Protein AF-A0A484CIQ7-F1 (afdb_monomer)

Solvent-accessible surface area (backbone atoms only — not comparable to full-atom values): 27030 Å² total; per-residue (Å²): 142,88,83,88,86,85,88,79,88,76,84,78,80,81,73,80,75,77,72,82,68,77,78,51,79,74,78,35,66,83,60,78,42,63,32,41,40,90,53,53,74,73,66,54,44,51,31,31,50,44,36,33,43,45,71,16,73,67,47,64,68,43,41,81,38,51,50,26,38,42,36,36,35,41,77,41,96,82,74,45,40,33,41,39,39,40,23,36,18,30,75,90,75,52,46,38,34,40,42,33,44,28,38,60,47,86,48,69,81,37,40,51,25,44,40,42,66,28,37,32,32,46,89,66,46,80,40,81,32,84,54,54,33,43,37,38,37,41,66,64,55,98,58,41,43,41,34,38,47,32,49,93,78,39,40,36,45,42,33,31,20,30,65,86,68,53,67,53,46,66,60,55,58,66,48,44,64,57,54,52,49,44,38,50,66,72,66,42,60,90,82,54,79,58,34,67,48,75,59,72,62,66,68,55,71,76,84,48,86,72,44,84,75,55,74,41,63,26,40,42,87,56,53,73,72,65,55,43,52,31,32,51,44,36,33,42,42,68,17,72,67,46,64,70,42,40,83,38,52,50,28,36,42,37,35,36,44,76,42,95,81,76,45,38,32,42,38,37,38,26,37,18,30,74,89,76,50,45,37,36,40,41,34,44,28,40,59,49,86,49,68,80,40,38,50,22,44,40,42,65,30,36,34,32,46,88,86,46,81,41,83,34,83,58,55,32,42,36,38,38,36,55,61,56,99,57,42,43,39,37,38,45,32,48,92,79,36,39,34,44,41,33,31,21,29,64,89,68,55,65,52,48,68,58,54,60,64,47,44,63,56,53,54,34,42,37,51,62,72,67,44,60,76,79,52,79,57,34,70,48,76,55,70,63,68,68,56,69,70,79,58,73,77,46,72,78,73,74,65,72,53,37,44,87,54,51,75,75,64,54,45,80,47,68,65,86,78,88,86,64,90,50,70,72,44,62,73,43,56,86,39,53,76,47,37,41,36,35,32,44,77,41,95,82,76,45,39,35,38,37,37,39,42,36,34,36,72,96,53,70,47,41,39,46,36,39,34,27,37,61,52,87,49,68,80,37,61,67,57,54,76,48,94,44,70,76,50,86,100

Mean predicted aligned error: 19.85 Å

Radius of gyration: 39.1 Å; Cα contacts (8 Å, |Δi|>4): 984; chains: 1; bounding box: 83×91×118 Å

Nearest PDB structures (foldseek):
  3apu-assembly2_B  TM=6.436E-01  e=6.659E-07  Homo sapiens
  3kq0-assembly1_A  TM=6.325E-01  e=1.380E-06  Homo sapiens
  2yg2-assembly1_A  TM=7.386E-01  e=1.364E-05  Homo sapiens
  2wew-assembly1_A  TM=7.249E-01  e=2.827E-05  Homo sapiens
  2wex-assembly1_A  TM=7.439E-01  e=1.940E-04  Homo sapiens

pLDDT: mean 82.07, std 14.72, range [31.39, 96.81]

Secondary structure (DSSP, 8-state):
--------------------PPPPTTTTTTTSPBPPGGGGGGG-EEEEEEEEEES-HHHHHHGGGEEEEEEEEEE-TTSSEEEEEEEEEETTS-EEEEEEEEEPPSSTT---EEEEEEEEEETTEEEEE----EEEEE---TTEEEEEEE-SS-EEEEEEEETTS---HHHHHHHHHHHHHHHHHTT--TT---EE--S-PPP--------TTTS-BPPGGGGGGG-EEEEEEEEEES-HHHHHHGGGEEEEEEEEEE-TTSSEEEEEEEEEETTS-EEEEEEEEEPPSSTT---EEEEEEEEEETTEEEEE----EEEEE---TTEEEEEEE-SS-EEEEEEEETTS---HHHHHHHHHHHHHHHHHTT--TT---EE--S-PPP---S-GGGTTTS-PPPGGGGGGG-EEEE------SSHHHHHHGGGEEEEEEEEEE-TTSSEEEEEEEEEETTSPPEEEEEEEEPPSSTT--PPEEE----EE-

Sequence (489 aa):
MSVVKRAVLLTLLLAAIGSSAAAGPEDCHGLNVTLQTKDIHKIFGDWVLVWSVTDHDKGNALLPKVTSSHVEFRLRDDKKTVMFTERNAYTHQSCVTYIINMTMPTDPQDSTMTTFPGSMEKDGLLELYNETATVTFFETCPDCLSMVFKDSEGRFLLNYRKDGHHLNVHKLKDDHSDHHKLATCLGFPADAKPFNYDGAADFCHKKSTDCQGLDVKMQTKDIHKIFGDWVLVWSVTDHDKGNALLPKVTSSHVEFRLRDDKKTVMFTERNAYTHQSCVTYIINMTMPTDPQDSTMTTFPGSMEKDGLLELYNETASVTFFETCPDCLSMVFKDSEGQFLLNYRKDGHHLNVHKLKADHSDHHKLAACLGFPTDAKPFNYDGAADFCHKKSTDCQGLDVKLQTKDIPRIFGEWVLVWSVTDHEKGNALLPKVTSSHVEFTLRDDKKTVMFTERNAYTHQACVTYIINMTMPTDPQDSTMTTFPGCESHK

Organism: Perca flavescens (NCBI:txid8167)

Foldseek 3Di:
DDDDDDDDDDPDDPPPPPPPDQDDPVLCPQLFAFDFLVRLVLVAAKKKFFKKFWPFPVCLVVLVFWAIKMWGWDQDPVNFKTWIWMWTAGDPGKIKIWTWIWGRDPDRGAQKIKIAFTWMATPLDIDTRGWIWIKIWHDDDSQKTWIWTATPRTIMTTIIGGPPPSQPLVVSVVCVVSVLSSCSSVPGDNPTDMRGHPNPDDTDDDLDPCCPQQFAFDFLVCLVLQAAKKKFFKKFWPFPVCLVVLVFFQIKMWGWDQDPVNFKTWIWMWTAGDVGKIKIWTWIWGADPDRRFRKIKIAWTWMATPNDIDIRGWIWIKIWHDDDSQKTWIWTATPRIIMITIIGGPPPNQPLVVSVVCVSSVLSSCVNVPHRSPTDMRGHPSDDDTPDDPDPVCVVVPQADFLVCVVVQAAKDWCPDDDDPDPVCVVFVVFFPTKMWHWDQDPVNFKIWIWIWTDGHPDAIWIDIWIWGRDPDRRHRDTDTDDDDTDGD

InterPro domains:
  IPR012674 Calycin [G3DSA:2.40.128.20] (26-209)
  IPR012674 Calycin [G3DSA:2.40.128.20] (210-392)
  IPR012674 Calycin [G3DSA:2.40.128.20] (393-488)

Structure (mmCIF, N/CA/C/O backbone):
data_AF-A0A484CIQ7-F1
#
_entry.id   AF-A0A484CIQ7-F1
#
loop_
_atom_site.group_PDB
_atom_site.id
_atom_site.type_symbol
_atom_site.label_atom_id
_atom_site.label_alt_id
_atom_site.label_comp_id
_atom_site.label_asym_id
_atom_site.label_entity_id
_atom_site.label_seq_id
_atom_site.pdbx_PDB_ins_code
_atom_site.Cartn_x
_atom_site.Cartn_y
_atom_site.Cartn_z
_atom_site.occupancy
_atom_site.B_iso_or_equiv
_atom_site.auth_seq_id
_atom_site.auth_comp_id
_atom_site.auth_asym_id
_atom_site.auth_atom_id
_atom_site.pdbx_PDB_model_num
ATOM 1 N N . MET A 1 1 ? 45.866 -68.118 -41.198 1.00 35.59 1 MET A N 1
ATOM 2 C CA . MET A 1 1 ? 45.674 -67.680 -42.598 1.00 35.59 1 MET A CA 1
ATOM 3 C C . MET A 1 1 ? 44.223 -67.900 -42.991 1.00 35.59 1 MET A C 1
ATOM 5 O O . MET A 1 1 ? 43.817 -69.045 -43.098 1.00 35.59 1 MET A O 1
ATOM 9 N N . SER A 1 2 ? 43.450 -66.831 -43.173 1.00 35.03 2 SER A N 1
ATOM 10 C CA . SER A 1 2 ? 42.273 -66.811 -44.053 1.00 35.03 2 SER A CA 1
ATOM 11 C C . SER A 1 2 ? 41.875 -65.348 -44.257 1.00 35.03 2 SER A C 1
ATOM 13 O O . SER A 1 2 ? 41.566 -64.663 -43.287 1.00 35.03 2 SER A O 1
ATOM 15 N N . VAL A 1 3 ? 41.972 -64.849 -45.491 1.00 35.62 3 VAL A N 1
ATOM 16 C CA . VAL A 1 3 ? 41.586 -63.483 -45.891 1.00 35.62 3 VAL A CA 1
ATOM 17 C C . VAL A 1 3 ? 40.667 -63.644 -47.107 1.00 35.62 3 VAL A C 1
ATOM 19 O O . VAL A 1 3 ? 41.103 -64.136 -48.143 1.00 35.62 3 VAL A O 1
ATOM 22 N N . VAL A 1 4 ? 39.349 -63.580 -46.894 1.00 36.94 4 VAL A N 1
ATOM 23 C CA . VAL A 1 4 ? 38.452 -62.422 -47.116 1.00 36.94 4 VAL A CA 1
ATOM 24 C C . VAL A 1 4 ? 38.289 -62.048 -48.591 1.00 36.94 4 VAL A C 1
ATOM 26 O O . VAL A 1 4 ? 39.200 -61.479 -49.182 1.00 36.94 4 VAL A O 1
ATOM 29 N N . LYS A 1 5 ? 37.074 -62.246 -49.132 1.00 32.84 5 LYS A N 1
ATOM 30 C CA . LYS A 1 5 ? 36.467 -61.397 -50.176 1.00 32.84 5 LYS A CA 1
ATOM 31 C C . LYS A 1 5 ? 34.930 -61.443 -50.119 1.00 32.84 5 LYS A C 1
ATOM 33 O O . LYS A 1 5 ? 34.358 -62.516 -49.973 1.00 32.84 5 LYS A O 1
ATOM 38 N N . ARG A 1 6 ? 34.338 -60.274 -50.415 1.00 36.44 6 ARG A N 1
ATOM 39 C CA . ARG A 1 6 ? 32.930 -59.929 -50.734 1.00 36.44 6 ARG A CA 1
ATOM 40 C C . ARG A 1 6 ? 32.065 -59.538 -49.528 1.00 36.44 6 ARG A C 1
ATOM 42 O O . ARG A 1 6 ? 31.627 -60.381 -48.766 1.00 36.44 6 ARG A O 1
ATOM 49 N N . ALA A 1 7 ? 32.002 -58.241 -49.222 1.00 38.09 7 ALA A N 1
ATOM 50 C CA . ALA A 1 7 ? 31.167 -57.207 -49.864 1.00 38.09 7 ALA A CA 1
ATOM 51 C C . ALA A 1 7 ? 29.760 -57.180 -49.250 1.00 38.09 7 ALA A C 1
ATOM 53 O O . ALA A 1 7 ? 28.851 -57.857 -49.720 1.00 38.09 7 ALA A O 1
ATOM 54 N N . VAL A 1 8 ? 29.615 -56.376 -48.194 1.00 36.75 8 VAL A N 1
ATOM 55 C CA . VAL A 1 8 ? 28.327 -55.966 -47.631 1.00 36.75 8 VAL A CA 1
ATOM 56 C C . VAL A 1 8 ? 28.135 -54.494 -47.976 1.00 36.75 8 VAL A C 1
ATOM 58 O O . VAL A 1 8 ? 28.981 -53.652 -47.683 1.00 36.75 8 VAL A O 1
ATOM 61 N N . LEU A 1 9 ? 27.028 -54.234 -48.660 1.00 33.97 9 LEU A N 1
ATOM 62 C CA . LEU A 1 9 ? 26.508 -52.932 -49.037 1.00 33.97 9 LEU A CA 1
ATOM 63 C C . LEU A 1 9 ? 26.102 -52.183 -47.750 1.00 33.97 9 LEU A C 1
ATOM 65 O O . LEU A 1 9 ? 25.109 -52.543 -47.123 1.00 33.97 9 LEU A O 1
ATOM 69 N N . LEU A 1 10 ? 26.868 -51.170 -47.334 1.00 31.39 10 LEU A N 1
ATOM 70 C CA . LEU A 1 10 ? 26.435 -50.197 -46.326 1.00 31.39 10 LEU A CA 1
ATOM 71 C C . LEU A 1 10 ? 25.855 -48.983 -47.058 1.00 31.39 10 LEU A C 1
ATOM 73 O O . LEU A 1 10 ? 26.586 -48.136 -47.567 1.00 31.39 10 LEU A O 1
ATOM 77 N N . THR A 1 11 ? 24.531 -48.898 -47.118 1.00 39.84 11 THR A N 1
ATOM 78 C CA . THR A 1 11 ? 23.821 -47.650 -47.407 1.00 39.84 11 THR A CA 1
ATOM 79 C C . THR A 1 11 ? 24.006 -46.702 -46.222 1.00 39.84 11 THR A C 1
ATOM 81 O O . THR A 1 11 ? 23.356 -46.855 -45.189 1.00 39.84 11 THR A O 1
ATOM 84 N N . LEU A 1 12 ? 24.924 -45.744 -46.361 1.00 37.16 12 LEU A N 1
ATOM 85 C CA . LEU A 1 12 ? 25.084 -44.604 -45.459 1.00 37.16 12 LEU A CA 1
ATOM 86 C C . LEU A 1 12 ? 23.903 -43.641 -45.652 1.00 37.16 12 LEU A C 1
ATOM 88 O O . LEU A 1 12 ? 23.803 -42.962 -46.672 1.00 37.16 12 LEU A O 1
ATOM 92 N N . LEU A 1 13 ? 23.019 -43.578 -44.656 1.00 37.66 13 LEU A N 1
ATOM 93 C CA . LEU A 1 13 ? 22.135 -42.438 -44.433 1.00 37.66 13 LEU A CA 1
ATOM 94 C C . LEU A 1 13 ? 23.017 -41.238 -44.061 1.00 37.66 13 LEU A C 1
ATOM 96 O O . LEU A 1 13 ? 23.545 -41.170 -42.952 1.00 37.66 13 LEU A O 1
ATOM 100 N N . LEU A 1 14 ? 23.193 -40.303 -44.994 1.00 37.34 14 LEU A N 1
ATOM 101 C CA . LEU A 1 14 ? 23.672 -38.955 -44.694 1.00 37.34 14 LEU A CA 1
ATOM 102 C C . LEU A 1 14 ? 22.593 -38.252 -43.861 1.00 37.34 14 LEU A C 1
ATOM 104 O O . LEU A 1 14 ? 21.706 -37.590 -44.394 1.00 37.34 14 LEU A O 1
ATOM 108 N N . ALA A 1 15 ? 22.652 -38.421 -42.542 1.00 39.03 15 ALA A N 1
ATOM 109 C CA . ALA A 1 15 ? 22.066 -37.455 -41.633 1.00 39.03 15 ALA A CA 1
ATOM 110 C C . ALA A 1 15 ? 22.872 -36.163 -41.804 1.00 39.03 15 ALA A C 1
ATOM 112 O O . ALA A 1 15 ? 24.028 -36.083 -41.386 1.00 39.03 15 ALA A O 1
ATOM 113 N N . ALA A 1 16 ? 22.282 -35.177 -42.479 1.00 36.91 16 ALA A N 1
ATOM 114 C CA . ALA A 1 16 ? 22.764 -33.808 -42.449 1.00 36.91 16 ALA A CA 1
ATOM 115 C C . ALA A 1 16 ? 22.656 -33.319 -41.000 1.00 36.91 16 ALA A C 1
ATOM 117 O O . ALA A 1 16 ? 21.618 -32.830 -40.561 1.00 36.91 16 ALA A O 1
ATOM 118 N N . ILE A 1 17 ? 23.728 -33.510 -40.234 1.00 39.09 17 ILE A N 1
ATOM 119 C CA . ILE A 1 17 ? 23.972 -32.737 -39.027 1.00 39.09 17 ILE A CA 1
ATOM 120 C C . ILE A 1 17 ? 24.187 -31.321 -39.552 1.00 39.09 17 ILE A C 1
ATOM 122 O O . ILE A 1 17 ? 25.223 -31.028 -40.148 1.00 39.09 17 ILE A O 1
ATOM 126 N N . GLY A 1 18 ? 23.155 -30.485 -39.443 1.00 33.66 18 GLY A N 1
ATOM 127 C CA . GLY A 1 18 ? 23.264 -29.060 -39.705 1.00 33.66 18 GLY A CA 1
ATOM 128 C C . GLY A 1 18 ? 24.257 -28.478 -38.713 1.00 33.66 18 GLY A C 1
ATOM 129 O O . GLY A 1 18 ? 23.888 -28.122 -37.600 1.00 33.66 18 GLY A O 1
ATOM 130 N N . SER A 1 19 ? 25.530 -28.438 -39.095 1.00 36.84 19 SER A N 1
ATOM 131 C CA . SER A 1 19 ? 26.502 -27.568 -38.458 1.00 36.84 19 SER A CA 1
ATOM 132 C C . SER A 1 19 ? 25.976 -26.150 -38.633 1.00 36.84 19 SER A C 1
ATOM 134 O O . SER A 1 19 ? 25.932 -25.657 -39.760 1.00 36.84 19 SER A O 1
ATOM 136 N N . SER A 1 20 ? 25.542 -25.514 -37.547 1.00 43.34 20 SER A N 1
ATOM 137 C CA . SER A 1 20 ? 25.287 -24.077 -37.520 1.00 43.34 20 SER A CA 1
ATOM 138 C C . SER A 1 20 ? 26.606 -23.377 -37.836 1.00 43.34 20 SER A C 1
ATOM 140 O O . SER A 1 20 ? 27.429 -23.150 -36.951 1.00 43.34 20 SER A O 1
ATOM 142 N N . ALA A 1 21 ? 26.865 -23.122 -39.118 1.00 44.78 21 ALA A N 1
ATOM 143 C CA . ALA A 1 21 ? 27.929 -22.224 -39.519 1.00 44.78 21 ALA A CA 1
ATOM 144 C C . ALA A 1 21 ? 27.627 -20.867 -38.872 1.00 44.78 21 ALA A C 1
ATOM 146 O O . ALA A 1 21 ? 26.483 -20.410 -38.910 1.00 44.78 21 ALA A O 1
ATOM 147 N N . ALA A 1 22 ? 28.627 -20.259 -38.229 1.00 51.62 22 ALA A N 1
ATOM 148 C CA . ALA A 1 22 ? 28.508 -18.887 -37.750 1.00 51.62 22 ALA A CA 1
ATOM 149 C C . ALA A 1 22 ? 28.030 -18.006 -38.916 1.00 51.62 22 ALA A C 1
ATOM 151 O O . ALA A 1 22 ? 28.537 -18.162 -40.030 1.00 51.62 22 ALA A O 1
ATOM 152 N N . ALA A 1 23 ? 27.035 -17.147 -38.668 1.00 56.25 23 ALA A N 1
ATOM 153 C CA . ALA A 1 23 ? 26.453 -16.289 -39.697 1.00 56.25 23 ALA A CA 1
ATOM 154 C C . ALA A 1 23 ? 27.564 -15.531 -40.441 1.00 56.25 23 ALA A C 1
ATOM 156 O O . ALA A 1 23 ? 28.463 -14.960 -39.815 1.00 56.25 23 ALA A O 1
ATOM 157 N N . GLY A 1 24 ? 27.536 -15.568 -41.774 1.00 54.69 24 GLY A N 1
ATOM 158 C CA . GLY A 1 24 ? 28.497 -14.828 -42.582 1.00 54.69 24 GLY A CA 1
ATOM 159 C C . GLY A 1 24 ? 28.232 -13.317 -42.505 1.00 54.69 24 GLY A C 1
ATOM 160 O O . GLY A 1 24 ? 27.127 -12.903 -42.159 1.00 54.69 24 GLY A O 1
ATOM 161 N N . PRO A 1 25 ? 29.198 -12.459 -42.883 1.00 57.78 25 PRO A N 1
ATOM 162 C CA . PRO A 1 25 ? 28.996 -11.006 -42.932 1.00 57.78 25 PRO A CA 1
ATOM 163 C C . PRO A 1 25 ? 27.795 -10.567 -43.788 1.00 57.78 25 PRO A C 1
ATOM 165 O O . PRO A 1 25 ? 27.177 -9.548 -43.490 1.00 57.78 25 PRO A O 1
ATOM 168 N N . GLU A 1 26 ? 27.443 -11.336 -44.825 1.00 61.50 26 GLU A N 1
ATOM 169 C CA . GLU A 1 26 ? 26.275 -11.058 -45.673 1.00 61.50 26 GLU A CA 1
ATOM 170 C C . GLU A 1 26 ? 24.938 -11.396 -44.999 1.00 61.50 26 GLU A C 1
ATOM 172 O O . GLU A 1 26 ? 23.957 -10.689 -45.221 1.00 61.50 26 GLU A O 1
ATOM 177 N N . ASP A 1 27 ? 24.899 -12.395 -44.110 1.00 68.94 27 ASP A N 1
ATOM 178 C CA . ASP A 1 27 ? 23.677 -12.801 -43.394 1.00 68.94 27 ASP A CA 1
ATOM 179 C C . ASP A 1 27 ? 23.251 -11.777 -42.327 1.00 68.94 27 ASP A C 1
ATOM 181 O O . ASP A 1 27 ? 22.116 -11.794 -41.854 1.00 68.94 27 ASP A O 1
ATOM 185 N N . CYS A 1 28 ? 24.161 -10.874 -41.952 1.00 80.31 28 CYS A N 1
ATOM 186 C CA . CYS A 1 28 ? 23.950 -9.836 -40.943 1.00 80.31 28 CYS A CA 1
ATOM 187 C C . CYS A 1 28 ? 23.660 -8.451 -41.531 1.00 80.31 28 CYS A C 1
ATOM 189 O O . CYS A 1 28 ? 23.386 -7.507 -40.783 1.00 80.31 28 CYS A O 1
ATOM 191 N N . HIS A 1 29 ? 23.716 -8.314 -42.859 1.00 79.56 29 HIS A N 1
ATOM 192 C CA . HIS A 1 29 ? 23.525 -7.040 -43.536 1.00 79.56 29 HIS A CA 1
ATOM 193 C C . HIS A 1 29 ? 22.114 -6.486 -43.281 1.00 79.56 29 HIS A C 1
ATOM 195 O O . HIS A 1 29 ? 21.111 -7.098 -43.642 1.00 79.56 29 HIS A O 1
ATOM 201 N N . GLY A 1 30 ? 22.035 -5.296 -42.679 1.00 77.94 30 GLY A N 1
ATOM 202 C CA . GLY A 1 30 ? 20.767 -4.624 -42.375 1.00 77.94 30 GLY A CA 1
ATOM 203 C C . GLY A 1 30 ? 20.099 -5.054 -41.062 1.00 77.94 30 GLY A C 1
ATOM 204 O O . GLY A 1 30 ? 19.126 -4.423 -40.667 1.00 77.94 30 GLY A O 1
ATOM 205 N N . LEU A 1 31 ? 20.618 -6.072 -40.363 1.00 79.81 31 LEU A N 1
ATOM 206 C CA . LEU A 1 31 ? 20.066 -6.536 -39.080 1.00 79.81 31 LEU A CA 1
ATOM 207 C C . LEU A 1 31 ? 20.693 -5.830 -37.872 1.00 79.81 31 LEU A C 1
ATOM 209 O O . LEU A 1 31 ? 20.018 -5.590 -36.879 1.00 79.81 31 LEU A O 1
ATOM 213 N N . ASN A 1 32 ? 21.975 -5.474 -37.949 1.00 82.94 32 ASN A N 1
ATOM 214 C CA . ASN A 1 32 ? 22.717 -4.811 -36.871 1.00 82.94 32 ASN A CA 1
ATOM 215 C C . ASN A 1 32 ? 22.753 -3.276 -37.008 1.00 82.94 32 ASN A C 1
ATOM 217 O O . ASN A 1 32 ? 23.673 -2.632 -36.503 1.00 82.94 32 ASN A O 1
ATOM 221 N N . VAL A 1 33 ? 21.770 -2.688 -37.697 1.00 88.88 33 VAL A N 1
ATOM 222 C CA . VAL A 1 33 ? 21.704 -1.239 -37.921 1.00 88.88 33 VAL A CA 1
ATOM 223 C C . VAL A 1 33 ? 21.275 -0.542 -36.635 1.00 88.88 33 VAL A C 1
ATOM 225 O O . VAL A 1 33 ? 20.195 -0.793 -36.100 1.00 88.88 33 VAL A O 1
ATOM 228 N N . THR A 1 34 ? 22.131 0.340 -36.133 1.00 90.25 34 THR A N 1
ATOM 229 C CA . THR A 1 34 ? 21.873 1.117 -34.921 1.00 90.25 34 THR A CA 1
ATOM 230 C C . THR A 1 34 ? 20.979 2.319 -35.204 1.00 90.25 34 THR A C 1
ATOM 232 O O . THR A 1 34 ? 21.129 2.989 -36.226 1.00 90.25 34 THR A O 1
ATOM 235 N N . LEU A 1 35 ? 20.092 2.632 -34.265 1.00 90.06 35 LEU A N 1
ATOM 236 C CA . LEU A 1 35 ? 19.155 3.747 -34.356 1.00 90.06 35 LEU A CA 1
ATOM 237 C C . LEU A 1 35 ? 19.889 5.097 -34.337 1.00 90.06 35 LEU A C 1
ATOM 239 O O . LEU A 1 35 ? 20.642 5.378 -33.418 1.00 90.06 35 LEU A O 1
ATOM 243 N N . GLN A 1 36 ? 19.644 5.985 -35.297 1.00 87.62 36 GLN A N 1
ATOM 244 C CA . GLN A 1 36 ? 20.306 7.300 -35.305 1.00 87.62 36 GLN A CA 1
ATOM 245 C C . GLN A 1 36 ? 19.779 8.227 -34.195 1.00 87.62 36 GLN A C 1
ATOM 247 O O . GLN A 1 36 ? 18.606 8.166 -33.826 1.00 87.62 36 GLN A O 1
ATOM 252 N N . THR A 1 37 ? 20.597 9.181 -33.738 1.00 85.81 37 THR A N 1
ATOM 253 C CA . THR A 1 37 ? 20.260 10.157 -32.676 1.00 85.81 37 THR A CA 1
ATOM 254 C C . THR A 1 37 ? 18.940 10.884 -32.915 1.00 85.81 37 THR A C 1
ATOM 256 O O . THR A 1 37 ? 18.141 11.068 -31.996 1.00 85.81 37 THR A O 1
ATOM 259 N N . LYS A 1 38 ? 18.669 11.263 -34.171 1.00 86.00 38 LYS A N 1
ATOM 260 C CA . LYS A 1 38 ? 17.427 11.947 -34.577 1.00 86.00 38 LYS A CA 1
ATOM 261 C C . LYS A 1 38 ? 16.171 11.100 -34.325 1.00 86.00 38 LYS A C 1
ATOM 263 O O . LYS A 1 38 ? 15.083 11.642 -34.148 1.00 86.00 38 LYS A O 1
ATOM 268 N N . ASP A 1 39 ? 16.329 9.782 -34.296 1.00 89.62 39 ASP A N 1
ATOM 269 C CA . ASP A 1 39 ? 15.268 8.790 -34.188 1.00 89.62 39 ASP A CA 1
ATOM 270 C C . ASP A 1 39 ? 15.127 8.211 -32.772 1.00 89.62 39 ASP A C 1
ATOM 272 O O . ASP A 1 39 ? 14.177 7.472 -32.527 1.00 89.62 39 ASP A O 1
ATOM 276 N N . ILE A 1 40 ? 15.984 8.594 -31.814 1.00 89.31 40 ILE A N 1
ATOM 277 C CA . ILE A 1 40 ? 15.919 8.095 -30.426 1.00 89.31 40 ILE A CA 1
ATOM 278 C C . ILE A 1 40 ? 14.569 8.370 -29.764 1.00 89.31 40 ILE A C 1
ATOM 280 O O . ILE A 1 40 ? 14.120 7.580 -28.945 1.00 89.31 40 ILE A O 1
ATOM 284 N N . HIS A 1 41 ? 13.852 9.419 -30.166 1.00 89.19 41 HIS A N 1
ATOM 285 C CA . HIS A 1 41 ? 12.502 9.684 -29.665 1.00 89.19 41 HIS A CA 1
ATOM 286 C C . HIS A 1 41 ? 11.522 8.506 -29.844 1.00 89.19 41 HIS A C 1
ATOM 288 O O . HIS A 1 41 ? 10.523 8.437 -29.131 1.00 89.19 41 HIS A O 1
ATOM 294 N N . LYS A 1 42 ? 11.808 7.572 -30.763 1.00 92.00 42 LYS A N 1
ATOM 295 C CA . LYS A 1 42 ? 11.017 6.357 -30.994 1.00 92.00 42 LYS A CA 1
ATOM 296 C C . LYS A 1 42 ? 11.062 5.364 -29.830 1.00 92.00 42 LYS A C 1
ATOM 298 O O . LYS A 1 42 ? 10.159 4.542 -29.735 1.00 92.00 42 LYS A O 1
ATOM 303 N N . ILE A 1 43 ? 12.063 5.436 -28.946 1.00 93.81 43 ILE A N 1
ATOM 304 C CA . ILE A 1 43 ? 12.169 4.522 -27.796 1.00 93.81 43 ILE A CA 1
ATOM 305 C C . ILE A 1 43 ? 11.254 4.933 -26.636 1.00 93.81 43 ILE A C 1
ATOM 307 O O . ILE A 1 43 ? 11.022 4.140 -25.727 1.00 93.81 43 ILE A O 1
ATOM 311 N N . PHE A 1 44 ? 10.751 6.172 -26.621 1.00 93.69 44 PHE A N 1
ATOM 312 C CA . PHE A 1 44 ? 9.957 6.676 -25.503 1.00 93.69 44 PHE A CA 1
ATOM 313 C C . PHE A 1 44 ? 8.602 5.982 -25.430 1.00 93.69 44 PHE A C 1
ATOM 315 O O . PHE A 1 44 ? 7.873 5.892 -26.419 1.00 93.69 44 PHE A O 1
ATOM 322 N N . GLY A 1 45 ? 8.255 5.525 -24.233 1.00 91.62 45 GLY A N 1
ATOM 323 C CA . GLY A 1 45 ? 7.048 4.746 -24.013 1.00 91.62 45 GLY A CA 1
ATOM 324 C C . GLY A 1 45 ? 7.276 3.584 -23.063 1.00 91.62 45 GLY A C 1
ATOM 325 O O . GLY A 1 45 ? 8.274 3.534 -22.339 1.00 91.62 45 GLY A O 1
ATOM 326 N N . ASP A 1 46 ? 6.295 2.698 -23.071 1.00 94.06 46 ASP A N 1
ATOM 327 C CA . ASP A 1 46 ? 6.155 1.546 -22.196 1.00 94.06 46 ASP A CA 1
ATOM 328 C C . ASP A 1 46 ? 6.349 0.286 -23.031 1.00 94.06 46 ASP A C 1
ATOM 330 O O . ASP A 1 46 ? 5.767 0.145 -24.116 1.00 94.06 46 ASP A O 1
ATOM 334 N N . TRP A 1 47 ? 7.202 -0.608 -22.546 1.00 96.50 47 TRP A N 1
ATOM 335 C CA . TRP A 1 47 ? 7.614 -1.787 -23.288 1.00 96.50 47 TRP A CA 1
ATOM 336 C C . TRP A 1 47 ? 7.678 -3.014 -22.387 1.00 96.50 47 TRP A C 1
ATOM 338 O O . TRP A 1 47 ? 8.078 -2.948 -21.229 1.00 96.50 47 TRP A O 1
ATOM 348 N N . VAL A 1 48 ? 7.333 -4.159 -22.959 1.00 95.56 48 VAL A N 1
ATOM 349 C CA . VAL A 1 48 ? 7.368 -5.470 -22.314 1.00 95.56 48 VAL A CA 1
ATOM 350 C C . VAL A 1 48 ? 8.503 -6.282 -22.907 1.00 95.56 48 VAL A C 1
ATOM 352 O O . VAL A 1 48 ? 8.588 -6.422 -24.130 1.00 95.56 48 VAL A O 1
ATOM 355 N N . LEU A 1 49 ? 9.377 -6.818 -22.054 1.00 96.69 49 LEU A N 1
ATOM 356 C CA . LEU A 1 49 ? 10.458 -7.695 -22.491 1.00 96.69 49 LEU A CA 1
ATOM 357 C C . LEU A 1 49 ? 9.852 -9.011 -22.966 1.00 96.69 49 LEU A C 1
ATOM 359 O O . LEU A 1 49 ? 9.200 -9.707 -22.192 1.00 96.69 49 LEU A O 1
ATOM 363 N N . VAL A 1 50 ? 10.087 -9.367 -24.226 1.00 95.94 50 VAL A N 1
ATOM 364 C CA . VAL A 1 50 ? 9.558 -10.608 -24.808 1.00 95.94 50 VAL A CA 1
ATOM 365 C C . VAL A 1 50 ? 10.631 -11.667 -25.002 1.00 95.94 50 VAL A C 1
ATOM 367 O O . VAL A 1 50 ? 10.328 -12.858 -24.971 1.00 95.94 50 VAL A O 1
ATOM 370 N N . TRP A 1 51 ? 11.884 -11.246 -25.174 1.00 96.12 51 TRP A N 1
ATOM 371 C CA . TRP A 1 51 ? 13.003 -12.150 -25.393 1.00 96.12 51 TRP A CA 1
ATOM 372 C C . TRP A 1 51 ? 14.320 -11.504 -24.953 1.00 96.12 51 TRP A C 1
ATOM 374 O O . TRP A 1 51 ? 14.543 -10.319 -25.206 1.00 96.12 51 TRP A O 1
ATOM 384 N N . SER A 1 52 ? 15.208 -12.267 -24.314 1.00 96.12 52 SER A N 1
ATOM 385 C CA . SER A 1 52 ? 16.534 -11.769 -23.920 1.00 96.12 52 SER A CA 1
ATOM 386 C C . SER A 1 52 ? 17.596 -12.859 -23.923 1.00 96.12 52 SER A C 1
ATOM 388 O O . SER A 1 52 ? 17.309 -14.004 -23.582 1.00 96.12 52 SER A O 1
ATOM 390 N N . VAL A 1 53 ? 18.833 -12.493 -24.258 1.00 95.75 53 VAL A N 1
ATOM 391 C CA . VAL A 1 53 ? 20.019 -13.350 -24.142 1.00 95.75 53 VAL A CA 1
ATOM 392 C C . VAL A 1 53 ? 21.196 -12.550 -23.597 1.00 95.75 53 VAL A C 1
ATOM 394 O O . VAL A 1 53 ? 21.234 -11.323 -23.698 1.00 95.75 53 VAL A O 1
ATOM 397 N N . THR A 1 54 ? 22.176 -13.239 -23.024 1.00 94.88 54 THR A N 1
ATOM 398 C CA . THR A 1 54 ? 23.342 -12.610 -22.409 1.00 94.88 54 THR A CA 1
ATOM 399 C C . THR A 1 54 ? 24.612 -13.423 -22.624 1.00 94.88 54 THR A C 1
ATOM 401 O O . THR A 1 54 ? 24.562 -14.645 -22.750 1.00 94.88 54 THR A O 1
ATOM 404 N N . ASP A 1 55 ? 25.753 -12.735 -22.680 1.00 91.81 55 ASP A N 1
ATOM 405 C CA . ASP A 1 55 ? 27.091 -13.338 -22.614 1.00 91.81 55 ASP A CA 1
ATOM 406 C C . ASP A 1 55 ? 27.687 -13.280 -21.192 1.00 91.81 55 ASP A C 1
ATOM 408 O O . ASP A 1 55 ? 28.853 -13.606 -20.984 1.00 91.81 55 ASP A O 1
ATOM 412 N N . HIS A 1 56 ? 26.868 -12.902 -20.206 1.00 84.12 56 HIS A N 1
ATOM 413 C CA . HIS A 1 56 ? 27.241 -12.727 -18.811 1.00 84.12 56 HIS A CA 1
ATOM 414 C C . HIS A 1 56 ? 26.864 -13.954 -17.963 1.00 84.12 56 HIS A C 1
ATOM 416 O O . HIS A 1 56 ? 25.700 -14.348 -17.903 1.00 84.12 56 HIS A O 1
ATOM 422 N N . ASP A 1 57 ? 27.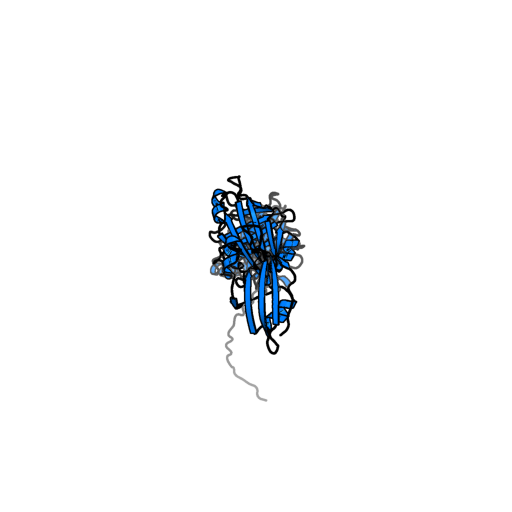815 -14.512 -17.206 1.00 83.12 57 ASP A N 1
ATOM 423 C CA . ASP A 1 57 ? 27.564 -15.656 -16.309 1.00 83.12 57 ASP A CA 1
ATOM 424 C C . ASP A 1 57 ? 26.464 -15.409 -15.259 1.00 83.12 57 ASP A C 1
ATOM 426 O O . ASP A 1 57 ? 25.585 -16.257 -15.073 1.00 83.12 57 ASP A O 1
ATOM 430 N N . LYS A 1 58 ? 26.455 -14.246 -14.583 1.00 83.31 58 LYS A N 1
ATOM 431 C CA . LYS A 1 58 ? 25.370 -13.912 -13.640 1.00 83.31 58 LYS A CA 1
ATOM 432 C C . LYS A 1 58 ? 24.055 -13.702 -14.379 1.00 83.31 58 LYS A C 1
ATOM 434 O O . LYS A 1 58 ? 23.024 -14.155 -13.890 1.00 83.31 58 LYS A O 1
ATOM 439 N N . GLY A 1 59 ? 24.095 -13.093 -15.564 1.00 84.81 59 GLY A N 1
ATOM 440 C CA . GLY A 1 59 ? 22.940 -12.975 -16.450 1.00 84.81 59 GLY A CA 1
ATOM 441 C C . GLY A 1 59 ? 22.336 -14.338 -16.796 1.00 84.81 59 GLY A C 1
ATOM 442 O O . GLY A 1 59 ? 21.132 -14.531 -16.656 1.00 84.81 59 GLY A O 1
ATOM 443 N N . ASN A 1 60 ? 23.168 -15.321 -17.142 1.00 87.44 60 ASN A N 1
ATOM 444 C CA . ASN A 1 60 ? 22.744 -16.691 -17.438 1.00 87.44 60 ASN A CA 1
ATOM 445 C C . ASN A 1 60 ? 22.111 -17.396 -16.224 1.00 87.44 60 ASN A C 1
ATOM 447 O O . ASN A 1 60 ? 21.236 -18.246 -16.388 1.00 87.44 60 ASN A O 1
ATOM 451 N N . ALA A 1 61 ? 22.510 -17.034 -15.002 1.00 87.25 61 ALA A N 1
ATOM 452 C CA . ALA A 1 61 ? 21.871 -17.505 -13.772 1.00 87.25 61 ALA A CA 1
ATOM 453 C C . ALA A 1 61 ? 20.596 -16.719 -13.398 1.00 87.25 61 ALA A C 1
ATOM 455 O O . ALA A 1 61 ? 19.756 -17.233 -12.650 1.00 87.25 61 ALA A O 1
ATOM 456 N N . LEU A 1 62 ? 20.465 -15.477 -13.879 1.00 87.38 62 LEU A N 1
ATOM 457 C CA . LEU A 1 62 ? 19.375 -14.550 -13.572 1.00 87.38 62 LEU A CA 1
ATOM 458 C C . LEU A 1 62 ? 18.184 -14.715 -14.520 1.00 87.38 62 LEU A C 1
ATOM 460 O O . LEU A 1 62 ? 17.063 -14.871 -14.043 1.00 87.38 62 LEU A O 1
ATOM 464 N N . LEU A 1 63 ? 18.418 -14.716 -15.836 1.00 90.31 63 LEU A N 1
ATOM 465 C CA . LEU A 1 63 ? 17.371 -14.764 -16.865 1.00 90.31 63 LEU A CA 1
ATOM 466 C C . LEU A 1 63 ? 16.372 -15.923 -16.678 1.00 90.31 63 LEU A C 1
ATOM 468 O O . LEU A 1 63 ? 15.177 -15.671 -16.806 1.00 90.31 63 LEU A O 1
ATOM 472 N N . PRO A 1 64 ? 16.780 -17.153 -16.288 1.00 89.50 64 PRO A N 1
ATOM 473 C CA . PRO A 1 64 ? 15.831 -18.241 -16.029 1.00 89.50 64 PRO A CA 1
ATOM 474 C C . PRO A 1 64 ? 14.887 -18.005 -14.842 1.00 89.50 64 PRO A C 1
ATOM 476 O O . PRO A 1 64 ? 13.914 -18.738 -14.685 1.00 89.50 64 PRO A O 1
ATOM 479 N N . LYS A 1 65 ? 15.195 -17.037 -13.973 1.00 91.19 65 LYS A N 1
ATOM 480 C CA . LYS A 1 65 ? 14.377 -16.673 -12.810 1.00 91.19 65 LYS A CA 1
ATOM 481 C C . LYS A 1 65 ? 13.427 -15.522 -13.113 1.00 91.19 65 LYS A C 1
ATOM 483 O O . LYS A 1 65 ? 12.539 -15.279 -12.305 1.00 91.19 65 LYS A O 1
ATOM 488 N N . VAL A 1 66 ? 13.620 -14.798 -14.215 1.00 92.19 66 VAL A N 1
ATOM 489 C CA . VAL A 1 66 ? 12.728 -13.711 -14.631 1.00 92.19 66 VAL A CA 1
ATOM 490 C C . VAL A 1 66 ? 11.468 -14.326 -15.232 1.00 92.19 66 VAL A C 1
ATOM 492 O O . VAL A 1 66 ? 11.540 -15.225 -16.065 1.00 92.19 66 VAL A O 1
ATOM 495 N N . THR A 1 67 ? 10.310 -13.849 -14.790 1.00 92.50 67 THR A N 1
ATOM 496 C CA . THR A 1 67 ? 8.990 -14.274 -15.284 1.00 92.50 67 THR A CA 1
ATOM 497 C C . THR A 1 67 ? 8.396 -13.227 -16.218 1.00 92.50 67 THR A C 1
ATOM 499 O O . THR A 1 67 ? 7.894 -13.566 -17.285 1.00 92.50 67 THR A O 1
ATOM 502 N N . SER A 1 68 ? 8.537 -11.950 -15.872 1.00 93.25 68 SER A N 1
ATOM 503 C CA . SER A 1 68 ? 8.137 -10.821 -16.705 1.00 93.25 68 SER A CA 1
ATOM 504 C C . SER A 1 68 ? 9.048 -9.623 -16.437 1.00 93.25 68 SER A C 1
ATOM 506 O O . SER A 1 68 ? 9.673 -9.517 -15.376 1.00 93.25 68 SER A O 1
ATOM 508 N N . SER A 1 69 ? 9.138 -8.721 -17.412 1.00 95.12 69 SER A N 1
ATOM 509 C CA . SER A 1 69 ? 9.825 -7.443 -17.254 1.00 95.12 69 SER A CA 1
ATOM 510 C C . SER A 1 69 ? 9.112 -6.351 -18.041 1.00 95.12 69 SER A C 1
ATOM 512 O O . SER A 1 69 ? 8.746 -6.549 -19.204 1.00 95.12 69 SER A O 1
ATOM 514 N N . HIS A 1 70 ? 8.896 -5.212 -17.388 1.00 94.25 70 HIS A N 1
ATOM 515 C CA . HIS A 1 70 ? 8.282 -4.020 -17.965 1.00 94.25 70 HIS A CA 1
ATOM 516 C C . HIS A 1 70 ? 9.230 -2.833 -17.827 1.00 94.25 70 HIS A C 1
ATOM 518 O O . HIS A 1 70 ? 9.695 -2.538 -16.723 1.00 94.25 70 HIS A O 1
ATOM 524 N N . VAL A 1 71 ? 9.463 -2.112 -18.921 1.00 94.88 71 VAL A N 1
ATOM 525 C CA . VAL A 1 71 ? 10.354 -0.952 -18.955 1.00 94.88 71 VAL A CA 1
ATOM 526 C C . VAL A 1 71 ? 9.632 0.312 -19.401 1.00 94.88 71 VAL A C 1
ATOM 528 O O . VAL A 1 71 ? 8.797 0.294 -20.302 1.00 94.88 71 VAL A O 1
ATOM 531 N N . GLU A 1 72 ? 9.992 1.430 -18.782 1.00 94.75 72 GLU A N 1
ATOM 532 C CA . GLU A 1 72 ? 9.553 2.768 -19.162 1.00 94.75 72 GLU A CA 1
ATOM 533 C C . GLU A 1 72 ? 10.758 3.603 -19.585 1.00 94.75 72 GLU A C 1
ATOM 535 O O . GLU A 1 72 ? 11.727 3.736 -18.833 1.00 94.75 72 GLU A O 1
ATOM 540 N N . PHE A 1 73 ? 10.661 4.228 -20.755 1.00 94.31 73 PHE A N 1
ATOM 541 C CA . PHE A 1 73 ? 11.592 5.260 -21.200 1.00 94.31 73 PHE A CA 1
ATOM 542 C C . PHE A 1 73 ? 10.868 6.603 -21.216 1.00 94.31 73 PHE A C 1
ATOM 544 O O . PHE A 1 73 ? 9.925 6.805 -21.989 1.00 94.31 73 PHE A O 1
ATOM 551 N N . ARG A 1 74 ? 11.307 7.535 -20.366 1.00 93.12 74 ARG A N 1
ATOM 552 C CA . ARG A 1 74 ? 10.730 8.882 -20.252 1.00 93.12 74 ARG A CA 1
ATOM 553 C C . ARG A 1 74 ? 11.806 9.938 -20.434 1.00 93.12 74 ARG A C 1
ATOM 555 O O . ARG A 1 74 ? 12.801 9.939 -19.715 1.00 93.12 74 ARG A O 1
ATOM 562 N N . LEU A 1 75 ? 11.600 10.862 -21.366 1.00 90.94 75 LEU A N 1
ATOM 563 C CA . LEU A 1 75 ? 12.466 12.030 -21.504 1.00 90.94 75 LEU A CA 1
ATOM 564 C C . LEU A 1 75 ? 12.236 12.982 -20.322 1.00 90.94 75 LEU A C 1
ATOM 566 O O . LEU A 1 75 ? 11.091 13.307 -20.010 1.00 90.94 75 LEU A O 1
ATOM 570 N N . ARG A 1 76 ? 13.311 13.428 -19.669 1.00 84.12 76 ARG A N 1
ATOM 571 C CA . ARG A 1 76 ? 13.245 14.435 -18.603 1.00 84.12 76 ARG A CA 1
ATOM 572 C C . ARG A 1 76 ? 13.120 15.848 -19.178 1.00 84.12 76 ARG A C 1
ATOM 574 O O . ARG A 1 76 ? 13.411 16.095 -20.348 1.00 84.12 76 ARG A O 1
ATOM 581 N N . ASP A 1 77 ? 12.756 16.796 -18.318 1.00 85.31 77 ASP A N 1
ATOM 582 C CA . ASP A 1 77 ? 12.556 18.207 -18.683 1.00 85.31 77 ASP A CA 1
ATOM 583 C C . ASP A 1 77 ? 13.805 18.875 -19.279 1.00 85.31 77 ASP A C 1
ATOM 585 O O . ASP A 1 77 ? 13.697 19.801 -20.085 1.00 85.31 77 ASP A O 1
ATOM 589 N N . ASP A 1 78 ? 14.997 18.379 -18.932 1.00 85.56 78 ASP A N 1
ATOM 590 C CA . ASP A 1 78 ? 16.271 18.845 -19.490 1.00 85.56 78 ASP A CA 1
ATOM 591 C C . ASP A 1 78 ? 16.471 18.469 -20.972 1.00 85.56 78 ASP A C 1
ATOM 593 O O . ASP A 1 78 ? 17.407 18.962 -21.607 1.00 85.56 78 ASP A O 1
ATOM 597 N N . LYS A 1 79 ? 15.598 17.608 -21.521 1.00 85.06 79 LYS A N 1
ATOM 598 C CA . LYS A 1 79 ? 15.618 17.052 -22.886 1.00 85.06 79 LYS A CA 1
ATOM 599 C C . LYS A 1 79 ? 16.924 16.353 -23.275 1.00 85.06 79 LYS A C 1
ATOM 601 O O . LYS A 1 79 ? 17.153 16.088 -24.454 1.00 85.06 79 LYS A O 1
ATOM 606 N N . LYS A 1 80 ? 17.785 16.068 -22.303 1.00 88.88 80 LYS A N 1
ATOM 607 C CA . LYS A 1 80 ? 19.112 15.460 -22.480 1.00 88.88 80 LYS A CA 1
ATOM 608 C C . LYS A 1 80 ? 19.240 14.151 -21.720 1.00 88.88 80 LYS A C 1
ATOM 610 O O . LYS A 1 80 ? 20.116 13.352 -22.041 1.00 88.88 80 LYS A O 1
ATOM 615 N N . THR A 1 81 ? 18.367 13.931 -20.748 1.00 90.81 81 THR A N 1
ATOM 616 C CA . THR A 1 81 ? 18.358 12.748 -19.906 1.00 90.81 81 THR A CA 1
ATOM 617 C C . THR A 1 81 ? 17.081 11.960 -20.145 1.00 90.81 81 THR A C 1
ATOM 619 O O . THR A 1 81 ? 15.977 12.504 -20.119 1.00 90.81 81 THR A O 1
ATOM 622 N N . VAL A 1 82 ? 17.225 10.657 -20.339 1.00 93.06 82 VAL A N 1
ATOM 623 C CA . VAL A 1 82 ? 16.119 9.704 -20.375 1.00 93.06 82 VAL A CA 1
ATOM 624 C C . VAL A 1 82 ? 16.143 8.926 -19.073 1.00 93.06 82 VAL A C 1
ATOM 626 O O . VAL A 1 82 ? 17.162 8.358 -18.688 1.00 93.06 82 VAL A O 1
ATOM 629 N N . MET A 1 83 ? 15.017 8.920 -18.378 1.00 92.94 83 MET A N 1
ATOM 630 C CA . MET A 1 83 ? 14.795 8.049 -17.239 1.00 92.94 83 MET A CA 1
ATOM 631 C C . MET A 1 83 ? 14.375 6.674 -17.759 1.00 92.94 83 MET A C 1
ATOM 633 O O . MET A 1 83 ? 13.376 6.561 -18.471 1.00 92.94 83 MET A O 1
ATOM 637 N N . PHE A 1 84 ? 15.160 5.661 -17.407 1.00 93.56 84 PHE A N 1
ATOM 638 C CA . PHE A 1 84 ? 14.890 4.246 -17.624 1.00 93.56 84 PHE A CA 1
ATOM 639 C C . PHE A 1 84 ? 14.381 3.649 -16.319 1.00 93.56 84 PHE A C 1
ATOM 641 O O . PHE A 1 84 ? 15.056 3.724 -15.292 1.00 93.56 84 PHE A O 1
ATOM 648 N N . THR A 1 85 ? 13.173 3.100 -16.334 1.00 92.50 85 THR A N 1
ATOM 649 C CA . THR A 1 85 ? 12.618 2.370 -15.190 1.00 92.50 85 THR A CA 1
ATOM 650 C C . THR A 1 85 ? 12.286 0.958 -15.619 1.00 92.50 85 THR A C 1
ATOM 652 O O . THR A 1 85 ? 11.386 0.780 -16.427 1.00 92.50 85 THR A O 1
ATOM 655 N N . GLU A 1 86 ? 12.981 -0.033 -15.077 1.00 93.75 86 GLU A N 1
ATOM 656 C CA . GLU A 1 86 ? 12.760 -1.448 -15.372 1.00 93.75 86 GLU A CA 1
ATOM 657 C C . GLU A 1 86 ? 12.210 -2.162 -14.149 1.00 93.75 86 GLU A C 1
ATOM 659 O O . GLU A 1 86 ? 12.778 -2.066 -13.065 1.00 93.75 86 GLU A O 1
ATOM 664 N N . ARG A 1 87 ? 11.111 -2.896 -14.313 1.00 92.19 87 ARG A N 1
ATOM 665 C CA . ARG A 1 87 ? 10.491 -3.682 -13.247 1.00 92.19 87 ARG A CA 1
ATOM 666 C C . ARG A 1 87 ? 10.497 -5.144 -13.634 1.00 92.19 87 ARG A C 1
ATOM 668 O O . ARG A 1 87 ? 9.794 -5.537 -14.560 1.00 92.19 87 ARG A O 1
ATOM 675 N N . ASN A 1 88 ? 11.272 -5.928 -12.900 1.00 92.75 88 ASN A N 1
ATOM 676 C CA . ASN A 1 88 ? 11.451 -7.353 -13.124 1.00 92.75 88 ASN A CA 1
ATOM 677 C C . ASN A 1 88 ? 10.677 -8.147 -12.067 1.00 92.75 88 ASN A C 1
ATOM 679 O O . ASN A 1 88 ? 10.890 -7.956 -10.864 1.00 92.75 88 ASN A O 1
ATOM 683 N N . ALA A 1 89 ? 9.818 -9.061 -12.516 1.00 90.81 89 ALA A N 1
ATOM 684 C CA . ALA A 1 89 ? 9.176 -10.054 -11.665 1.00 90.81 89 ALA A CA 1
ATOM 685 C C . ALA A 1 89 ? 9.965 -11.361 -11.721 1.00 90.81 89 ALA A C 1
ATOM 687 O O . ALA A 1 89 ? 10.210 -11.899 -12.805 1.00 90.81 89 ALA A O 1
ATOM 688 N N . TYR A 1 90 ? 10.326 -11.912 -10.563 1.00 89.06 90 TYR A N 1
ATOM 689 C CA . TYR A 1 90 ? 11.063 -13.172 -10.481 1.00 89.06 90 TYR A CA 1
ATOM 690 C C . TYR A 1 90 ? 10.194 -14.330 -9.977 1.00 89.06 90 TYR A C 1
ATOM 692 O O . TYR A 1 90 ? 9.178 -14.137 -9.305 1.00 89.06 90 TYR A O 1
ATOM 700 N N . THR A 1 91 ? 10.623 -15.561 -10.258 1.00 81.12 91 THR A N 1
ATOM 701 C CA . THR A 1 91 ? 10.047 -16.785 -9.687 1.00 81.12 91 THR A CA 1
ATOM 702 C C . THR A 1 91 ? 9.943 -16.654 -8.164 1.00 81.12 91 THR A C 1
ATOM 704 O O . THR A 1 91 ? 10.943 -16.339 -7.521 1.00 81.12 91 THR A O 1
ATOM 707 N N . HIS A 1 92 ? 8.755 -16.920 -7.603 1.00 69.56 92 HIS A N 1
ATOM 708 C CA . HIS A 1 92 ? 8.368 -16.667 -6.198 1.00 69.56 92 HIS A CA 1
ATOM 709 C C . HIS A 1 92 ? 7.978 -15.213 -5.840 1.00 69.56 92 HIS A C 1
ATOM 711 O O . HIS A 1 92 ? 8.019 -14.847 -4.670 1.00 69.56 92 HIS A O 1
ATOM 717 N N . GLN A 1 93 ? 7.525 -14.420 -6.823 1.00 62.34 93 GLN A N 1
ATOM 718 C CA . GLN A 1 93 ? 6.876 -13.100 -6.661 1.00 62.34 93 GLN A CA 1
ATOM 719 C C . GLN A 1 93 ? 7.735 -11.981 -6.037 1.00 62.34 93 GLN A C 1
ATOM 721 O O . GLN A 1 93 ? 7.201 -10.936 -5.673 1.00 62.34 93 GLN A O 1
ATOM 726 N N . SER A 1 94 ? 9.060 -12.124 -5.957 1.00 75.50 94 SER A N 1
ATOM 727 C CA . SER A 1 94 ? 9.916 -10.982 -5.606 1.00 75.50 94 SER A CA 1
ATOM 728 C C . SER A 1 94 ? 9.988 -10.004 -6.783 1.00 75.50 94 SER A C 1
ATOM 730 O O . SER A 1 94 ? 10.391 -10.400 -7.882 1.00 75.50 94 SER A O 1
ATOM 732 N N . CYS A 1 95 ? 9.622 -8.744 -6.548 1.00 85.44 95 CYS A N 1
ATOM 733 C CA . CYS A 1 95 ? 9.726 -7.656 -7.519 1.00 85.44 95 CYS A CA 1
ATOM 734 C C . CYS A 1 95 ? 10.991 -6.835 -7.271 1.00 85.44 95 CYS A C 1
ATOM 736 O O . CYS A 1 95 ? 11.276 -6.455 -6.133 1.00 85.44 95 CYS A O 1
ATOM 738 N N . VAL A 1 96 ? 11.719 -6.523 -8.344 1.00 88.25 96 VAL A N 1
ATOM 739 C CA . VAL A 1 96 ? 12.852 -5.591 -8.301 1.00 88.25 96 VAL A CA 1
ATOM 740 C C . VAL A 1 96 ? 12.645 -4.503 -9.342 1.00 88.25 96 VAL A C 1
ATOM 742 O O . VAL A 1 96 ? 12.385 -4.806 -10.506 1.00 88.25 96 VAL A O 1
ATOM 745 N N . THR A 1 97 ? 12.765 -3.246 -8.923 1.00 90.00 97 THR A N 1
ATOM 746 C CA . THR A 1 97 ? 12.677 -2.079 -9.804 1.00 90.00 97 THR A CA 1
ATOM 747 C C . THR A 1 97 ? 14.032 -1.396 -9.902 1.00 90.00 97 THR A C 1
ATOM 749 O O . THR A 1 97 ? 14.596 -1.014 -8.887 1.00 90.00 97 THR A O 1
ATOM 752 N N . TYR A 1 98 ? 14.537 -1.189 -11.109 1.00 91.06 98 TYR A N 1
ATOM 753 C CA . TYR A 1 98 ? 15.723 -0.385 -11.378 1.00 91.06 98 TYR A CA 1
ATOM 754 C C . TYR A 1 98 ? 15.295 0.970 -11.932 1.00 91.06 98 TYR A C 1
ATOM 756 O O . TYR A 1 98 ? 14.484 1.032 -12.853 1.00 91.06 98 TYR A O 1
ATOM 764 N N . ILE A 1 99 ? 15.832 2.056 -11.380 1.00 89.75 99 ILE A N 1
ATOM 765 C CA . ILE A 1 99 ? 15.586 3.428 -11.831 1.00 89.75 99 ILE A CA 1
ATOM 766 C C . ILE A 1 99 ? 16.935 4.048 -12.159 1.00 89.75 99 ILE A C 1
ATOM 768 O O . ILE A 1 99 ? 17.732 4.360 -11.276 1.00 89.75 99 ILE A O 1
ATOM 772 N N . ILE A 1 100 ? 17.201 4.217 -13.447 1.00 92.38 100 ILE A N 1
ATOM 773 C CA . ILE A 1 100 ? 18.514 4.596 -13.959 1.00 92.38 100 ILE A CA 1
ATOM 774 C C . ILE A 1 100 ? 18.343 5.780 -14.909 1.00 92.38 100 ILE A C 1
ATOM 776 O O . ILE A 1 100 ? 17.383 5.860 -15.675 1.00 92.38 100 ILE A O 1
ATOM 780 N N . ASN A 1 101 ? 19.274 6.727 -14.862 1.00 91.50 101 ASN A N 1
ATOM 781 C CA . ASN A 1 101 ? 19.315 7.828 -15.817 1.00 91.50 101 ASN A CA 1
ATOM 782 C C . ASN A 1 101 ? 20.291 7.511 -16.944 1.00 91.50 101 ASN A C 1
ATOM 784 O O . ASN A 1 101 ? 21.390 7.018 -16.696 1.00 91.50 101 ASN A O 1
ATOM 788 N N . MET A 1 102 ? 19.900 7.859 -18.166 1.00 93.94 102 MET A N 1
ATOM 789 C CA . MET A 1 102 ? 20.706 7.700 -19.370 1.00 93.94 102 MET A CA 1
ATOM 790 C C . MET A 1 102 ? 20.869 9.043 -20.070 1.00 93.94 102 MET A C 1
ATOM 792 O O . MET A 1 102 ? 19.897 9.782 -20.224 1.00 93.94 102 MET A O 1
ATOM 796 N N . THR A 1 103 ? 22.073 9.361 -20.532 1.00 92.12 103 THR A N 1
ATOM 797 C CA . THR A 1 103 ? 22.309 10.577 -21.321 1.00 92.12 103 THR A CA 1
ATOM 798 C C . THR A 1 103 ? 22.139 10.312 -22.804 1.00 92.12 103 THR A C 1
ATOM 800 O O . THR A 1 103 ? 22.667 9.336 -23.335 1.00 92.12 103 THR A O 1
ATOM 803 N N . MET A 1 104 ? 21.406 11.209 -23.463 1.00 88.31 104 MET A N 1
ATOM 804 C CA . MET A 1 104 ? 21.257 11.247 -24.915 1.00 88.31 104 MET A CA 1
ATOM 805 C C . MET A 1 104 ? 22.624 11.403 -25.598 1.00 88.31 104 MET A C 1
ATOM 807 O O . MET A 1 104 ? 23.435 12.213 -25.136 1.00 88.31 104 MET A O 1
ATOM 811 N N . PRO A 1 105 ? 22.877 10.697 -26.712 1.00 85.44 105 PRO A N 1
ATOM 812 C CA . PRO A 1 105 ? 24.108 10.866 -27.463 1.00 85.44 105 PRO A CA 1
ATOM 813 C C . PRO A 1 105 ? 24.193 12.287 -28.019 1.00 85.44 105 PRO A C 1
ATOM 815 O O . PRO A 1 105 ? 23.202 12.888 -28.443 1.00 85.44 105 PRO A O 1
ATOM 818 N N . THR A 1 106 ? 25.399 12.844 -27.980 1.00 79.75 106 THR A N 1
ATOM 819 C CA . THR A 1 106 ? 25.690 14.193 -28.479 1.00 79.75 106 THR A CA 1
ATOM 820 C C . THR A 1 106 ? 26.117 14.187 -29.944 1.00 79.75 106 THR A C 1
ATOM 822 O O . THR A 1 106 ? 25.921 15.188 -30.633 1.00 79.75 106 THR A O 1
ATOM 825 N N . ASP A 1 107 ? 26.667 13.071 -30.427 1.00 80.25 107 ASP A N 1
ATOM 826 C CA . ASP A 1 107 ? 26.990 12.858 -31.836 1.00 80.25 107 ASP A CA 1
ATOM 827 C C . ASP A 1 107 ? 25.712 12.464 -32.608 1.00 80.25 107 ASP A C 1
ATOM 829 O O . ASP A 1 107 ? 25.023 11.529 -32.200 1.00 80.25 107 ASP A O 1
ATOM 833 N N . PRO A 1 108 ? 25.362 13.145 -33.715 1.00 72.06 108 PRO A N 1
ATOM 834 C CA . PRO A 1 108 ? 24.218 12.794 -34.558 1.00 72.06 108 PRO A CA 1
ATOM 835 C C . PRO A 1 108 ? 24.256 11.388 -35.182 1.00 72.06 108 PRO A C 1
ATOM 837 O O . PRO A 1 108 ? 23.215 10.918 -35.648 1.00 72.06 108 PRO A O 1
ATOM 840 N N . GLN A 1 109 ? 25.432 10.758 -35.257 1.00 72.81 109 GLN A N 1
ATOM 841 C CA . GLN A 1 109 ? 25.612 9.406 -35.793 1.00 72.81 109 GLN A CA 1
ATOM 842 C C . GLN A 1 109 ? 25.738 8.326 -34.713 1.00 72.81 109 GLN A C 1
ATOM 844 O O . GLN A 1 109 ? 25.724 7.145 -35.057 1.00 72.81 109 GLN A O 1
ATOM 849 N N . ASP A 1 110 ? 25.835 8.698 -33.434 1.00 77.12 110 ASP A N 1
ATOM 850 C CA . ASP A 1 110 ? 25.941 7.737 -32.338 1.00 77.12 110 ASP A CA 1
ATOM 851 C C . ASP A 1 110 ? 24.571 7.442 -31.718 1.00 77.12 110 ASP A C 1
ATOM 853 O O . ASP A 1 110 ? 23.818 8.331 -31.341 1.00 77.12 110 ASP A O 1
ATOM 857 N N . SER A 1 111 ? 24.257 6.162 -31.586 1.00 76.38 111 SER A N 1
ATOM 858 C CA . SER A 1 111 ? 23.037 5.675 -30.934 1.00 76.38 111 SER A CA 1
ATOM 859 C C . SER A 1 111 ? 23.223 5.388 -29.444 1.00 76.38 111 SER A C 1
ATOM 861 O O . SER A 1 111 ? 22.267 5.045 -28.746 1.00 76.38 111 SER A O 1
ATOM 863 N N . THR A 1 112 ? 24.468 5.453 -28.973 1.00 87.56 112 THR A N 1
ATOM 864 C CA . THR A 1 112 ? 24.875 4.891 -27.694 1.00 87.56 112 THR A CA 1
ATOM 865 C C . THR A 1 112 ? 24.602 5.873 -26.569 1.00 87.56 112 THR A C 1
ATOM 867 O O . THR A 1 112 ? 25.135 6.979 -26.519 1.00 87.56 112 THR A O 1
ATOM 870 N N . MET A 1 113 ? 23.778 5.447 -25.621 1.00 92.56 113 MET A N 1
ATOM 871 C CA . MET A 1 113 ? 23.524 6.174 -24.387 1.00 92.56 113 MET A CA 1
ATOM 872 C C . MET A 1 113 ? 24.435 5.652 -23.283 1.00 92.56 113 MET A C 1
ATOM 874 O O . MET A 1 113 ? 24.769 4.471 -23.249 1.00 92.56 113 MET A O 1
ATOM 878 N N . THR A 1 114 ? 24.822 6.522 -22.356 1.00 93.00 114 THR A N 1
ATOM 879 C CA . THR A 1 114 ? 25.568 6.119 -21.153 1.00 93.00 114 THR A CA 1
ATOM 880 C C . THR A 1 114 ? 24.660 6.228 -19.942 1.00 93.00 114 THR A C 1
ATOM 882 O O . THR A 1 114 ? 23.948 7.226 -19.802 1.00 93.00 114 THR A O 1
ATOM 885 N N . THR A 1 115 ? 24.675 5.212 -19.084 1.00 92.38 115 THR A N 1
ATOM 886 C CA . THR A 1 115 ? 23.939 5.209 -17.823 1.00 92.38 115 THR A CA 1
ATOM 887 C C . THR A 1 115 ? 24.794 5.745 -16.676 1.00 92.38 115 THR A C 1
ATOM 889 O O . THR A 1 115 ? 26.024 5.662 -16.694 1.00 92.38 115 THR A O 1
ATOM 892 N N . PHE A 1 116 ? 24.133 6.289 -15.660 1.00 84.62 116 PHE A N 1
ATOM 893 C CA . PHE A 1 116 ? 24.756 6.682 -14.397 1.00 84.62 116 PHE A CA 1
ATOM 894 C C . PHE A 1 116 ? 24.245 5.822 -13.248 1.00 84.62 116 PHE A C 1
ATOM 896 O O . PHE A 1 116 ? 23.153 5.261 -13.380 1.00 84.62 116 PHE A O 1
ATOM 903 N N . PRO A 1 117 ? 24.964 5.797 -12.107 1.00 85.19 117 PRO A N 1
ATOM 904 C CA . PRO A 1 117 ? 24.454 5.199 -10.885 1.00 85.19 117 PRO A CA 1
ATOM 905 C C . PRO A 1 117 ? 23.011 5.629 -10.625 1.00 85.19 117 PRO A C 1
ATOM 907 O O . PRO A 1 117 ? 22.676 6.818 -10.644 1.00 85.19 117 PRO A O 1
ATOM 910 N N . GLY A 1 118 ? 22.160 4.630 -10.450 1.00 86.69 118 GLY A N 1
ATOM 911 C CA . GLY A 1 118 ? 20.732 4.783 -10.251 1.00 86.69 118 GLY A CA 1
ATOM 912 C C . GLY A 1 118 ? 20.320 4.287 -8.878 1.00 86.69 118 GLY A C 1
ATOM 913 O O . GLY A 1 118 ? 21.119 4.208 -7.942 1.00 86.69 118 GLY A O 1
ATOM 914 N N . SER A 1 119 ? 19.061 3.903 -8.767 1.00 85.44 119 SER A N 1
ATOM 915 C CA . SER A 1 119 ? 18.540 3.209 -7.601 1.00 85.44 119 SER A CA 1
ATOM 916 C C . SER A 1 119 ? 17.935 1.866 -7.987 1.00 85.44 119 SER A C 1
ATOM 918 O O . SER A 1 119 ? 17.455 1.667 -9.102 1.00 85.44 119 SER A O 1
ATOM 920 N N . MET A 1 120 ? 17.986 0.932 -7.048 1.00 86.75 120 MET A N 1
ATOM 921 C CA . MET A 1 120 ? 17.354 -0.376 -7.129 1.00 86.75 120 MET A CA 1
ATOM 922 C C . MET A 1 120 ? 16.402 -0.497 -5.948 1.00 86.75 120 MET A C 1
ATOM 924 O O . MET A 1 120 ? 16.812 -0.359 -4.804 1.00 86.75 120 MET A O 1
ATOM 928 N N . GLU A 1 121 ? 15.133 -0.750 -6.216 1.00 78.88 121 GLU A N 1
ATOM 929 C CA . GLU A 1 121 ? 14.135 -1.043 -5.203 1.00 78.88 121 GLU A CA 1
ATOM 930 C C . GLU A 1 121 ? 13.874 -2.547 -5.166 1.00 78.88 121 GLU A C 1
ATOM 932 O O . GLU A 1 121 ? 13.463 -3.132 -6.169 1.00 78.88 121 GLU A O 1
ATOM 937 N N . LYS A 1 122 ? 14.073 -3.171 -4.008 1.00 77.94 122 LYS A N 1
ATOM 938 C CA . LYS A 1 122 ? 13.765 -4.583 -3.777 1.00 77.94 122 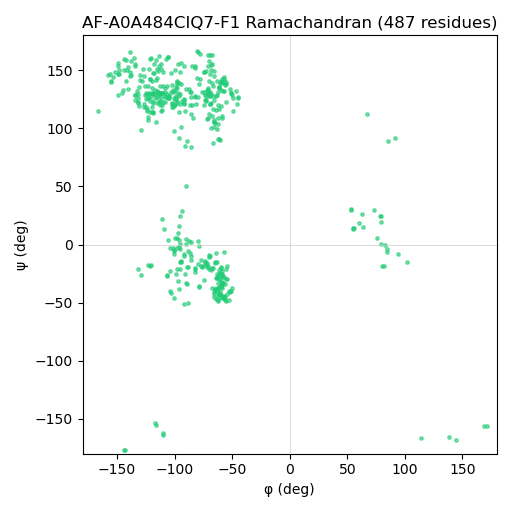LYS A CA 1
ATOM 939 C C . LYS A 1 122 ? 13.040 -4.729 -2.450 1.00 77.94 122 LYS A C 1
ATOM 941 O O . LYS A 1 122 ? 13.498 -4.207 -1.440 1.00 77.94 122 LYS A O 1
ATOM 946 N N . ASP A 1 123 ? 11.895 -5.411 -2.459 1.00 66.94 123 ASP A N 1
ATOM 947 C CA . ASP A 1 123 ? 11.072 -5.635 -1.259 1.00 66.94 123 ASP A CA 1
ATOM 948 C C . ASP A 1 123 ? 10.728 -4.329 -0.499 1.00 66.94 123 ASP A C 1
ATOM 950 O O . ASP A 1 123 ? 10.558 -4.313 0.716 1.00 66.94 123 ASP A O 1
ATOM 954 N N . GLY A 1 124 ? 10.630 -3.209 -1.229 1.00 58.34 124 GLY A N 1
ATOM 955 C CA . GLY A 1 124 ? 10.358 -1.876 -0.684 1.00 58.34 124 GLY A CA 1
ATOM 956 C C . GLY A 1 124 ? 11.561 -1.114 -0.125 1.00 58.34 124 GLY A C 1
ATOM 957 O O . GLY A 1 124 ? 11.388 0.034 0.282 1.00 58.34 124 GLY A O 1
ATOM 958 N N . LEU A 1 125 ? 12.761 -1.697 -0.153 1.00 55.41 125 LEU A N 1
ATOM 959 C CA . LEU A 1 125 ? 14.008 -1.026 0.199 1.00 55.41 125 LEU A CA 1
ATOM 960 C C . LEU A 1 125 ? 14.646 -0.411 -1.051 1.00 55.41 125 LEU A C 1
ATOM 962 O O . LEU A 1 125 ? 14.900 -1.122 -2.022 1.00 55.41 125 LEU A O 1
ATOM 966 N N . LEU A 1 126 ? 14.912 0.898 -1.018 1.00 71.31 126 LEU A N 1
ATOM 967 C CA . LE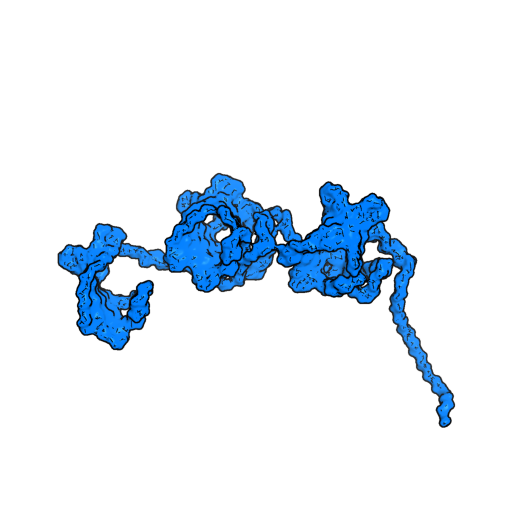U A 1 126 ? 15.631 1.606 -2.076 1.00 71.31 126 LEU A CA 1
ATOM 968 C C . LEU A 1 126 ? 17.134 1.608 -1.777 1.00 71.31 126 LEU A C 1
ATOM 970 O O . LEU A 1 126 ? 17.590 2.224 -0.815 1.00 71.31 126 LEU A O 1
ATOM 974 N N . GLU A 1 127 ? 17.905 0.949 -2.627 1.00 80.25 127 GLU A N 1
ATOM 975 C CA . GLU A 1 127 ? 19.356 0.845 -2.546 1.00 80.25 127 GLU A CA 1
ATOM 976 C C . GLU A 1 127 ? 20.021 1.612 -3.693 1.00 80.25 127 GLU A C 1
ATOM 978 O O . GLU A 1 127 ? 19.441 1.820 -4.763 1.00 80.25 127 GLU A O 1
ATOM 983 N N . LEU A 1 128 ? 21.268 2.037 -3.476 1.00 84.44 128 LEU A N 1
ATOM 984 C CA . LEU A 1 128 ? 22.088 2.609 -4.539 1.00 84.44 128 LEU A CA 1
ATOM 985 C C . LEU A 1 128 ? 22.446 1.507 -5.541 1.00 84.44 128 LEU A C 1
ATOM 987 O O . LEU A 1 128 ? 23.107 0.532 -5.189 1.00 84.44 128 LEU A O 1
ATOM 991 N N . TYR A 1 129 ? 22.069 1.700 -6.801 1.00 85.00 129 TYR A N 1
ATOM 992 C CA . TYR A 1 129 ? 22.496 0.840 -7.896 1.00 85.00 129 TYR A CA 1
ATOM 993 C C . TYR A 1 129 ? 23.706 1.475 -8.579 1.00 85.00 129 TYR A C 1
ATOM 995 O O . TYR A 1 129 ? 23.572 2.330 -9.454 1.00 85.00 129 TYR A O 1
ATOM 1003 N N . ASN A 1 130 ? 24.900 1.105 -8.116 1.00 84.69 130 ASN A N 1
ATOM 1004 C CA . ASN A 1 130 ? 26.156 1.746 -8.504 1.00 84.69 130 ASN A CA 1
ATOM 1005 C C . ASN A 1 130 ? 26.812 1.096 -9.730 1.00 84.69 130 ASN A C 1
ATOM 1007 O O . ASN A 1 130 ? 27.994 0.764 -9.697 1.00 84.69 130 ASN A O 1
ATOM 1011 N N . GLU A 1 131 ? 26.041 0.915 -10.797 1.00 82.25 131 GLU A N 1
ATOM 1012 C CA . GLU A 1 131 ? 26.540 0.377 -12.061 1.00 82.25 131 GLU A CA 1
ATOM 1013 C C . GLU A 1 131 ? 26.436 1.428 -13.163 1.00 82.25 131 GLU A C 1
ATOM 1015 O O . GLU A 1 131 ? 25.482 2.210 -13.229 1.00 82.25 131 GLU A O 1
ATOM 1020 N N . THR A 1 132 ? 27.432 1.438 -14.043 1.00 90.75 132 THR A N 1
ATOM 1021 C CA . THR A 1 132 ? 27.423 2.220 -15.277 1.00 90.75 132 THR A CA 1
ATOM 1022 C C . THR A 1 132 ? 27.448 1.278 -16.465 1.00 90.75 132 THR A C 1
ATOM 1024 O O . THR A 1 132 ? 28.117 0.245 -16.467 1.00 90.75 132 THR A O 1
ATOM 1027 N N . ALA A 1 133 ? 26.700 1.644 -17.494 1.00 92.88 133 ALA A N 1
ATOM 1028 C CA . ALA A 1 133 ? 26.520 0.841 -18.681 1.00 92.88 133 ALA A CA 1
ATOM 1029 C C . ALA A 1 133 ? 26.432 1.727 -19.920 1.00 92.88 133 ALA A C 1
ATOM 1031 O O . ALA A 1 133 ? 26.122 2.918 -19.852 1.00 92.88 133 ALA A O 1
ATOM 1032 N N . THR A 1 134 ? 26.679 1.125 -21.074 1.00 94.75 134 THR A N 1
ATOM 1033 C CA . THR A 1 134 ? 26.352 1.701 -22.375 1.00 94.75 134 THR A CA 1
ATOM 1034 C C . THR A 1 134 ? 25.157 0.973 -22.959 1.00 94.75 134 THR A C 1
ATOM 1036 O O . THR A 1 134 ? 25.115 -0.259 -22.938 1.00 94.75 134 THR A O 1
ATOM 1039 N N . VAL A 1 135 ? 24.215 1.726 -23.513 1.00 95.31 135 VAL A N 1
ATOM 1040 C CA . VAL A 1 135 ? 22.987 1.197 -24.101 1.00 95.31 135 VAL A CA 1
ATOM 1041 C C . VAL A 1 135 ? 22.943 1.570 -25.574 1.00 95.31 135 VAL A C 1
ATOM 1043 O O . VAL A 1 135 ? 22.982 2.749 -25.913 1.00 95.31 135 VAL A O 1
ATOM 1046 N N . THR A 1 136 ? 22.862 0.571 -26.446 1.00 94.38 136 THR A N 1
ATOM 1047 C CA . THR A 1 136 ? 22.808 0.743 -27.904 1.00 94.38 136 THR A CA 1
ATOM 1048 C C . THR A 1 136 ? 21.462 0.248 -28.416 1.00 94.38 136 THR A C 1
ATOM 1050 O O . THR A 1 136 ? 21.090 -0.893 -28.149 1.00 94.38 136 THR A O 1
ATOM 1053 N N . PHE A 1 137 ? 20.743 1.082 -29.168 1.00 93.62 137 PHE A N 1
ATOM 1054 C CA . PHE A 1 137 ? 19.433 0.749 -29.740 1.00 93.62 137 PHE A CA 1
ATOM 1055 C C . PHE A 1 137 ? 19.542 0.421 -31.228 1.00 93.62 137 PHE A C 1
ATOM 1057 O O . PHE A 1 137 ? 20.353 1.013 -31.940 1.00 93.62 137 PHE A O 1
ATOM 1064 N N . PHE A 1 138 ? 18.694 -0.485 -31.709 1.00 92.50 138 PHE A N 1
ATOM 1065 C CA . PHE A 1 138 ? 18.675 -0.926 -33.106 1.00 92.50 138 PHE A CA 1
ATOM 1066 C C . PHE A 1 138 ? 17.412 -0.462 -33.831 1.00 92.50 138 PHE A C 1
ATOM 1068 O O . PHE A 1 138 ? 16.350 -0.290 -33.225 1.00 92.50 138 PHE A O 1
ATOM 1075 N N . GLU A 1 139 ? 17.523 -0.262 -35.143 1.00 90.31 139 GLU A N 1
ATOM 1076 C CA . GLU A 1 139 ? 16.369 0.011 -35.994 1.00 90.31 139 GLU A CA 1
ATOM 1077 C C . GLU A 1 139 ? 15.451 -1.215 -36.043 1.00 90.31 139 GLU A C 1
ATOM 1079 O O . GLU A 1 139 ? 15.869 -2.326 -36.361 1.00 90.31 139 GLU A O 1
ATOM 1084 N N . THR A 1 140 ? 14.182 -1.013 -35.696 1.00 89.62 140 THR A N 1
ATOM 1085 C CA . THR A 1 140 ? 13.181 -2.080 -35.586 1.00 89.62 140 THR A CA 1
ATOM 1086 C C . THR A 1 140 ? 11.806 -1.583 -36.054 1.00 89.62 140 THR A C 1
ATOM 1088 O O . THR A 1 140 ? 11.666 -0.464 -36.556 1.00 89.62 140 THR A O 1
ATOM 1091 N N . CYS A 1 141 ? 10.774 -2.428 -35.953 1.00 88.69 141 CYS A N 1
ATOM 1092 C CA . CYS A 1 141 ? 9.402 -2.058 -36.302 1.00 88.69 141 CYS A CA 1
ATOM 1093 C C . CYS A 1 141 ? 8.790 -1.032 -35.312 1.00 88.69 141 CYS A C 1
ATOM 1095 O O . CYS A 1 141 ? 9.270 -0.924 -34.189 1.00 88.69 141 CYS A O 1
ATOM 1097 N N . PRO A 1 142 ? 7.694 -0.324 -35.659 1.00 88.19 142 PRO A N 1
ATOM 1098 C CA . PRO A 1 142 ? 7.079 0.692 -34.784 1.00 88.19 142 PRO A CA 1
ATOM 1099 C C . PRO A 1 142 ? 6.640 0.214 -33.388 1.00 88.19 142 PRO A C 1
ATOM 1101 O O . PRO A 1 142 ? 6.612 1.013 -32.455 1.00 88.19 142 PRO A O 1
ATOM 1104 N N . ASP A 1 143 ? 6.309 -1.074 -33.250 1.00 92.06 143 ASP A N 1
ATOM 1105 C CA . ASP A 1 143 ? 5.887 -1.700 -31.987 1.00 92.06 143 ASP A CA 1
ATOM 1106 C C . ASP A 1 143 ? 6.957 -2.655 -31.422 1.00 92.06 143 ASP A C 1
ATOM 1108 O O . ASP A 1 143 ? 6.681 -3.468 -30.535 1.00 92.06 143 ASP A O 1
ATOM 1112 N N . CYS A 1 144 ? 8.177 -2.580 -31.956 1.00 93.12 144 CYS A N 1
ATOM 1113 C CA . CYS A 1 144 ? 9.333 -3.383 -31.587 1.00 93.12 144 CYS A CA 1
ATOM 1114 C C . CYS A 1 144 ? 10.408 -2.478 -30.975 1.00 93.12 144 CYS A C 1
ATOM 1116 O O . CYS A 1 144 ? 10.536 -1.320 -31.360 1.00 93.12 144 CYS A O 1
ATOM 1118 N N . LEU A 1 145 ? 11.207 -3.018 -30.060 1.00 94.88 145 LEU A N 1
ATOM 1119 C CA . LEU A 1 145 ? 12.408 -2.344 -29.575 1.00 94.88 145 LEU A CA 1
ATOM 1120 C C . LEU A 1 145 ? 13.478 -3.392 -29.290 1.00 94.88 145 LEU A C 1
ATOM 1122 O O . LEU A 1 145 ? 13.213 -4.366 -28.591 1.00 94.88 145 LEU A O 1
ATOM 1126 N N . SER A 1 146 ? 14.685 -3.182 -29.802 1.00 95.00 146 SER A N 1
ATOM 1127 C CA . SER A 1 146 ? 15.841 -4.032 -29.515 1.00 95.00 146 SER A CA 1
ATOM 1128 C C . SER A 1 146 ? 16.968 -3.163 -28.984 1.00 95.00 146 SER A C 1
ATOM 1130 O O . SER A 1 146 ? 17.301 -2.139 -29.589 1.00 95.00 146 SER A O 1
ATOM 1132 N N . MET A 1 147 ? 17.561 -3.568 -27.863 1.00 95.38 147 MET A N 1
ATOM 1133 C CA . MET A 1 147 ? 18.697 -2.867 -27.277 1.00 95.38 147 MET A CA 1
ATOM 1134 C C . MET A 1 147 ? 19.763 -3.826 -26.762 1.00 95.38 147 MET A C 1
ATOM 1136 O O . MET A 1 147 ? 19.458 -4.919 -26.288 1.00 95.38 147 MET A O 1
ATOM 1140 N N . VAL A 1 148 ? 21.017 -3.388 -26.824 1.00 96.19 148 VAL A N 1
ATOM 1141 C CA . VAL A 1 148 ? 22.125 -4.008 -26.101 1.00 96.19 148 VAL A CA 1
ATOM 1142 C C . VAL A 1 148 ? 22.443 -3.150 -24.889 1.00 96.19 148 VAL A C 1
ATOM 1144 O O . VAL A 1 148 ? 22.832 -1.996 -25.042 1.00 96.19 148 VAL A O 1
ATOM 1147 N N . PHE A 1 149 ? 22.296 -3.726 -23.701 1.00 94.50 149 PHE A N 1
ATOM 1148 C CA . PHE A 1 149 ? 22.755 -3.146 -22.443 1.00 94.50 149 PHE A CA 1
ATOM 1149 C C . PHE A 1 149 ? 24.100 -3.778 -22.088 1.00 94.50 149 PHE A C 1
ATOM 1151 O O . PHE A 1 149 ? 24.193 -5.001 -21.996 1.00 94.50 149 PHE A O 1
ATOM 1158 N N . LYS A 1 150 ? 25.148 -2.969 -21.934 1.00 94.19 150 LYS A N 1
ATOM 1159 C CA . LYS A 1 150 ? 26.509 -3.438 -21.656 1.00 94.19 150 LYS A CA 1
ATOM 1160 C C . LYS A 1 150 ? 27.074 -2.747 -20.428 1.00 94.19 150 LYS A C 1
ATOM 1162 O O . LYS A 1 150 ? 27.286 -1.539 -20.475 1.00 94.19 150 LYS A O 1
ATOM 1167 N N . ASP A 1 151 ? 27.388 -3.510 -19.396 1.00 89.25 151 ASP A N 1
ATOM 1168 C CA . ASP A 1 151 ? 28.055 -3.032 -18.186 1.00 89.25 151 ASP A CA 1
ATOM 1169 C C . ASP A 1 151 ? 29.497 -3.568 -18.102 1.00 89.25 151 ASP A C 1
ATOM 1171 O O . ASP A 1 151 ? 30.093 -3.986 -19.104 1.00 89.25 151 ASP A O 1
ATOM 1175 N N . SER A 1 152 ? 30.093 -3.487 -16.910 1.00 86.69 152 SER A N 1
ATOM 1176 C CA . SER A 1 152 ? 31.445 -3.984 -16.651 1.00 86.69 152 SER A CA 1
ATOM 1177 C C . SER A 1 152 ? 31.552 -5.516 -16.636 1.00 86.69 152 SER A C 1
ATOM 1179 O O . SER A 1 152 ? 32.655 -6.044 -16.795 1.00 86.69 152 SER A O 1
ATOM 1181 N N . GLU A 1 153 ? 30.434 -6.227 -16.480 1.00 83.75 153 GLU A N 1
ATOM 1182 C CA . GLU A 1 153 ? 30.381 -7.678 -16.300 1.00 83.75 153 GLU A CA 1
ATOM 1183 C C . GLU A 1 153 ? 29.936 -8.429 -17.566 1.00 83.75 153 GLU A C 1
ATOM 1185 O O . GLU A 1 153 ? 30.285 -9.601 -17.733 1.00 83.75 153 GLU A O 1
ATOM 1190 N N . GLY A 1 154 ? 29.222 -7.774 -18.486 1.00 89.12 154 GLY A N 1
ATOM 1191 C CA . GLY A 1 154 ? 28.873 -8.351 -19.783 1.00 89.12 154 GLY A CA 1
ATOM 1192 C C . GLY A 1 154 ? 27.838 -7.556 -20.574 1.00 89.12 154 GLY A C 1
ATOM 1193 O O . GLY A 1 154 ? 27.694 -6.342 -20.434 1.00 89.12 154 GLY A O 1
ATOM 1194 N N . ARG A 1 155 ? 27.140 -8.249 -21.479 1.00 94.81 155 ARG A 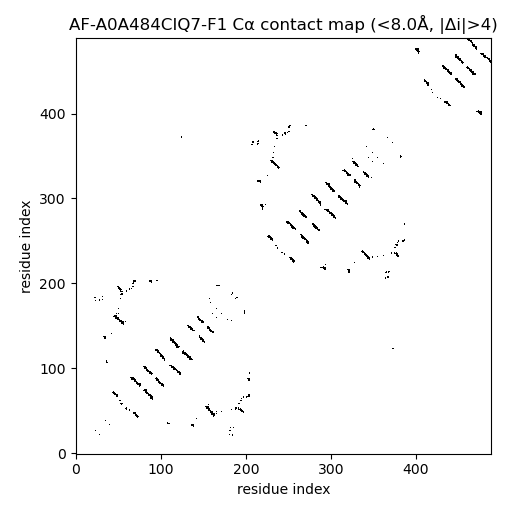N 1
ATOM 1195 C CA . ARG A 1 155 ? 26.107 -7.696 -22.359 1.00 94.81 155 ARG A CA 1
ATOM 1196 C C . ARG A 1 155 ? 24.805 -8.475 -22.239 1.00 94.81 155 ARG A C 1
ATOM 1198 O O . ARG A 1 155 ? 24.788 -9.703 -22.154 1.00 94.81 155 ARG A O 1
ATOM 1205 N N . PHE A 1 156 ? 23.700 -7.755 -22.353 1.00 95.00 156 PHE A N 1
ATOM 1206 C CA . PHE A 1 156 ? 22.363 -8.297 -22.556 1.00 95.00 156 PHE A CA 1
ATOM 1207 C C . PHE A 1 156 ? 21.820 -7.768 -23.876 1.00 95.00 156 PHE A C 1
ATOM 1209 O O . PHE A 1 156 ? 21.836 -6.561 -24.102 1.00 95.00 156 PHE A O 1
ATOM 1216 N N . LEU A 1 157 ? 21.327 -8.654 -24.737 1.00 96.38 157 LEU A N 1
ATOM 1217 C CA . LEU A 1 157 ? 20.484 -8.277 -25.865 1.00 96.38 157 LEU A CA 1
ATOM 1218 C C . LEU A 1 157 ? 19.030 -8.455 -25.442 1.00 96.38 157 LEU A C 1
ATOM 1220 O O . LEU A 1 157 ? 18.579 -9.574 -25.212 1.00 96.38 157 LEU A O 1
ATOM 1224 N N . LEU A 1 158 ? 18.312 -7.343 -25.364 1.00 96.44 158 LEU A N 1
ATOM 1225 C CA . LEU A 1 158 ? 16.959 -7.248 -24.840 1.00 96.44 158 LEU A CA 1
ATOM 1226 C C . LEU A 1 158 ? 16.018 -6.865 -25.985 1.00 96.44 158 LEU A C 1
ATOM 1228 O O . LEU A 1 158 ? 16.225 -5.851 -26.654 1.00 96.44 158 LEU A O 1
ATOM 1232 N N . ASN A 1 159 ? 15.004 -7.693 -26.230 1.00 96.81 159 ASN A N 1
ATOM 1233 C CA . ASN A 1 159 ? 13.997 -7.473 -27.262 1.00 96.81 159 ASN A CA 1
ATOM 1234 C C . ASN A 1 159 ? 12.629 -7.301 -26.610 1.00 96.81 159 ASN A C 1
ATOM 1236 O O . ASN A 1 159 ? 12.163 -8.158 -25.854 1.00 96.81 159 ASN A O 1
ATOM 1240 N N . TYR A 1 160 ? 11.979 -6.197 -26.945 1.00 96.44 160 TYR A N 1
ATOM 1241 C CA . TYR A 1 160 ? 10.724 -5.768 -26.367 1.00 96.44 160 TYR A CA 1
ATOM 1242 C C . TYR A 1 160 ? 9.623 -5.633 -27.423 1.00 96.44 160 TYR A C 1
ATOM 1244 O O . TYR A 1 160 ? 9.857 -5.482 -28.632 1.00 96.44 160 TYR A O 1
ATOM 1252 N N . ARG A 1 161 ? 8.388 -5.652 -26.931 1.00 94.69 161 ARG A N 1
ATOM 1253 C CA . ARG A 1 161 ? 7.196 -5.204 -27.650 1.00 94.69 161 ARG A CA 1
ATOM 1254 C C . ARG A 1 161 ? 6.574 -4.043 -26.904 1.00 94.69 161 ARG A C 1
ATOM 1256 O O . ARG A 1 161 ? 6.645 -3.987 -25.679 1.00 94.69 161 ARG A O 1
ATOM 1263 N N . LYS A 1 162 ? 5.966 -3.126 -27.647 1.00 92.88 162 LYS A N 1
ATOM 1264 C CA . LYS A 1 162 ? 5.220 -2.022 -27.049 1.00 92.88 162 LYS A CA 1
ATOM 1265 C C . LYS A 1 162 ? 4.126 -2.568 -26.132 1.00 92.88 162 LYS A C 1
ATOM 1267 O O . LYS A 1 162 ? 3.547 -3.622 -26.424 1.00 92.88 162 LYS A O 1
ATOM 1272 N N . ASP A 1 163 ? 3.861 -1.885 -25.025 1.00 88.50 163 ASP A N 1
ATOM 1273 C CA . ASP A 1 163 ? 2.812 -2.317 -24.107 1.00 88.50 163 ASP A CA 1
ATOM 1274 C C . ASP A 1 163 ? 1.458 -2.470 -24.837 1.00 88.50 163 ASP A C 1
ATOM 1276 O O . ASP A 1 163 ? 1.132 -1.717 -25.755 1.00 88.50 163 ASP A O 1
ATOM 1280 N N . GLY A 1 164 ? 0.724 -3.536 -24.513 1.00 85.88 164 GLY A N 1
ATOM 1281 C CA . GLY A 1 164 ? -0.470 -4.000 -25.234 1.00 85.88 164 GLY A CA 1
ATOM 1282 C C . GLY A 1 164 ? -0.225 -4.820 -26.517 1.00 85.88 164 GLY A C 1
ATOM 1283 O O . GLY A 1 164 ? -1.110 -5.563 -26.939 1.00 85.88 164 GLY A O 1
ATOM 1284 N N . HIS A 1 165 ? 0.969 -4.773 -27.124 1.00 86.81 165 HIS A N 1
ATOM 1285 C CA . HIS A 1 165 ? 1.298 -5.520 -28.357 1.00 86.81 165 HIS A CA 1
ATOM 1286 C C . HIS A 1 165 ? 2.003 -6.867 -28.100 1.00 86.81 165 HIS A C 1
ATOM 1288 O O . HIS A 1 165 ? 2.326 -7.596 -29.040 1.00 86.81 165 HIS A O 1
ATOM 1294 N N . HIS A 1 166 ? 2.224 -7.224 -26.835 1.00 87.12 166 HIS A N 1
ATOM 1295 C CA . HIS A 1 166 ? 2.895 -8.456 -26.403 1.00 87.12 166 HIS A CA 1
ATOM 1296 C C . HIS A 1 166 ? 1.943 -9.660 -26.232 1.00 87.12 166 HIS A C 1
ATOM 1298 O O . HIS A 1 166 ? 2.396 -10.775 -25.997 1.00 87.12 166 HIS A O 1
ATOM 1304 N N . LEU A 1 167 ? 0.627 -9.463 -26.365 1.00 83.12 167 LEU A N 1
ATOM 1305 C CA . LEU A 1 167 ? -0.394 -10.465 -26.018 1.00 83.12 167 LEU A CA 1
ATOM 1306 C C . LEU A 1 167 ? -0.468 -11.660 -26.989 1.00 83.12 167 LEU A C 1
ATOM 1308 O O . LEU A 1 167 ? -1.006 -12.713 -26.652 1.00 83.12 167 LEU A O 1
ATOM 1312 N N . ASN A 1 168 ? 0.057 -11.524 -28.212 1.00 84.62 168 ASN A N 1
ATOM 1313 C CA . ASN A 1 168 ? 0.045 -12.605 -29.199 1.00 84.62 168 ASN A CA 1
ATOM 1314 C C . ASN A 1 168 ? 1.312 -13.468 -29.098 1.00 84.62 168 ASN A C 1
ATOM 1316 O O . ASN A 1 168 ? 2.267 -13.285 -29.851 1.00 84.62 168 ASN A O 1
ATOM 1320 N N . VAL A 1 169 ? 1.286 -14.449 -28.196 1.00 82.62 169 VAL A N 1
ATOM 1321 C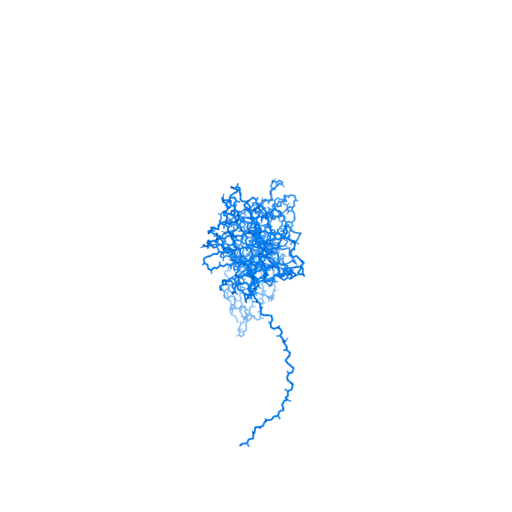 CA . VAL A 1 169 ? 2.413 -15.359 -27.912 1.00 82.62 169 VAL A CA 1
ATOM 1322 C C . VAL A 1 169 ? 2.881 -16.147 -29.137 1.00 82.62 169 VAL A C 1
ATOM 1324 O O . VAL A 1 169 ? 4.069 -16.435 -29.264 1.00 82.62 169 VAL A O 1
ATOM 1327 N N . HIS A 1 170 ? 1.974 -16.499 -30.053 1.00 82.75 170 HIS A N 1
ATOM 1328 C CA . HIS A 1 170 ? 2.356 -17.184 -31.291 1.00 82.75 170 HIS A CA 1
ATOM 1329 C C . HIS A 1 170 ? 3.239 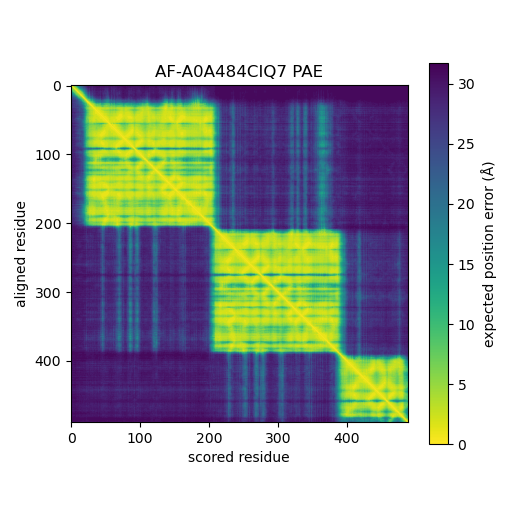-16.292 -32.157 1.00 82.75 170 HIS A C 1
ATOM 1331 O O . HIS A 1 170 ? 4.319 -16.716 -32.551 1.00 82.75 170 HIS A O 1
ATOM 1337 N N . LYS A 1 171 ? 2.837 -15.031 -32.336 1.00 83.62 171 LYS A N 1
ATOM 1338 C CA . LYS A 1 171 ? 3.641 -14.048 -33.062 1.00 83.62 171 LYS A CA 1
ATOM 1339 C C . LYS A 1 171 ? 5.000 -13.819 -32.396 1.00 83.62 171 LYS A C 1
ATOM 1341 O O . LYS A 1 171 ? 6.004 -13.770 -33.091 1.00 83.62 171 LYS A O 1
ATOM 1346 N N . LEU A 1 172 ? 5.052 -13.747 -31.060 1.00 85.81 172 LEU A N 1
ATOM 1347 C CA . LEU A 1 172 ? 6.331 -13.621 -30.345 1.00 85.81 172 LEU A CA 1
ATOM 1348 C C . LEU A 1 172 ? 7.282 -14.774 -30.680 1.00 85.81 172 LEU A C 1
ATOM 1350 O O . LEU A 1 172 ? 8.449 -14.535 -30.975 1.00 85.81 172 LEU A O 1
ATOM 1354 N N . LYS A 1 173 ? 6.768 -16.011 -30.686 1.00 83.56 173 LYS A N 1
ATOM 1355 C CA . LYS A 1 173 ? 7.549 -17.206 -31.029 1.00 83.56 173 LYS A CA 1
ATOM 1356 C C . LYS A 1 173 ? 8.016 -17.207 -32.479 1.00 83.56 173 LYS A C 1
ATOM 1358 O O . LYS A 1 173 ? 9.149 -17.612 -32.729 1.00 83.56 173 LYS A O 1
ATOM 1363 N N . ASP A 1 174 ? 7.177 -16.754 -33.404 1.00 84.25 174 ASP A N 1
ATOM 1364 C CA . ASP A 1 174 ? 7.546 -16.630 -34.817 1.00 84.25 174 ASP A CA 1
ATOM 1365 C C . ASP A 1 174 ? 8.711 -15.638 -34.992 1.00 84.25 174 ASP A C 1
ATOM 1367 O O . ASP A 1 174 ? 9.644 -15.893 -35.753 1.00 84.25 174 ASP A O 1
ATOM 1371 N N . ASP A 1 175 ? 8.723 -14.564 -34.196 1.00 84.44 175 ASP A N 1
ATOM 1372 C CA . ASP A 1 175 ? 9.774 -13.543 -34.214 1.00 84.44 175 ASP A CA 1
ATOM 1373 C C . ASP A 1 175 ? 11.102 -14.022 -33.568 1.00 84.44 175 ASP A C 1
ATOM 1375 O O . ASP A 1 175 ? 12.155 -13.409 -33.771 1.00 84.44 175 ASP A O 1
ATOM 1379 N N . HIS A 1 176 ? 11.115 -15.140 -32.821 1.00 85.00 176 HIS A N 1
ATOM 1380 C CA . HIS A 1 176 ? 12.326 -15.636 -32.144 1.00 85.00 176 HIS A CA 1
ATOM 1381 C C . HIS A 1 176 ? 13.469 -15.946 -33.112 1.00 85.00 176 HIS A C 1
ATOM 1383 O O . HIS A 1 176 ? 14.634 -15.747 -32.759 1.00 85.00 176 HIS A O 1
ATOM 1389 N N . SER A 1 177 ? 13.172 -16.418 -34.330 1.00 84.81 177 SER A N 1
ATOM 1390 C CA . SER A 1 177 ? 14.232 -16.705 -35.302 1.00 84.81 177 SER A CA 1
ATOM 1391 C C . SER A 1 177 ? 15.016 -15.452 -35.678 1.00 84.81 177 SER A C 1
ATOM 1393 O O . SER A 1 177 ? 16.223 -15.531 -35.897 1.00 84.81 177 SER A O 1
ATOM 1395 N N . ASP A 1 178 ? 14.358 -14.293 -35.705 1.00 87.19 178 ASP A N 1
ATOM 1396 C CA . ASP A 1 178 ? 15.007 -13.033 -36.048 1.00 87.19 178 ASP A CA 1
ATOM 1397 C C . ASP A 1 178 ? 15.801 -12.478 -34.860 1.00 87.19 178 ASP A C 1
ATOM 1399 O O . ASP A 1 178 ? 16.929 -12.019 -35.048 1.00 87.19 178 ASP A O 1
ATOM 1403 N N . HIS A 1 179 ? 15.307 -12.643 -33.626 1.00 90.56 179 HIS A N 1
ATOM 1404 C CA . HIS A 1 179 ? 16.089 -12.336 -32.421 1.00 90.56 179 HIS A CA 1
ATOM 1405 C C . HIS A 1 179 ? 17.374 -13.181 -32.339 1.00 90.56 179 HIS A C 1
ATOM 1407 O O . HIS A 1 179 ? 18.448 -12.650 -32.053 1.00 90.56 179 HIS A O 1
ATOM 1413 N N . HIS A 1 180 ? 17.299 -14.480 -32.653 1.00 90.06 180 HIS A N 1
ATOM 1414 C CA . HIS A 1 180 ? 18.469 -15.364 -32.686 1.00 90.06 180 HIS A CA 1
ATOM 1415 C C . HIS A 1 180 ? 19.476 -14.983 -33.780 1.00 90.06 180 HIS A C 1
ATOM 1417 O O . HIS A 1 180 ? 20.687 -15.037 -33.542 1.00 90.06 180 HIS A O 1
ATOM 1423 N N . LYS A 1 181 ? 19.008 -14.568 -34.965 1.00 89.19 181 LYS A N 1
ATOM 1424 C CA . LYS A 1 181 ? 19.892 -14.047 -36.021 1.00 89.19 181 LYS A CA 1
ATOM 1425 C C . LYS A 1 181 ? 20.610 -12.784 -35.556 1.00 89.19 181 LYS A C 1
ATOM 1427 O O . LYS A 1 181 ? 21.832 -12.728 -35.655 1.00 89.19 181 LYS A O 1
ATOM 1432 N N . LEU A 1 182 ? 19.886 -11.818 -34.982 1.00 90.31 182 LEU A N 1
ATOM 1433 C CA . LEU A 1 182 ? 20.488 -10.597 -34.440 1.00 90.31 182 LEU A CA 1
ATOM 1434 C C . LEU A 1 182 ? 21.527 -10.919 -33.355 1.00 90.31 182 LEU A C 1
ATOM 1436 O O . LEU A 1 182 ? 22.642 -10.406 -33.403 1.00 90.31 182 LEU A O 1
ATOM 1440 N N . ALA A 1 183 ? 21.205 -11.820 -32.424 1.00 92.75 183 ALA A N 1
ATOM 1441 C CA . ALA A 1 183 ? 22.136 -12.277 -31.393 1.00 92.75 183 ALA A CA 1
ATOM 1442 C C . ALA A 1 183 ? 23.421 -12.873 -31.994 1.00 92.75 183 ALA A C 1
ATOM 1444 O O . ALA A 1 183 ? 24.521 -12.520 -31.570 1.00 92.75 183 ALA A O 1
ATOM 1445 N N . THR A 1 184 ? 23.286 -13.712 -33.025 1.00 91.25 184 THR A N 1
ATOM 1446 C CA . THR A 1 184 ? 24.422 -14.309 -33.748 1.00 91.25 184 THR A CA 1
ATOM 1447 C C . THR A 1 184 ? 25.276 -13.231 -34.416 1.00 91.25 184 THR A C 1
ATOM 1449 O O . THR A 1 184 ? 26.496 -13.229 -34.269 1.00 91.25 184 THR A O 1
ATOM 1452 N N . CYS A 1 185 ? 24.641 -12.265 -35.082 1.00 90.88 185 CYS A N 1
ATOM 1453 C CA . CYS A 1 185 ? 25.317 -11.142 -35.732 1.00 90.88 185 CYS A CA 1
ATOM 1454 C C . CYS A 1 185 ? 26.053 -10.217 -34.755 1.00 90.88 185 CYS A C 1
ATOM 1456 O O . CYS A 1 185 ? 27.052 -9.600 -35.117 1.00 90.88 185 CYS A O 1
ATOM 1458 N N . LEU A 1 186 ? 25.578 -10.131 -33.512 1.00 91.88 186 LEU A N 1
ATOM 1459 C CA . LEU A 1 186 ? 26.207 -9.370 -32.430 1.00 91.88 186 LEU A CA 1
ATOM 1460 C C . LEU A 1 186 ? 27.224 -10.196 -31.618 1.00 91.88 186 LEU A C 1
ATOM 1462 O O . LEU A 1 186 ? 27.833 -9.677 -30.672 1.00 91.88 186 LEU A O 1
ATOM 1466 N N . GLY A 1 187 ? 27.422 -11.466 -31.990 1.00 91.69 187 GLY A N 1
ATOM 1467 C CA . GLY A 1 187 ? 28.390 -12.374 -31.383 1.00 91.69 187 GLY A CA 1
ATOM 1468 C C . GLY A 1 187 ? 27.996 -12.881 -29.995 1.00 91.69 187 GLY A C 1
ATOM 1469 O O . GLY A 1 187 ? 28.881 -13.111 -29.175 1.00 91.69 187 GLY A O 1
ATOM 1470 N N . PHE A 1 188 ? 26.701 -13.010 -29.693 1.00 92.44 188 PHE A N 1
ATOM 1471 C CA . PHE A 1 188 ? 26.252 -13.694 -28.475 1.00 92.44 188 PHE A CA 1
ATOM 1472 C C . PHE A 1 188 ? 26.458 -15.217 -28.591 1.00 92.44 188 PHE A C 1
ATOM 1474 O O . PHE A 1 188 ? 26.382 -15.757 -29.700 1.00 92.44 188 PHE A O 1
ATOM 1481 N N . PRO A 1 189 ? 26.704 -15.931 -27.474 1.00 87.56 189 PRO A N 1
ATOM 1482 C CA . PRO A 1 189 ? 26.911 -17.376 -27.492 1.00 87.56 189 PRO A CA 1
ATOM 1483 C C . PRO A 1 189 ? 25.701 -18.128 -28.057 1.00 87.56 189 PRO A C 1
ATOM 1485 O O . PRO A 1 189 ? 24.561 -17.879 -27.666 1.00 87.56 189 PRO A O 1
ATOM 1488 N N . ALA A 1 190 ? 25.950 -19.076 -28.962 1.00 79.75 190 ALA A N 1
ATOM 1489 C CA . ALA A 1 190 ? 24.894 -19.850 -29.618 1.00 79.75 190 ALA A CA 1
ATOM 1490 C C . ALA A 1 190 ? 24.178 -20.836 -28.672 1.00 79.75 190 ALA A C 1
ATOM 1492 O O . ALA A 1 190 ? 23.066 -21.272 -28.960 1.00 79.75 190 ALA A O 1
ATOM 1493 N N . ASP A 1 191 ? 24.815 -21.200 -27.560 1.00 79.88 191 ASP A N 1
ATOM 1494 C CA . ASP A 1 191 ? 24.314 -22.111 -26.530 1.00 79.88 191 ASP A CA 1
ATOM 1495 C C . ASP A 1 191 ? 23.661 -21.391 -25.338 1.00 79.88 191 ASP A C 1
ATOM 1497 O O . ASP A 1 191 ? 23.131 -22.049 -24.435 1.00 79.88 191 ASP A O 1
ATOM 1501 N N . ALA A 1 192 ? 23.656 -20.053 -25.334 1.00 81.81 192 ALA A N 1
ATOM 1502 C CA . ALA A 1 192 ? 22.990 -19.273 -24.303 1.00 81.81 192 ALA A CA 1
ATOM 1503 C C . ALA A 1 192 ? 21.483 -19.566 -24.299 1.00 81.81 192 ALA A C 1
ATOM 1505 O O . ALA A 1 192 ? 20.826 -19.610 -25.341 1.00 81.81 192 ALA A O 1
ATOM 1506 N N . LYS A 1 193 ? 20.919 -19.773 -23.104 1.00 85.94 193 LYS A N 1
ATOM 1507 C CA . LYS A 1 193 ? 19.487 -20.039 -22.934 1.00 85.94 193 LYS A CA 1
ATOM 1508 C C . LYS A 1 193 ? 18.740 -18.711 -22.853 1.00 85.94 193 LYS A C 1
ATOM 1510 O O . LYS A 1 193 ? 18.913 -18.006 -21.858 1.00 85.94 193 LYS A O 1
ATOM 1515 N N . PRO A 1 194 ? 17.908 -18.367 -23.848 1.00 91.44 194 PRO A N 1
ATOM 1516 C CA . PRO A 1 194 ? 17.212 -17.099 -23.810 1.00 91.44 194 PRO A CA 1
ATOM 1517 C C . PRO A 1 194 ? 16.072 -17.117 -22.788 1.00 91.44 194 PRO A C 1
ATOM 1519 O O . PRO A 1 194 ? 15.400 -18.135 -22.589 1.00 91.44 194 PRO A O 1
ATOM 1522 N N . PHE A 1 195 ? 15.813 -15.958 -22.193 1.00 94.00 195 PHE A N 1
ATOM 1523 C CA . PHE A 1 195 ? 14.517 -15.655 -21.598 1.00 94.00 195 PHE A CA 1
ATOM 1524 C C . PHE A 1 195 ? 13.473 -15.541 -22.714 1.00 94.00 195 PHE A C 1
ATOM 1526 O O . PHE A 1 195 ? 13.744 -14.947 -23.757 1.00 94.00 195 PHE A O 1
ATOM 1533 N N . ASN A 1 196 ? 12.283 -16.094 -22.479 1.00 93.00 196 ASN A N 1
ATOM 1534 C CA . ASN A 1 196 ? 11.139 -15.992 -23.379 1.00 93.00 196 ASN A CA 1
ATOM 1535 C C . ASN A 1 196 ? 9.907 -15.663 -22.541 1.00 93.00 196 ASN A C 1
ATOM 1537 O O . ASN A 1 196 ? 9.581 -16.418 -21.623 1.00 93.00 196 ASN A O 1
ATOM 1541 N N . TYR A 1 197 ? 9.221 -14.574 -22.870 1.00 92.69 197 TYR A N 1
ATOM 1542 C CA . TYR A 1 197 ? 7.978 -14.221 -22.199 1.00 92.69 197 TYR A CA 1
ATOM 1543 C C . TYR A 1 197 ? 6.859 -15.185 -22.602 1.00 92.69 197 TYR A C 1
ATOM 1545 O O . TYR A 1 197 ? 6.688 -15.516 -23.778 1.00 92.69 197 TYR A O 1
ATOM 1553 N N . ASP A 1 198 ? 6.098 -15.655 -21.618 1.00 86.88 198 ASP A N 1
ATOM 1554 C CA . ASP A 1 198 ? 5.045 -16.655 -21.812 1.00 86.88 198 ASP A CA 1
ATOM 1555 C C . ASP A 1 198 ? 3.694 -16.049 -22.233 1.00 86.88 198 ASP A C 1
ATOM 1557 O O . ASP A 1 198 ? 2.792 -16.792 -22.624 1.00 86.88 198 ASP A O 1
ATOM 1561 N N . GLY A 1 199 ? 3.564 -14.717 -22.181 1.00 84.56 199 GLY A N 1
ATOM 1562 C CA . GLY A 1 199 ? 2.326 -13.988 -22.464 1.00 84.56 199 GLY A CA 1
ATOM 1563 C C . GLY A 1 199 ? 1.276 -14.037 -21.361 1.00 84.56 199 GLY A C 1
ATOM 1564 O O . GLY A 1 199 ? 0.160 -13.577 -21.590 1.00 84.56 199 GLY A O 1
ATOM 1565 N N . ALA A 1 200 ? 1.596 -14.630 -20.212 1.00 83.38 200 ALA A N 1
ATOM 1566 C CA . ALA A 1 200 ? 0.657 -14.872 -19.121 1.00 83.38 200 ALA A CA 1
ATOM 1567 C C . ALA A 1 200 ? 1.174 -14.371 -17.768 1.00 83.38 200 ALA A C 1
ATOM 1569 O O . ALA A 1 200 ? 0.365 -14.069 -16.891 1.00 83.38 200 ALA A O 1
ATOM 1570 N N . ALA A 1 201 ? 2.494 -14.291 -17.582 1.00 82.94 201 ALA A N 1
ATOM 1571 C CA . ALA A 1 201 ? 3.094 -13.783 -16.363 1.00 82.94 201 ALA A CA 1
ATOM 1572 C C . ALA A 1 201 ? 2.725 -12.309 -16.153 1.00 82.94 201 ALA A C 1
ATOM 1574 O O . ALA A 1 201 ? 2.897 -11.471 -17.045 1.00 82.94 201 ALA A O 1
ATOM 1575 N N . ASP A 1 202 ? 2.224 -12.026 -14.953 1.00 81.75 202 ASP A N 1
ATOM 1576 C CA . ASP A 1 202 ? 1.853 -10.687 -14.512 1.00 81.75 202 ASP A CA 1
ATOM 1577 C C . ASP A 1 202 ? 3.095 -9.809 -14.306 1.00 81.75 202 ASP A C 1
ATOM 1579 O O . ASP A 1 202 ? 4.205 -10.314 -14.111 1.00 81.75 202 ASP A O 1
ATOM 1583 N N . PHE A 1 203 ? 2.917 -8.493 -14.345 1.00 84.12 203 PHE A N 1
ATOM 1584 C CA . PHE A 1 203 ? 3.998 -7.523 -14.211 1.00 84.12 203 PHE A CA 1
ATOM 1585 C C . PHE A 1 203 ? 4.069 -6.954 -12.800 1.00 84.12 203 PHE A C 1
ATOM 1587 O O . PHE A 1 203 ? 3.065 -6.759 -12.120 1.00 84.12 203 PHE A O 1
ATOM 1594 N N . CYS A 1 204 ? 5.274 -6.575 -12.380 1.00 80.62 204 CYS A N 1
ATOM 1595 C CA . CYS A 1 204 ? 5.425 -5.712 -11.217 1.00 80.62 204 CYS A CA 1
ATOM 1596 C C . CYS A 1 204 ? 4.807 -4.342 -11.538 1.00 80.62 204 CYS A C 1
ATOM 1598 O O . CYS A 1 204 ? 5.378 -3.549 -12.291 1.00 80.62 204 CYS A O 1
ATOM 1600 N N . HIS A 1 205 ? 3.624 -4.062 -10.995 1.00 64.31 205 HIS A N 1
ATOM 1601 C CA . HIS A 1 205 ? 2.960 -2.780 -11.201 1.00 64.31 205 HIS A CA 1
ATOM 1602 C C . HIS A 1 205 ? 3.716 -1.634 -10.513 1.00 64.31 205 HIS A C 1
ATOM 1604 O O . HIS A 1 205 ? 4.357 -1.807 -9.474 1.00 64.31 205 HIS A O 1
ATOM 1610 N N . LYS A 1 206 ? 3.615 -0.431 -11.092 1.00 48.78 206 LYS A N 1
ATOM 1611 C CA . LYS A 1 206 ? 4.100 0.824 -10.505 1.00 48.78 206 LYS A CA 1
ATOM 1612 C C . LYS A 1 206 ? 3.606 0.940 -9.053 1.00 48.78 206 LYS A C 1
ATOM 1614 O O . LYS A 1 206 ? 2.398 0.904 -8.813 1.00 48.78 206 LYS A O 1
ATOM 1619 N N . LYS A 1 207 ? 4.511 1.160 -8.089 1.00 48.25 207 LYS A N 1
ATOM 1620 C CA . LYS A 1 207 ? 4.128 1.811 -6.826 1.00 48.25 207 LYS A CA 1
ATOM 1621 C C . LYS A 1 207 ? 3.634 3.206 -7.196 1.00 48.25 207 LYS A C 1
ATOM 1623 O O . LYS A 1 207 ? 4.407 4.048 -7.646 1.00 48.25 207 LYS A O 1
ATOM 1628 N N . SER A 1 208 ? 2.316 3.370 -7.180 1.00 39.75 208 SER A N 1
ATOM 1629 C CA . SER A 1 208 ? 1.637 4.498 -7.806 1.00 39.75 208 SER A CA 1
ATOM 1630 C C . SER A 1 208 ? 2.097 5.835 -7.216 1.00 39.75 208 SER A C 1
ATOM 1632 O O . SER A 1 208 ? 1.894 6.086 -6.037 1.00 39.75 208 SER A O 1
ATOM 1634 N N . THR A 1 209 ? 2.676 6.702 -8.050 1.00 41.56 209 THR A N 1
ATOM 1635 C CA . THR A 1 209 ? 2.660 8.167 -7.861 1.00 41.56 209 THR A CA 1
ATOM 1636 C C . THR A 1 209 ? 1.421 8.804 -8.491 1.00 41.56 209 THR A C 1
ATOM 1638 O O . THR A 1 209 ? 1.284 10.023 -8.497 1.00 41.56 209 THR A O 1
ATOM 1641 N N . ASP A 1 210 ? 0.530 7.987 -9.054 1.00 52.38 210 ASP A N 1
ATOM 1642 C CA . ASP A 1 210 ? -0.791 8.419 -9.474 1.00 52.38 210 ASP A CA 1
ATOM 1643 C C . ASP A 1 210 ? -1.743 8.235 -8.288 1.00 52.38 210 ASP A C 1
ATOM 1645 O O . ASP A 1 210 ? -2.289 7.155 -8.048 1.00 52.38 210 ASP A O 1
ATOM 1649 N N . CYS A 1 211 ? -1.836 9.278 -7.467 1.00 60.88 211 CYS A N 1
ATOM 1650 C CA . CYS A 1 211 ? -2.767 9.331 -6.342 1.00 60.88 211 CYS A CA 1
ATOM 1651 C C . CYS A 1 211 ? -4.191 9.663 -6.799 1.00 60.88 211 CYS A C 1
ATOM 1653 O O . CYS A 1 211 ? -5.097 9.712 -5.972 1.00 60.88 211 CYS A O 1
ATOM 1655 N N . GLN A 1 212 ? -4.403 9.877 -8.106 1.00 61.84 212 GLN A N 1
ATOM 1656 C CA . GLN A 1 212 ? -5.664 10.349 -8.650 1.00 61.84 212 GLN A CA 1
ATOM 1657 C C . GLN A 1 212 ? -6.802 9.383 -8.294 1.00 61.84 212 GLN A C 1
ATOM 1659 O O . GLN A 1 212 ? -6.893 8.268 -8.801 1.00 61.84 212 GLN A O 1
ATOM 1664 N N . GLY A 1 213 ? -7.683 9.834 -7.397 1.00 65.75 213 GLY A N 1
ATOM 1665 C CA . GLY A 1 213 ? -8.839 9.067 -6.930 1.00 65.75 213 GLY A CA 1
ATOM 1666 C C . GLY A 1 213 ? -8.623 8.256 -5.647 1.00 65.75 213 GLY A C 1
ATOM 1667 O O . GLY A 1 213 ? -9.605 7.742 -5.123 1.00 65.75 213 GLY A O 1
ATOM 1668 N N . LEU A 1 214 ? -7.396 8.153 -5.120 1.00 68.56 214 LEU A N 1
ATOM 1669 C CA . LEU A 1 214 ? -7.095 7.414 -3.882 1.00 68.56 214 LEU A CA 1
ATOM 1670 C C . LEU A 1 214 ? -7.059 8.322 -2.646 1.00 68.56 214 LEU A C 1
ATOM 1672 O O . LEU A 1 214 ? -7.524 7.925 -1.584 1.00 68.56 214 LEU A O 1
ATOM 1676 N N . ASP A 1 215 ? -6.533 9.540 -2.776 1.00 73.44 215 ASP A N 1
ATOM 1677 C CA . ASP A 1 215 ? -6.393 10.520 -1.688 1.00 73.44 215 ASP A CA 1
ATOM 1678 C C . ASP A 1 215 ? -7.545 11.539 -1.632 1.00 73.44 215 ASP A C 1
ATOM 1680 O O . ASP A 1 215 ? -7.455 12.575 -0.966 1.00 73.44 215 ASP A O 1
ATOM 1684 N N . VAL A 1 216 ? -8.658 11.244 -2.310 1.00 83.75 216 VAL A N 1
ATOM 1685 C CA . VAL A 1 216 ? -9.830 12.120 -2.338 1.00 83.75 216 VAL A CA 1
ATOM 1686 C C . VAL A 1 216 ? -10.450 12.161 -0.947 1.00 83.75 216 VAL A C 1
ATOM 1688 O O . VAL A 1 216 ? -11.026 11.182 -0.470 1.00 83.75 216 VAL A O 1
ATOM 1691 N N . LYS A 1 217 ? -10.336 13.312 -0.282 1.00 86.81 217 LYS A N 1
ATOM 1692 C CA . LYS A 1 217 ? -10.987 13.540 1.007 1.00 86.81 217 LYS A CA 1
ATOM 1693 C C . LYS A 1 217 ? -12.498 13.423 0.855 1.00 86.81 217 LYS A C 1
ATOM 1695 O O . LYS A 1 217 ? -13.090 14.003 -0.055 1.00 86.81 217 LYS A O 1
ATOM 1700 N N . MET A 1 218 ? -13.124 12.730 1.799 1.00 88.56 218 MET A N 1
ATOM 1701 C CA . MET A 1 218 ? -14.576 12.672 1.893 1.00 88.56 218 MET A CA 1
ATOM 1702 C C . MET A 1 218 ? -15.140 14.086 2.076 1.00 88.56 218 MET A C 1
ATOM 1704 O O . MET A 1 218 ? -14.577 14.892 2.817 1.00 88.56 218 MET A O 1
ATO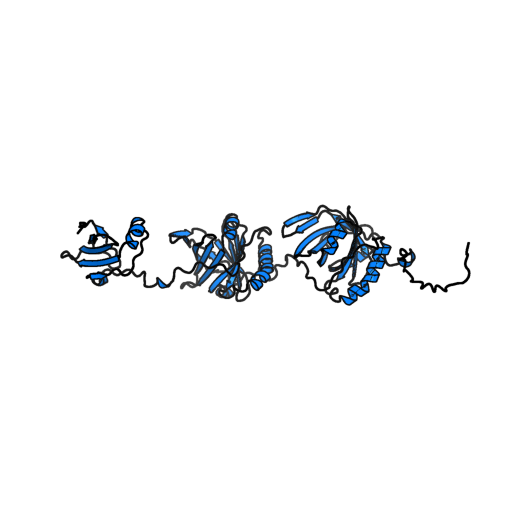M 1708 N N . GLN A 1 219 ? -16.263 14.389 1.427 1.00 85.94 219 GLN A N 1
ATOM 1709 C CA . GLN A 1 219 ? -16.969 15.658 1.621 1.00 85.94 219 GLN A CA 1
ATOM 1710 C C . GLN A 1 219 ? -17.857 15.615 2.870 1.00 85.94 219 GLN A C 1
ATOM 1712 O O . GLN A 1 219 ? -18.420 14.577 3.218 1.00 85.94 219 GLN A O 1
ATOM 1717 N N . THR A 1 220 ? -18.093 16.767 3.499 1.00 84.12 220 THR A N 1
ATOM 1718 C CA . THR A 1 220 ? -18.898 16.871 4.733 1.00 84.12 220 THR A CA 1
ATOM 1719 C C . THR A 1 220 ? -20.326 16.344 4.575 1.00 84.12 220 THR A C 1
ATOM 1721 O O . THR A 1 220 ? -20.883 15.753 5.500 1.00 84.12 220 THR A O 1
ATOM 1724 N N . LYS A 1 221 ? -20.921 16.469 3.382 1.00 84.75 221 LYS A N 1
ATOM 1725 C CA . LYS A 1 221 ? -22.253 15.909 3.079 1.00 84.75 221 LYS A CA 1
ATOM 1726 C C . LYS A 1 221 ? -22.293 14.375 3.168 1.00 84.75 221 LYS A C 1
ATOM 1728 O O . LYS A 1 221 ? -23.339 13.797 3.455 1.00 84.75 221 LYS A O 1
ATOM 1733 N N . ASP A 1 222 ? -21.159 13.725 2.932 1.00 89.25 222 ASP A N 1
ATOM 1734 C CA . ASP A 1 222 ? -21.006 12.273 2.853 1.00 89.25 222 ASP A CA 1
ATOM 1735 C C . ASP A 1 222 ? -20.557 11.649 4.176 1.00 89.25 222 ASP A C 1
ATOM 1737 O O . ASP A 1 222 ? -20.539 10.430 4.304 1.00 89.25 222 ASP A O 1
ATOM 1741 N N . ILE A 1 223 ? -20.289 12.467 5.194 1.00 88.75 223 ILE A N 1
ATOM 1742 C CA . ILE A 1 223 ? -19.754 12.020 6.483 1.00 88.75 223 ILE A CA 1
ATOM 1743 C C . ILE A 1 223 ? -20.684 11.055 7.223 1.00 88.75 223 ILE A C 1
ATOM 1745 O O . ILE A 1 223 ? -20.236 10.243 8.020 1.00 88.75 223 ILE A O 1
ATOM 1749 N N . HIS A 1 224 ? -21.981 11.073 6.907 1.00 88.62 224 HIS A N 1
ATOM 1750 C CA . HIS A 1 224 ? -22.947 10.108 7.426 1.00 88.62 224 HIS A CA 1
ATOM 1751 C C . HIS A 1 224 ? -22.607 8.652 7.062 1.00 88.62 224 HIS A C 1
ATOM 1753 O O . HIS A 1 224 ? -23.081 7.734 7.729 1.00 88.62 224 HIS A O 1
ATOM 1759 N N . LYS A 1 225 ? -21.783 8.434 6.028 1.00 91.00 225 LYS A N 1
ATOM 1760 C CA . LYS A 1 225 ? -21.321 7.111 5.594 1.00 91.00 225 LYS A CA 1
ATOM 1761 C C . LYS A 1 225 ? -20.371 6.450 6.590 1.00 91.00 225 LYS A C 1
ATOM 1763 O O . LYS A 1 225 ? -20.270 5.231 6.566 1.00 91.00 225 LYS A O 1
ATOM 1768 N N . ILE A 1 226 ? -19.708 7.214 7.465 1.00 92.75 226 ILE A N 1
ATOM 1769 C CA . ILE A 1 226 ? -18.783 6.645 8.460 1.00 92.75 226 ILE A CA 1
ATOM 1770 C C . ILE A 1 226 ? -19.528 5.999 9.634 1.00 92.75 226 ILE A C 1
ATOM 1772 O O . ILE A 1 226 ? -18.941 5.218 10.377 1.00 92.75 226 ILE A O 1
ATOM 1776 N N . PHE A 1 227 ? -20.809 6.323 9.843 1.00 92.44 227 PHE A N 1
ATOM 1777 C CA . PHE A 1 227 ? -21.558 5.825 10.993 1.00 92.44 227 PHE A CA 1
ATOM 1778 C C . PHE A 1 227 ? -21.826 4.330 10.873 1.00 92.44 227 PHE A C 1
ATOM 1780 O O . PHE A 1 227 ? -22.368 3.850 9.876 1.00 92.44 227 PHE A O 1
ATOM 1787 N N . GLY A 1 228 ? -21.475 3.599 11.924 1.00 90.38 228 GLY A N 1
ATOM 1788 C CA . GLY A 1 228 ? -21.544 2.148 11.915 1.00 90.38 228 GLY A CA 1
ATOM 1789 C C . GLY A 1 228 ? -20.411 1.509 12.696 1.00 90.38 228 GLY A C 1
ATOM 1790 O O . GLY A 1 228 ? -19.699 2.172 13.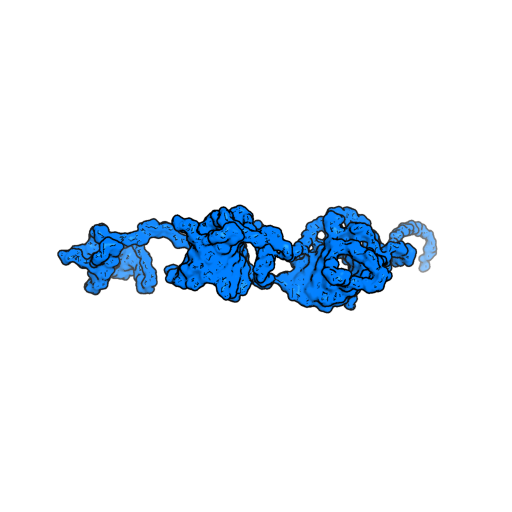454 1.00 90.38 228 GLY A O 1
ATOM 1791 N N . ASP A 1 229 ? -20.312 0.208 12.489 1.00 93.06 229 ASP A N 1
ATOM 1792 C CA . ASP A 1 229 ? -19.382 -0.712 13.120 1.00 93.06 229 ASP A CA 1
ATOM 1793 C C . ASP A 1 229 ? -18.376 -1.160 12.064 1.00 93.06 229 ASP A C 1
ATOM 1795 O O . ASP A 1 229 ? -18.751 -1.541 10.946 1.00 93.06 229 ASP A O 1
ATOM 1799 N N . TRP A 1 230 ? -17.097 -1.068 12.403 1.00 95.00 230 TRP A N 1
ATOM 1800 C CA . TRP A 1 230 ? -16.011 -1.311 11.472 1.00 95.00 230 TRP A CA 1
ATOM 1801 C C . TRP A 1 230 ? -14.899 -2.118 12.126 1.00 95.00 230 TRP A C 1
ATOM 1803 O O . TRP A 1 230 ? -14.579 -1.947 13.299 1.00 95.00 230 TRP A O 1
ATOM 1813 N N . VAL A 1 231 ? -14.263 -2.963 11.328 1.00 93.94 231 VAL A N 1
ATOM 1814 C CA . VAL A 1 231 ? -13.119 -3.783 11.714 1.00 93.94 231 VAL A CA 1
ATOM 1815 C C . VAL A 1 231 ? -11.879 -3.232 11.036 1.00 93.94 231 VAL A C 1
ATOM 1817 O O . VAL A 1 231 ? -11.872 -3.042 9.816 1.00 93.94 231 VAL A O 1
ATOM 1820 N N . LEU A 1 232 ? -10.827 -2.978 11.813 1.00 95.00 232 LEU A N 1
ATOM 1821 C CA . LEU A 1 232 ? -9.535 -2.575 11.270 1.00 95.00 232 LEU A CA 1
ATOM 1822 C C . LEU A 1 232 ? -8.931 -3.764 10.530 1.00 95.00 232 LEU A C 1
ATOM 1824 O O . LEU A 1 232 ? -8.701 -4.813 11.127 1.00 95.00 232 LEU A O 1
ATOM 1828 N N . VAL A 1 233 ? -8.662 -3.601 9.237 1.00 93.44 233 VAL A N 1
ATOM 1829 C CA . VAL A 1 233 ? -8.086 -4.672 8.411 1.00 93.44 233 VAL A CA 1
ATOM 1830 C C . VAL A 1 233 ? -6.623 -4.433 8.077 1.00 93.44 233 VAL A C 1
ATOM 1832 O O . VAL A 1 233 ? -5.877 -5.385 7.857 1.00 93.44 233 VAL A O 1
ATOM 1835 N N . TRP A 1 234 ? -6.203 -3.170 8.060 1.00 93.38 234 TRP A N 1
ATOM 1836 C CA . TRP A 1 234 ? -4.835 -2.790 7.753 1.00 93.38 234 TRP A CA 1
ATOM 1837 C C . TRP A 1 234 ? -4.511 -1.433 8.381 1.00 93.38 234 TRP A C 1
ATOM 1839 O O . TRP A 1 234 ? -5.345 -0.527 8.357 1.00 93.38 234 TRP A O 1
ATOM 1849 N N . SER A 1 235 ? -3.305 -1.263 8.922 1.00 94.75 235 SER A N 1
ATOM 1850 C CA . SER A 1 235 ? -2.853 0.040 9.426 1.00 94.75 235 SER A CA 1
ATOM 1851 C C . SER A 1 235 ? -1.353 0.239 9.274 1.00 94.75 235 SER A C 1
ATOM 1853 O O . SER A 1 235 ? -0.589 -0.708 9.429 1.00 94.75 235 SER A O 1
ATOM 1855 N N . VAL A 1 236 ? -0.936 1.481 9.034 1.00 94.06 236 VAL A N 1
ATOM 1856 C CA . VAL A 1 236 ? 0.463 1.915 9.091 1.00 94.06 236 VAL A CA 1
ATOM 1857 C C . VAL A 1 236 ? 0.583 3.241 9.841 1.00 94.06 236 VAL A C 1
ATOM 1859 O O . VAL A 1 236 ? -0.392 3.980 9.979 1.00 94.06 236 VAL A O 1
ATOM 1862 N N . THR A 1 237 ? 1.782 3.555 10.320 1.00 93.19 237 THR A N 1
ATOM 1863 C CA . THR A 1 237 ? 2.051 4.770 11.086 1.00 93.19 237 THR A CA 1
ATOM 1864 C C . THR A 1 237 ? 3.469 5.284 10.861 1.00 93.19 237 THR A C 1
ATOM 1866 O O . THR A 1 237 ? 4.379 4.500 10.597 1.00 93.19 237 THR A O 1
ATOM 1869 N N . ASP A 1 238 ? 3.651 6.599 10.961 1.00 87.94 238 ASP A N 1
ATOM 1870 C CA . ASP A 1 238 ? 4.963 7.249 11.091 1.00 87.94 238 ASP A CA 1
ATOM 1871 C C . ASP A 1 238 ? 5.300 7.588 12.555 1.00 87.94 238 ASP A C 1
ATOM 1873 O O . ASP A 1 238 ? 6.333 8.186 12.846 1.00 87.94 238 ASP A O 1
ATOM 1877 N N . HIS A 1 239 ? 4.444 7.164 13.486 1.00 83.75 239 HIS A N 1
ATOM 1878 C CA . HIS A 1 239 ? 4.580 7.397 14.909 1.00 83.75 239 HIS A CA 1
ATOM 1879 C C . HIS A 1 239 ? 5.457 6.312 15.556 1.00 83.75 239 HIS A C 1
ATOM 1881 O O . HIS A 1 239 ? 5.145 5.122 15.497 1.00 83.75 239 HIS A O 1
ATOM 1887 N N . ASP A 1 240 ? 6.504 6.707 16.290 1.00 82.88 240 ASP A N 1
ATOM 1888 C CA . ASP A 1 240 ? 7.399 5.768 16.993 1.00 82.88 240 ASP A CA 1
ATOM 1889 C C . ASP A 1 240 ? 6.674 4.822 17.972 1.00 82.88 240 ASP A C 1
ATOM 1891 O O . ASP A 1 240 ? 6.880 3.604 17.940 1.00 82.88 240 ASP A O 1
ATOM 1895 N N . LYS A 1 241 ? 5.783 5.348 18.831 1.00 82.81 241 LYS A N 1
ATOM 1896 C CA . LYS A 1 241 ? 4.944 4.516 19.716 1.00 82.81 241 LYS A CA 1
ATOM 1897 C C . LYS A 1 241 ? 4.011 3.622 18.905 1.00 82.81 241 LYS A C 1
ATOM 1899 O O . LYS A 1 241 ? 3.854 2.455 19.254 1.00 82.81 241 LYS A O 1
ATOM 1904 N N . GLY A 1 242 ? 3.446 4.142 17.816 1.00 84.62 242 GLY A N 1
ATOM 1905 C CA . GLY A 1 242 ? 2.627 3.377 16.881 1.00 84.62 242 GLY A CA 1
ATOM 1906 C C . GLY A 1 242 ? 3.373 2.177 16.296 1.00 84.62 242 GLY A C 1
ATOM 1907 O O . GLY A 1 242 ? 2.865 1.059 16.337 1.00 84.62 242 GLY A O 1
ATOM 1908 N N . ASN A 1 243 ? 4.617 2.369 15.857 1.00 85.75 243 ASN A N 1
ATOM 1909 C CA . ASN A 1 243 ? 5.481 1.307 15.338 1.00 85.75 243 ASN A CA 1
ATOM 1910 C C . ASN A 1 243 ? 5.784 0.220 16.383 1.00 85.75 243 ASN A C 1
ATOM 1912 O O . ASN A 1 243 ? 5.952 -0.950 16.037 1.00 85.75 243 ASN A O 1
ATOM 1916 N N . ALA A 1 244 ? 5.816 0.575 17.671 1.00 86.31 244 ALA A N 1
ATOM 1917 C CA . ALA A 1 244 ? 5.940 -0.383 18.771 1.00 86.31 244 ALA A CA 1
ATOM 1918 C C . ALA A 1 244 ? 4.602 -1.035 19.184 1.00 86.31 244 ALA A C 1
ATOM 1920 O O . ALA A 1 244 ? 4.608 -2.093 19.828 1.00 86.31 244 ALA A O 1
ATOM 1921 N N . LEU A 1 245 ? 3.472 -0.398 18.859 1.00 86.94 245 LEU A N 1
ATOM 1922 C CA . LEU A 1 245 ? 2.120 -0.799 19.248 1.00 86.94 245 LEU A CA 1
ATOM 1923 C C . LEU A 1 245 ? 1.463 -1.715 18.212 1.00 86.94 245 LEU A C 1
ATOM 1925 O O . LEU A 1 245 ? 1.001 -2.792 18.581 1.00 86.94 245 LEU A O 1
ATOM 1929 N N . LEU A 1 246 ? 1.454 -1.323 16.933 1.00 90.31 246 LEU A N 1
ATOM 1930 C CA . LEU A 1 246 ? 0.784 -2.046 15.843 1.00 90.31 246 LEU A CA 1
ATOM 1931 C C . LEU A 1 246 ? 1.167 -3.536 15.763 1.00 90.31 246 LEU A C 1
ATOM 1933 O O . LEU A 1 246 ? 0.259 -4.352 15.617 1.00 90.31 246 LEU A O 1
ATOM 1937 N N . PRO A 1 247 ? 2.441 -3.952 15.951 1.00 88.56 247 PRO A N 1
ATOM 1938 C CA . PRO A 1 247 ? 2.805 -5.373 15.942 1.00 88.56 247 PRO A CA 1
ATOM 1939 C C . PRO A 1 247 ? 2.196 -6.198 17.085 1.00 88.56 247 PRO A C 1
ATOM 1941 O O . PRO A 1 247 ? 2.254 -7.425 17.055 1.00 88.56 247 PRO A O 1
ATOM 1944 N N . LYS A 1 248 ? 1.677 -5.540 18.127 1.00 90.25 248 LYS A N 1
ATOM 1945 C CA . LYS A 1 248 ? 1.034 -6.185 19.277 1.00 90.25 248 LYS A CA 1
ATOM 1946 C C . LYS A 1 248 ? -0.479 -6.251 19.124 1.00 90.25 248 LYS A C 1
ATOM 1948 O O . LYS A 1 248 ? -1.099 -6.979 19.890 1.00 90.25 248 LYS A O 1
ATOM 1953 N N . VAL A 1 249 ? -1.071 -5.500 18.196 1.00 90.94 249 VAL A N 1
ATOM 1954 C CA . VAL A 1 249 ? -2.514 -5.524 17.934 1.00 90.94 249 VAL A CA 1
ATOM 1955 C C . VAL A 1 249 ? -2.849 -6.809 17.183 1.00 90.94 249 VAL A C 1
ATOM 1957 O O . VAL A 1 249 ? -2.193 -7.162 16.208 1.00 90.94 249 VAL A O 1
ATOM 1960 N N . THR A 1 250 ? -3.871 -7.516 17.650 1.00 90.19 250 THR A N 1
ATOM 1961 C CA . THR A 1 250 ? -4.397 -8.736 17.017 1.00 90.19 250 THR A CA 1
ATOM 1962 C C . THR A 1 250 ? -5.699 -8.450 16.277 1.00 90.19 250 THR A C 1
ATOM 1964 O O . THR A 1 250 ? -5.882 -8.897 15.149 1.00 90.19 250 THR A O 1
ATOM 1967 N N . SER A 1 251 ? -6.567 -7.629 16.864 1.00 91.75 251 SER A N 1
ATOM 1968 C CA . SER A 1 251 ? -7.794 -7.142 16.244 1.00 91.75 251 SER A CA 1
ATOM 1969 C C . SER A 1 251 ? -8.136 -5.752 16.782 1.00 91.75 251 SER A C 1
ATOM 1971 O O . SER A 1 251 ? -7.752 -5.388 17.899 1.00 91.75 251 SER A O 1
ATOM 1973 N N . SER A 1 252 ? -8.851 -4.966 15.979 1.00 94.12 252 SER A N 1
ATOM 1974 C CA . SER A 1 252 ? -9.437 -3.699 16.410 1.00 94.12 252 SER A CA 1
ATOM 1975 C C . SER A 1 252 ? -10.828 -3.536 15.811 1.00 94.12 252 SER A C 1
ATOM 1977 O O . SER A 1 252 ? -11.039 -3.789 14.620 1.00 94.12 252 SER A O 1
ATOM 1979 N N . HIS A 1 253 ? -11.774 -3.136 16.654 1.00 93.25 253 HIS A N 1
ATOM 1980 C CA . HIS A 1 253 ? -13.152 -2.842 16.284 1.00 93.25 253 HIS A CA 1
ATOM 1981 C C . HIS A 1 253 ? -13.489 -1.405 16.667 1.00 93.25 253 HIS A C 1
ATOM 1983 O O . HIS A 1 253 ? -13.318 -1.018 17.826 1.00 93.25 253 HIS A O 1
ATOM 1989 N N . VAL A 1 254 ? -14.039 -0.638 15.728 1.00 94.19 254 VAL A N 1
ATOM 1990 C CA . VAL A 1 254 ? -14.414 0.761 15.936 1.00 94.19 254 VAL A CA 1
ATOM 1991 C C . VAL A 1 254 ? -15.897 1.004 15.689 1.00 94.19 254 VAL A C 1
ATOM 1993 O O . VAL A 1 254 ? -16.501 0.455 14.771 1.00 94.19 254 VAL A O 1
ATOM 1996 N N . GLU A 1 255 ? -16.478 1.872 16.507 1.00 94.44 255 GLU A N 1
ATOM 1997 C CA . GLU A 1 255 ? -17.844 2.364 16.367 1.00 94.44 255 GLU A CA 1
ATOM 1998 C C . GLU A 1 255 ? -17.835 3.876 16.181 1.00 94.44 255 GLU A C 1
ATOM 2000 O O . GLU A 1 255 ? -17.262 4.604 16.995 1.00 94.44 255 GLU A O 1
ATOM 2005 N N . PHE A 1 256 ? -18.546 4.351 15.161 1.00 94.31 256 PHE A N 1
ATOM 2006 C CA . PHE A 1 256 ? -18.835 5.770 14.976 1.00 94.31 256 PHE A CA 1
ATOM 2007 C C . PHE A 1 256 ? -20.328 6.008 15.181 1.00 94.31 256 PHE A C 1
ATOM 2009 O O . PHE A 1 256 ? -21.157 5.523 14.402 1.00 94.31 256 PHE A O 1
ATOM 2016 N N . ARG A 1 257 ? -20.688 6.767 16.222 1.00 93.50 257 ARG A N 1
ATOM 2017 C CA . ARG A 1 257 ? -22.083 7.113 16.542 1.00 93.50 257 ARG A CA 1
ATOM 2018 C C . ARG A 1 257 ? -22.267 8.622 16.601 1.00 93.50 257 ARG A C 1
ATOM 2020 O O . ARG A 1 257 ? -21.580 9.301 17.358 1.00 93.50 257 ARG A O 1
ATOM 2027 N N . LEU A 1 258 ? -23.225 9.149 15.845 1.00 92.25 258 LEU A N 1
ATOM 2028 C CA . LEU A 1 258 ? -23.642 10.544 15.980 1.00 92.25 258 LEU A CA 1
ATOM 2029 C C . LEU A 1 258 ? -24.399 10.728 17.302 1.00 92.25 258 LEU A C 1
ATOM 2031 O O . LEU A 1 258 ? -25.306 9.953 17.602 1.00 92.25 258 LEU A O 1
ATOM 2035 N N . ARG A 1 259 ? -24.036 11.744 18.088 1.00 88.62 259 ARG A N 1
ATOM 2036 C CA . ARG A 1 259 ? -24.737 12.086 19.333 1.00 88.62 259 ARG A CA 1
ATOM 2037 C C . ARG A 1 259 ? -25.999 12.906 19.050 1.00 88.62 259 ARG A C 1
ATOM 2039 O O . ARG A 1 259 ? -26.174 13.466 17.968 1.00 88.62 259 ARG A O 1
ATOM 2046 N N . ASP A 1 260 ? -26.856 13.027 20.060 1.00 89.25 260 ASP A N 1
ATOM 2047 C CA . ASP A 1 260 ? -28.144 13.735 19.963 1.00 89.25 260 ASP A CA 1
ATOM 2048 C C . ASP A 1 260 ? -28.007 15.216 19.573 1.00 89.25 260 ASP A C 1
ATOM 2050 O O . ASP A 1 260 ? -28.910 15.792 18.963 1.00 89.25 260 ASP A O 1
ATOM 2054 N N . ASP A 1 261 ? -26.859 15.832 19.874 1.00 86.69 261 ASP A N 1
ATOM 2055 C CA . ASP A 1 261 ? -26.543 17.212 19.494 1.00 86.69 261 ASP A CA 1
ATOM 2056 C C . ASP A 1 261 ? -26.312 17.403 17.982 1.00 86.69 261 ASP A C 1
ATOM 2058 O O . ASP A 1 261 ? -26.245 18.544 17.515 1.00 86.69 261 ASP A O 1
ATOM 2062 N N . LYS A 1 262 ? -26.197 16.302 17.219 1.00 86.31 262 LYS A N 1
ATOM 2063 C CA . LYS A 1 262 ? -25.895 16.236 15.778 1.00 86.31 262 LYS A CA 1
ATOM 2064 C C . LYS A 1 262 ? -24.604 16.947 15.358 1.00 86.31 262 LYS A C 1
ATOM 2066 O O . LYS A 1 262 ? -24.397 17.196 14.172 1.00 86.31 262 LYS A O 1
ATOM 2071 N N . LYS A 1 263 ? -23.751 17.290 16.318 1.00 89.12 263 LYS A N 1
ATOM 2072 C CA . LYS A 1 263 ? -22.492 18.023 16.126 1.00 89.12 263 LYS A CA 1
ATOM 2073 C C . LYS A 1 263 ? -21.292 17.230 16.612 1.00 89.12 263 LYS A C 1
ATOM 2075 O O . LYS A 1 263 ? -20.174 17.540 16.214 1.00 89.12 263 LYS A O 1
ATOM 2080 N N . THR A 1 264 ? -21.529 16.212 17.429 1.00 90.81 264 THR A N 1
ATOM 2081 C CA . THR A 1 264 ? -20.493 15.374 18.010 1.00 90.81 264 THR A CA 1
ATOM 2082 C C . THR A 1 264 ? -20.647 13.943 17.518 1.00 90.81 264 THR A C 1
ATOM 2084 O O . THR A 1 264 ? -21.738 13.371 17.561 1.00 90.81 264 THR A O 1
ATOM 2087 N N . VAL A 1 265 ? -19.543 13.343 17.090 1.00 93.31 265 VAL A N 1
ATOM 2088 C CA . VAL A 1 265 ? -19.434 11.915 16.794 1.00 93.31 265 VAL A CA 1
ATOM 2089 C C . VAL A 1 265 ? -18.645 11.262 17.916 1.00 93.31 265 VAL A C 1
ATOM 2091 O O . VAL A 1 265 ? -17.542 11.686 18.246 1.00 93.31 265 VAL A O 1
ATOM 2094 N N . MET A 1 266 ? -19.221 10.231 18.515 1.00 93.12 266 MET A N 1
ATOM 2095 C CA . MET A 1 266 ? -18.537 9.381 19.474 1.00 93.12 266 MET A CA 1
ATOM 2096 C C . MET A 1 266 ? -17.799 8.282 18.707 1.00 93.12 266 MET A C 1
ATOM 2098 O O . MET A 1 266 ? -18.428 7.509 17.981 1.00 93.12 266 MET A O 1
ATOM 2102 N N . PHE A 1 267 ? -16.480 8.244 18.871 1.00 93.56 267 PHE A N 1
ATOM 2103 C CA . PHE A 1 267 ? -15.582 7.199 18.394 1.00 93.56 267 PHE A CA 1
ATOM 2104 C C . PHE A 1 267 ? -15.273 6.257 19.549 1.00 93.56 267 PHE A C 1
ATOM 2106 O O . PHE A 1 267 ? -14.763 6.686 20.583 1.00 93.56 267 PHE A O 1
ATOM 2113 N N . THR A 1 268 ? -15.619 4.984 19.400 1.00 92.38 268 THR A N 1
ATOM 2114 C CA . THR A 1 268 ? -15.255 3.945 20.368 1.00 92.38 268 THR A CA 1
ATOM 2115 C C . THR A 1 268 ? -14.409 2.898 19.677 1.00 92.38 268 THR A C 1
ATOM 2117 O O . THR A 1 268 ? -14.921 2.190 18.820 1.00 92.38 268 THR A O 1
ATOM 2120 N N . GLU A 1 269 ? -13.145 2.779 20.059 1.00 93.31 269 GLU A N 1
ATOM 2121 C CA . GLU A 1 269 ? -12.214 1.794 19.513 1.00 93.31 269 GLU A CA 1
ATOM 2122 C C . GLU A 1 269 ? -11.847 0.765 20.571 1.00 93.31 269 GLU A C 1
ATOM 2124 O O . GLU A 1 269 ? -11.472 1.119 21.685 1.00 93.31 269 GLU A O 1
ATOM 2129 N N . ARG A 1 270 ? -11.936 -0.517 20.224 1.00 92.25 270 ARG A N 1
ATOM 2130 C CA . ARG A 1 270 ? -11.558 -1.630 21.093 1.00 92.25 270 ARG A CA 1
ATOM 2131 C C . ARG A 1 270 ? -10.441 -2.412 20.438 1.00 92.25 270 ARG A C 1
ATOM 2133 O O . ARG A 1 270 ? -10.663 -3.052 19.415 1.00 92.25 270 ARG A O 1
ATOM 2140 N N . ASN A 1 271 ? -9.271 -2.375 21.059 1.00 92.38 271 ASN A N 1
ATOM 2141 C CA . ASN A 1 271 ? -8.067 -3.044 20.593 1.00 92.38 271 ASN A CA 1
ATOM 2142 C C . ASN A 1 271 ? -7.794 -4.284 21.450 1.00 92.38 271 ASN A C 1
ATOM 2144 O O . ASN A 1 271 ? -7.707 -4.182 22.678 1.00 92.38 271 ASN A O 1
ATOM 2148 N N . ALA A 1 272 ? -7.616 -5.433 20.799 1.00 90.81 272 ALA A N 1
ATOM 2149 C CA . ALA A 1 272 ? -7.126 -6.655 21.424 1.00 90.81 272 ALA A CA 1
ATOM 2150 C C . ALA A 1 272 ? -5.628 -6.806 21.155 1.00 90.81 272 ALA A C 1
ATOM 2152 O O . ALA A 1 272 ? -5.199 -6.812 19.997 1.00 90.81 272 ALA A O 1
ATOM 2153 N N . TYR A 1 273 ? -4.827 -6.978 22.206 1.00 88.94 273 TYR A N 1
ATOM 2154 C CA . TYR A 1 273 ? -3.379 -7.147 22.082 1.00 88.94 273 TYR A CA 1
ATOM 2155 C C . TYR A 1 273 ? -2.926 -8.589 22.322 1.00 88.94 273 TYR A C 1
ATOM 2157 O O . TYR A 1 273 ? -3.617 -9.392 22.957 1.00 88.94 273 TYR A O 1
ATOM 2165 N N . THR A 1 274 ? -1.716 -8.912 21.862 1.00 81.31 274 THR A N 1
ATOM 2166 C CA . THR A 1 274 ? -1.028 -10.156 22.213 1.00 81.31 274 THR A CA 1
ATOM 2167 C C . THR A 1 274 ? -1.026 -10.330 23.739 1.00 81.31 274 THR A C 1
ATOM 2169 O O . THR A 1 274 ? -0.720 -9.398 24.480 1.00 81.31 274 THR A O 1
ATOM 2172 N N . HIS A 1 275 ? -1.424 -11.521 24.208 1.00 71.00 275 HIS A N 1
ATOM 2173 C CA . HIS A 1 275 ? -1.721 -11.846 25.619 1.00 71.00 275 HIS A CA 1
ATOM 2174 C C . HIS A 1 275 ? -3.090 -11.380 26.173 1.00 71.00 275 HIS A C 1
ATOM 2176 O O . HIS A 1 275 ? -3.236 -11.259 27.385 1.00 71.00 275 HIS A O 1
ATOM 2182 N N . GLN A 1 276 ? -4.101 -11.190 25.311 1.00 63.69 276 GLN A N 1
ATOM 2183 C CA . GLN A 1 276 ? -5.522 -10.965 25.666 1.00 63.69 276 GLN A CA 1
ATOM 2184 C C . GLN A 1 276 ? -5.816 -9.721 26.526 1.00 63.69 276 GLN A C 1
ATOM 2186 O O . GLN A 1 276 ? -6.896 -9.612 27.103 1.00 63.69 276 GLN A O 1
ATOM 2191 N N . SER A 1 277 ? -4.905 -8.746 26.588 1.00 78.75 277 SER A N 1
ATOM 2192 C CA . SER A 1 277 ? -5.252 -7.449 27.180 1.00 78.75 277 SER A CA 1
ATOM 2193 C C . SER A 1 277 ? -6.147 -6.668 26.215 1.00 78.75 277 SER A C 1
ATOM 2195 O O . SER A 1 277 ? -5.832 -6.537 25.028 1.00 78.75 277 SER A O 1
ATOM 2197 N N . CYS A 1 278 ? -7.277 -6.187 26.729 1.00 86.06 278 CYS A N 1
ATOM 2198 C CA . CYS A 1 278 ? -8.244 -5.388 25.988 1.00 86.06 278 CYS A CA 1
ATOM 2199 C C . CYS A 1 278 ? -8.155 -3.935 26.433 1.00 86.06 278 CYS A C 1
ATOM 2201 O O . CYS A 1 278 ? -8.214 -3.640 27.629 1.00 86.06 278 CYS A O 1
ATOM 2203 N N . VAL A 1 279 ? -8.047 -3.030 25.462 1.00 88.94 279 VAL A N 1
ATOM 2204 C CA . VAL A 1 279 ? -8.073 -1.586 25.713 1.00 88.94 279 VAL A CA 1
ATOM 2205 C C . VAL A 1 279 ? -9.182 -0.960 24.887 1.00 88.94 279 VAL A C 1
ATOM 2207 O O . VAL A 1 279 ? -9.264 -1.189 23.680 1.00 88.94 279 VAL A O 1
ATOM 2210 N N . THR A 1 280 ? -10.029 -0.171 25.542 1.00 90.44 280 THR A N 1
ATOM 2211 C CA . THR A 1 280 ? -11.112 0.574 24.895 1.00 90.44 280 THR A CA 1
ATOM 2212 C C . THR A 1 280 ? -10.836 2.066 24.976 1.00 90.44 280 THR A C 1
ATOM 2214 O O . THR A 1 280 ? -10.703 2.608 26.066 1.00 90.44 280 THR A O 1
ATOM 2217 N N . TYR A 1 281 ? -10.802 2.743 23.837 1.00 91.06 281 TYR A N 1
ATOM 2218 C CA . TYR A 1 281 ? -10.739 4.196 23.743 1.00 91.06 281 TYR A CA 1
ATOM 2219 C C . TYR A 1 281 ? -12.128 4.735 23.418 1.00 91.06 281 TYR A C 1
ATOM 2221 O O . TYR A 1 281 ? -12.789 4.246 22.506 1.00 91.06 281 TYR A O 1
ATOM 2229 N N . ILE A 1 282 ? -12.574 5.745 24.161 1.00 90.56 282 ILE A N 1
ATOM 2230 C CA . ILE A 1 282 ? -13.833 6.454 23.926 1.00 90.56 282 ILE A CA 1
ATOM 2231 C C . ILE A 1 282 ? -13.494 7.929 23.766 1.00 90.56 282 ILE A C 1
ATOM 2233 O O . ILE A 1 282 ? -13.105 8.595 24.725 1.00 90.56 282 ILE A O 1
ATOM 2237 N N . ILE A 1 283 ? -13.627 8.433 22.546 1.00 92.38 283 ILE A N 1
ATOM 2238 C CA . ILE A 1 283 ? -13.182 9.768 22.153 1.00 92.38 283 ILE A CA 1
ATOM 2239 C C . ILE A 1 283 ? -14.347 10.487 21.475 1.00 92.38 283 ILE A C 1
ATOM 2241 O O . ILE A 1 283 ? -15.106 9.895 20.708 1.00 92.38 283 ILE A O 1
ATOM 2245 N N . ASN A 1 284 ? -14.500 11.780 21.753 1.00 91.25 284 ASN A N 1
ATOM 2246 C CA . ASN A 1 284 ? -15.464 12.619 21.050 1.00 91.25 284 ASN A CA 1
ATOM 2247 C C . ASN A 1 284 ? -14.770 13.395 19.935 1.00 91.25 284 ASN A C 1
ATOM 2249 O O . ASN A 1 284 ? -13.693 13.956 20.137 1.00 91.25 284 ASN A O 1
ATOM 2253 N N . MET A 1 285 ? -15.431 13.468 18.786 1.00 93.56 285 MET A N 1
ATOM 2254 C CA . MET A 1 285 ? -15.007 14.217 17.612 1.00 93.56 285 MET A CA 1
ATOM 2255 C C . MET A 1 285 ? -16.054 15.264 17.258 1.00 93.56 285 MET A C 1
ATOM 2257 O O . MET A 1 285 ? -17.247 14.963 17.215 1.00 93.56 285 MET A O 1
ATOM 2261 N N . THR A 1 286 ? -15.619 16.486 16.975 1.00 91.94 286 THR A N 1
ATOM 2262 C CA . THR A 1 286 ? -16.517 17.538 16.486 1.00 91.94 286 THR A CA 1
ATOM 2263 C C . THR A 1 286 ? -16.651 17.444 14.973 1.00 91.94 286 THR A C 1
ATOM 2265 O O . THR A 1 286 ? -15.651 17.355 14.260 1.00 91.94 286 THR A O 1
ATOM 2268 N N . MET A 1 287 ? -17.895 17.477 14.494 1.00 87.56 287 MET A N 1
ATOM 2269 C CA . MET A 1 287 ? -18.232 17.484 13.072 1.00 87.56 287 MET A CA 1
ATOM 2270 C C . MET A 1 287 ? -17.575 18.675 12.356 1.00 87.56 287 MET A C 1
ATOM 2272 O O . MET A 1 287 ? -17.544 19.778 12.914 1.00 87.56 287 MET A O 1
ATOM 2276 N N . PRO A 1 288 ? -17.100 18.490 11.114 1.00 85.19 288 PRO A N 1
ATOM 2277 C CA . PRO A 1 288 ? -16.490 19.563 10.350 1.00 85.19 288 PRO A CA 1
ATOM 2278 C C . PRO A 1 288 ? -17.515 20.646 10.016 1.00 85.19 288 PRO A C 1
ATOM 2280 O O . PRO A 1 288 ? -18.696 20.379 9.772 1.00 85.19 288 PRO A O 1
ATOM 2283 N N . THR A 1 289 ? -17.050 21.890 10.003 1.00 78.25 289 THR A N 1
ATOM 2284 C CA . THR A 1 289 ? -17.858 23.065 9.656 1.00 78.25 289 THR A CA 1
ATOM 2285 C C . THR A 1 289 ? -17.663 23.506 8.207 1.00 78.25 289 THR A C 1
ATOM 2287 O O . THR A 1 289 ? -18.543 24.170 7.658 1.00 78.25 289 THR A O 1
ATOM 2290 N N . ASP A 1 290 ? -16.549 23.125 7.576 1.00 76.75 290 ASP A N 1
ATOM 2291 C CA . ASP A 1 290 ? -16.271 23.377 6.162 1.00 76.75 290 ASP A CA 1
ATOM 2292 C C . ASP A 1 290 ? -16.972 22.315 5.288 1.00 76.75 290 ASP A C 1
ATOM 2294 O O . ASP A 1 290 ? -16.803 21.117 5.522 1.00 76.75 290 ASP A O 1
ATOM 2298 N N . PRO A 1 291 ? -17.766 22.696 4.273 1.00 70.00 291 PRO A N 1
ATOM 2299 C CA . PRO A 1 291 ? -18.403 21.748 3.359 1.00 70.00 291 PRO A CA 1
ATOM 2300 C C . PRO A 1 291 ? -17.437 20.861 2.549 1.00 70.00 291 PRO A C 1
ATOM 2302 O O . PRO A 1 291 ? -17.856 19.797 2.089 1.00 70.00 291 PRO A O 1
ATOM 2305 N N . GLN A 1 292 ? -16.193 21.305 2.338 1.00 68.50 292 GLN A N 1
ATOM 2306 C CA . GLN A 1 292 ? -15.184 20.648 1.494 1.00 68.50 292 GLN A CA 1
ATOM 2307 C C . GLN A 1 292 ? -14.102 19.899 2.287 1.00 68.50 292 GLN A C 1
ATOM 2309 O O . GLN A 1 292 ? -13.253 19.249 1.680 1.00 68.50 292 GLN A O 1
ATOM 2314 N N . ASP A 1 293 ? -14.124 19.963 3.619 1.00 73.19 293 ASP A N 1
ATOM 2315 C CA . ASP A 1 293 ? -13.137 19.303 4.473 1.00 73.19 293 ASP A CA 1
ATOM 2316 C C . ASP A 1 293 ? -13.828 18.379 5.479 1.00 73.19 293 ASP A C 1
ATOM 2318 O O . ASP A 1 293 ? -14.578 18.835 6.335 1.00 73.19 293 ASP A O 1
ATOM 2322 N N . SER A 1 294 ? -13.566 17.072 5.399 1.00 78.94 294 SER A N 1
ATOM 2323 C CA . SER A 1 294 ? -14.074 16.086 6.367 1.00 78.94 294 SER A CA 1
ATOM 2324 C C . SER A 1 294 ? -13.272 16.028 7.665 1.00 78.94 294 SER A C 1
ATOM 2326 O O . SER A 1 294 ? -13.566 15.186 8.516 1.00 78.94 294 SER A O 1
ATOM 2328 N N . THR A 1 295 ? -12.261 16.882 7.829 1.00 86.94 295 THR A N 1
ATOM 2329 C CA . THR A 1 295 ? -11.385 16.841 8.999 1.00 86.94 295 THR A CA 1
ATOM 2330 C C . THR A 1 295 ? -12.163 17.143 10.283 1.00 86.94 295 THR A C 1
ATOM 2332 O O . THR A 1 295 ? -12.662 18.248 10.490 1.00 86.94 295 THR A O 1
ATOM 2335 N N . MET A 1 296 ? -12.237 16.157 11.175 1.00 91.62 296 MET A N 1
ATOM 2336 C CA . MET A 1 296 ? -12.766 16.300 12.529 1.00 91.62 296 MET A CA 1
ATOM 2337 C C . MET A 1 296 ? -11.643 16.585 13.525 1.00 91.62 296 MET A C 1
ATOM 2339 O O . MET A 1 296 ? -10.489 16.213 13.314 1.00 91.62 296 MET A O 1
ATOM 2343 N N . THR A 1 297 ? -11.986 17.210 14.648 1.00 91.56 297 THR A N 1
ATOM 2344 C CA . THR A 1 297 ? -11.063 17.404 15.777 1.00 91.56 297 THR A CA 1
ATOM 2345 C C . THR A 1 297 ? -11.524 16.575 16.964 1.00 91.56 297 THR A C 1
ATOM 2347 O O . THR A 1 297 ? -12.701 16.642 17.332 1.00 91.56 297 THR A O 1
ATOM 2350 N N . THR A 1 298 ? -10.614 15.803 17.557 1.00 90.06 298 THR A N 1
ATOM 2351 C CA . THR A 1 298 ? -10.878 15.052 18.785 1.00 90.06 298 THR A CA 1
ATOM 2352 C C . THR A 1 298 ? -10.652 15.914 20.024 1.00 90.06 298 THR A C 1
ATOM 2354 O O . THR A 1 298 ? -9.863 16.861 20.024 1.00 90.06 298 THR A O 1
ATOM 2357 N N . PHE A 1 299 ? -11.346 15.558 21.099 1.00 83.75 299 PHE A N 1
ATOM 2358 C CA . PHE A 1 299 ? -11.191 16.147 22.427 1.00 83.75 299 PHE A CA 1
ATOM 2359 C C . PHE A 1 299 ? -10.810 15.057 23.428 1.00 83.75 299 PHE A C 1
ATOM 2361 O O . PHE A 1 299 ? -11.102 13.886 23.158 1.00 83.75 299 PHE A O 1
ATOM 2368 N N . PRO A 1 300 ? -10.227 15.430 24.586 1.00 82.69 300 PRO A N 1
ATOM 2369 C CA . PRO A 1 300 ? -9.910 14.483 25.643 1.00 82.69 300 PRO A CA 1
ATOM 2370 C C . PRO A 1 300 ? -11.065 13.519 25.912 1.00 82.69 300 PRO A C 1
ATOM 2372 O O . PRO A 1 300 ? -12.215 13.925 26.106 1.00 82.69 300 PRO A O 1
ATOM 2375 N N . GLY A 1 301 ? -10.737 12.236 25.865 1.00 86.75 301 GLY A N 1
ATOM 2376 C CA . GLY A 1 301 ? -11.656 11.127 26.027 1.00 86.75 301 GLY A CA 1
ATOM 2377 C C . GLY A 1 301 ? -11.312 10.298 27.253 1.00 86.75 301 GLY A C 1
ATOM 2378 O O . GLY A 1 301 ? -10.697 10.768 28.213 1.00 86.75 301 GLY A O 1
ATOM 2379 N N . SER A 1 302 ? -11.687 9.030 27.205 1.00 88.12 302 SER A N 1
ATOM 2380 C CA . SER A 1 302 ? -11.344 8.056 28.233 1.00 88.12 302 SER A CA 1
ATOM 2381 C C . SER A 1 302 ? -10.759 6.796 27.618 1.00 88.12 302 SER A C 1
ATOM 2383 O O . SER A 1 302 ? -11.191 6.367 26.549 1.00 88.12 302 SER A O 1
ATOM 2385 N N . MET A 1 303 ? -9.814 6.187 28.320 1.00 89.25 303 MET A N 1
ATOM 2386 C CA . MET A 1 303 ? -9.233 4.893 27.991 1.00 89.25 303 MET A CA 1
ATOM 2387 C C . MET A 1 303 ? -9.590 3.911 29.107 1.00 89.25 303 MET A C 1
ATOM 2389 O O . MET A 1 303 ? -9.262 4.151 30.262 1.00 89.25 303 MET A O 1
ATOM 2393 N N . GLU A 1 304 ? -10.259 2.810 28.784 1.00 85.88 304 GLU A N 1
ATOM 2394 C CA . GLU A 1 304 ? -10.462 1.690 29.701 1.00 85.88 304 GLU A CA 1
ATOM 2395 C C . GLU A 1 304 ? -9.419 0.611 29.419 1.00 85.88 304 GLU A C 1
ATOM 2397 O O . GLU A 1 304 ? -9.344 0.094 28.303 1.00 85.88 304 GLU A O 1
ATOM 2402 N N . LYS A 1 305 ? -8.651 0.232 30.438 1.00 83.38 305 LYS A N 1
ATOM 2403 C CA . LYS A 1 305 ? -7.715 -0.890 30.386 1.00 83.38 305 LYS A CA 1
ATOM 2404 C C . LYS A 1 305 ? -7.923 -1.768 31.610 1.00 83.38 305 LYS A C 1
ATOM 2406 O O . LYS A 1 305 ? -7.918 -1.274 32.732 1.00 83.38 305 LYS A O 1
ATOM 2411 N N . ASP A 1 306 ? -8.151 -3.061 31.388 1.00 73.62 306 ASP A N 1
ATOM 2412 C CA . ASP A 1 306 ? -8.368 -4.046 32.459 1.00 73.62 306 ASP A CA 1
ATOM 2413 C C . ASP A 1 306 ? -9.492 -3.649 33.449 1.00 73.62 306 ASP A C 1
ATOM 2415 O O . ASP A 1 306 ? -9.464 -3.982 34.631 1.00 73.62 306 ASP A O 1
ATOM 2419 N N . GLY A 1 307 ? -10.510 -2.921 32.967 1.00 70.44 307 GLY A N 1
ATOM 2420 C CA . GLY A 1 307 ? -11.630 -2.425 33.775 1.00 70.44 307 GLY A CA 1
ATOM 2421 C C . GLY A 1 307 ? -11.391 -1.106 34.509 1.00 70.44 307 GLY A C 1
ATOM 2422 O O . GLY A 1 307 ? -12.330 -0.592 35.115 1.00 70.44 307 GLY A O 1
ATOM 2423 N N . LEU A 1 308 ? -10.185 -0.540 34.439 1.00 75.75 308 LEU A N 1
ATOM 2424 C CA . LEU A 1 308 ? -9.875 0.778 34.980 1.00 75.75 308 LEU A CA 1
ATOM 2425 C C . LEU A 1 308 ? -10.070 1.846 33.902 1.00 75.75 308 LEU A C 1
ATOM 2427 O O . LEU A 1 308 ? -9.483 1.751 32.826 1.00 75.75 308 LEU A O 1
ATOM 2431 N N . LEU A 1 309 ? -10.883 2.862 34.201 1.00 82.56 309 LEU A N 1
ATOM 2432 C CA . LEU A 1 309 ? -11.110 4.006 33.321 1.00 82.56 309 LEU A CA 1
ATOM 2433 C C . LEU A 1 309 ? -10.129 5.135 33.653 1.00 82.56 309 LEU A C 1
ATOM 2435 O O . LEU A 1 309 ? -10.126 5.661 34.766 1.00 82.56 309 LEU A O 1
ATOM 2439 N N . GLU A 1 310 ? -9.338 5.538 32.669 1.00 87.25 310 GLU A N 1
ATOM 2440 C CA . GLU A 1 310 ? -8.348 6.606 32.755 1.00 87.25 310 GLU A CA 1
ATOM 2441 C C . GLU A 1 310 ? -8.687 7.746 31.789 1.00 87.25 310 GLU A C 1
ATOM 2443 O O . GLU A 1 310 ? -9.361 7.560 30.772 1.00 87.25 310 GLU A O 1
ATOM 2448 N N . LEU A 1 311 ? -8.214 8.953 32.105 1.00 85.50 311 LEU A N 1
ATOM 2449 C CA . LEU A 1 311 ? -8.341 10.104 31.216 1.00 85.50 311 LEU A CA 1
ATOM 2450 C C . LEU A 1 311 ? -7.388 9.939 30.027 1.00 85.50 311 LEU A C 1
ATOM 2452 O O . LEU A 1 311 ? -6.177 9.835 30.212 1.00 85.50 311 LEU A O 1
ATOM 2456 N N . TYR A 1 312 ? -7.926 10.002 28.812 1.00 84.69 312 TYR A N 1
ATOM 2457 C CA . TYR A 1 312 ? -7.138 10.031 27.585 1.00 84.69 312 TYR A CA 1
ATOM 2458 C C . TYR A 1 312 ? -7.065 11.473 27.076 1.00 84.69 312 TYR A C 1
ATOM 2460 O O . TYR A 1 312 ? -8.007 11.978 26.471 1.00 84.69 312 TYR A O 1
ATOM 2468 N N . ASN A 1 313 ? -5.971 12.172 27.386 1.00 82.19 313 ASN A N 1
ATOM 2469 C CA . ASN A 1 313 ? -5.858 13.627 27.221 1.00 82.19 313 ASN A CA 1
ATOM 2470 C C . ASN A 1 313 ? -5.246 14.070 25.879 1.00 82.19 313 ASN A C 1
ATOM 2472 O O . ASN A 1 313 ? -4.598 15.114 25.805 1.00 82.19 313 ASN A O 1
ATOM 2476 N N . GLU A 1 314 ? -5.412 13.277 24.826 1.00 80.69 314 GLU A N 1
ATOM 2477 C CA . GLU A 1 314 ? -4.835 13.580 23.517 1.00 80.69 314 GLU A CA 1
ATOM 2478 C C . GLU A 1 314 ? -5.869 14.233 22.596 1.00 80.69 314 GLU A C 1
ATOM 2480 O O . GLU A 1 314 ? -7.047 13.866 22.563 1.00 80.69 314 GLU A O 1
ATOM 2485 N N . THR A 1 315 ? -5.411 15.234 21.848 1.00 87.88 315 THR A N 1
ATOM 2486 C CA . THR A 1 315 ? -6.174 15.896 20.788 1.00 87.88 315 THR A CA 1
ATOM 2487 C C . THR A 1 315 ? -5.531 15.584 19.450 1.00 87.88 315 THR A C 1
ATOM 2489 O O . THR A 1 315 ? -4.315 15.694 19.305 1.00 87.88 315 THR A O 1
ATOM 2492 N N . ALA A 1 316 ? -6.354 15.264 18.466 1.00 90.94 316 ALA A N 1
ATOM 2493 C CA . ALA A 1 316 ? -5.948 14.834 17.147 1.00 90.94 316 ALA A CA 1
ATOM 2494 C C . ALA A 1 316 ? -6.881 15.416 16.082 1.00 90.94 316 ALA A C 1
ATOM 2496 O O . ALA A 1 316 ? -8.026 15.797 16.339 1.00 90.94 316 ALA A O 1
ATOM 2497 N N . SER A 1 317 ? -6.371 15.465 14.862 1.00 92.88 317 SER A N 1
ATOM 2498 C CA . SER A 1 317 ? -7.135 15.701 13.644 1.00 92.88 317 SER A CA 1
ATOM 2499 C C . SER A 1 317 ? -7.426 14.368 12.964 1.00 92.88 317 SER A C 1
ATOM 2501 O O . SER A 1 317 ? -6.548 13.513 12.864 1.00 92.88 317 SER A O 1
ATOM 2503 N N . VAL A 1 318 ? -8.662 14.184 12.509 1.00 94.69 318 VAL A N 1
ATOM 2504 C CA . VAL A 1 318 ? -9.120 12.936 11.894 1.00 94.69 318 VAL A CA 1
ATOM 2505 C C . VAL A 1 318 ? -9.678 13.242 10.515 1.00 94.69 318 VAL A C 1
ATOM 2507 O O . VAL A 1 318 ? -10.678 13.941 10.402 1.00 94.69 318 VAL A O 1
ATOM 2510 N N . THR A 1 319 ? -9.029 12.741 9.467 1.00 92.94 319 THR A N 1
ATOM 2511 C CA . THR A 1 319 ? -9.442 12.939 8.067 1.00 92.94 319 THR A CA 1
ATOM 2512 C C . THR A 1 319 ? -9.958 11.631 7.482 1.00 92.94 319 THR A C 1
ATOM 2514 O O . THR A 1 319 ? -9.319 10.594 7.652 1.00 92.94 319 THR A O 1
ATOM 2517 N N . PHE A 1 320 ? -11.074 11.679 6.755 1.00 92.25 320 PHE A N 1
ATOM 2518 C CA . PHE A 1 320 ? -11.657 10.517 6.081 1.00 92.25 320 PHE A CA 1
ATOM 2519 C C . PHE A 1 320 ? -11.523 10.637 4.565 1.00 92.25 320 PHE A C 1
ATOM 2521 O O . PHE A 1 320 ? -11.587 11.734 4.008 1.00 92.25 320 PHE A O 1
ATOM 2528 N N . PHE A 1 321 ? -11.384 9.502 3.888 1.00 89.44 321 PHE A N 1
ATOM 2529 C CA . PHE A 1 321 ? -11.217 9.442 2.436 1.00 89.44 321 PHE A CA 1
ATOM 2530 C C . PHE A 1 321 ? -12.397 8.735 1.769 1.00 89.44 321 PHE A C 1
ATOM 2532 O O . PHE A 1 321 ? -13.060 7.882 2.370 1.00 89.44 321 PHE A O 1
ATOM 2539 N N . GLU A 1 322 ? -12.682 9.117 0.526 1.00 82.06 322 GLU A N 1
ATOM 2540 C CA . GLU A 1 322 ? -13.665 8.430 -0.303 1.00 82.06 322 GLU A CA 1
ATOM 2541 C C . GLU A 1 322 ? -13.191 7.002 -0.587 1.00 82.06 322 GLU A C 1
ATOM 2543 O O . GLU A 1 322 ? -12.066 6.760 -1.011 1.00 82.06 322 GLU A O 1
ATOM 2548 N N . THR A 1 323 ? -14.061 6.034 -0.313 1.00 79.69 323 THR A N 1
ATOM 2549 C CA . THR A 1 323 ? -13.766 4.601 -0.433 1.00 79.69 323 THR A CA 1
ATOM 2550 C C . THR A 1 323 ? -15.003 3.849 -0.941 1.00 79.69 323 THR A C 1
ATOM 2552 O O . THR A 1 323 ? -16.025 4.455 -1.276 1.00 79.69 323 THR A O 1
ATOM 2555 N N . CYS A 1 324 ? -14.927 2.518 -1.039 1.00 81.81 324 CYS A N 1
ATOM 2556 C CA . CYS A 1 324 ? -16.079 1.676 -1.376 1.00 81.81 324 CYS A CA 1
ATOM 2557 C C . CYS A 1 324 ? -17.174 1.658 -0.283 1.00 81.81 324 CYS A C 1
ATOM 2559 O O . CYS A 1 324 ? -16.895 1.985 0.865 1.00 81.81 324 CYS A O 1
ATOM 2561 N N . PRO A 1 325 ? -18.416 1.224 -0.598 1.00 82.00 325 PRO A N 1
ATOM 2562 C CA . PRO A 1 325 ? -19.546 1.250 0.346 1.00 82.00 325 PRO A CA 1
ATOM 2563 C C . PRO A 1 325 ? -19.334 0.526 1.688 1.00 82.00 325 PRO A C 1
ATOM 2565 O O . PRO A 1 325 ? -19.924 0.924 2.690 1.00 82.00 325 PRO A O 1
ATOM 2568 N N . ASP A 1 326 ? -18.498 -0.515 1.702 1.00 87.31 326 ASP A N 1
ATOM 2569 C CA . ASP A 1 326 ? -18.194 -1.331 2.889 1.00 87.31 326 ASP A CA 1
ATOM 2570 C C . ASP A 1 326 ? -16.749 -1.126 3.380 1.00 87.31 326 ASP A C 1
ATOM 2572 O O . ASP A 1 326 ? -16.164 -1.990 4.039 1.00 87.31 326 ASP A O 1
ATOM 2576 N N . CYS A 1 327 ? -16.150 0.004 3.015 1.00 90.25 327 CYS A N 1
ATOM 2577 C CA . CYS A 1 327 ? -14.752 0.343 3.235 1.00 90.25 327 CYS A CA 1
ATOM 2578 C C . CYS A 1 327 ? -14.663 1.705 3.924 1.00 90.25 327 CYS A C 1
ATOM 2580 O O . CYS A 1 327 ? -15.543 2.542 3.747 1.00 90.25 327 CYS A O 1
ATOM 2582 N N . LEU A 1 328 ? -13.615 1.921 4.714 1.00 92.31 328 LEU A N 1
ATOM 2583 C CA . LEU A 1 328 ? -13.359 3.222 5.321 1.00 92.31 328 LEU A CA 1
ATOM 2584 C C . LEU A 1 328 ? -11.857 3.412 5.497 1.00 92.31 328 LEU A C 1
ATOM 2586 O O . LEU A 1 328 ? -11.195 2.564 6.088 1.00 92.31 328 LEU A O 1
ATOM 2590 N N . SER A 1 329 ? -11.333 4.532 5.015 1.00 93.69 329 SER A N 1
ATOM 2591 C CA . SER A 1 329 ? -9.944 4.937 5.229 1.00 93.69 329 SER A CA 1
ATOM 2592 C C . SER A 1 329 ? -9.929 6.207 6.066 1.00 93.69 329 SER A C 1
ATOM 2594 O O . SER A 1 329 ? -10.634 7.173 5.760 1.00 93.69 329 SER A O 1
ATOM 2596 N N . MET A 1 330 ? -9.132 6.190 7.129 1.00 94.50 330 MET A N 1
ATOM 2597 C CA . MET A 1 330 ? -9.034 7.259 8.115 1.00 94.50 330 MET A CA 1
ATOM 2598 C C . MET A 1 330 ? -7.566 7.574 8.390 1.00 94.50 330 MET A C 1
ATOM 2600 O O . MET A 1 330 ? -6.780 6.669 8.655 1.00 94.50 330 MET A O 1
ATOM 2604 N N . VAL A 1 331 ? -7.206 8.855 8.372 1.00 94.88 331 VAL A N 1
ATOM 2605 C CA . VAL A 1 331 ? -5.945 9.339 8.941 1.00 94.88 331 VAL A CA 1
ATOM 2606 C C . VAL A 1 331 ? -6.235 9.963 10.294 1.00 94.88 331 VAL A C 1
ATOM 2608 O O . VAL A 1 331 ? -6.968 10.946 10.367 1.00 94.88 331 VAL A O 1
ATOM 2611 N N . PHE A 1 332 ? -5.649 9.402 11.346 1.00 93.56 332 PHE A N 1
ATOM 2612 C CA . PHE A 1 332 ? -5.645 9.966 12.692 1.00 93.56 332 PHE A CA 1
ATOM 2613 C C . PHE A 1 332 ? -4.284 10.609 12.939 1.00 93.56 332 PHE A C 1
ATOM 2615 O O . PHE A 1 332 ? -3.271 9.925 12.841 1.00 93.56 332 PHE A O 1
ATOM 2622 N N . LYS A 1 333 ? -4.244 11.910 13.224 1.00 92.69 333 LYS A N 1
ATOM 2623 C CA . LYS A 1 333 ? -3.003 12.676 13.363 1.00 92.69 333 LYS A CA 1
ATOM 2624 C C . LYS A 1 333 ? -3.003 13.509 14.631 1.00 92.69 333 LYS A C 1
ATOM 2626 O O . LYS A 1 333 ? -3.818 14.423 14.756 1.00 92.69 333 LYS A O 1
ATOM 2631 N N . ASP A 1 334 ? -2.055 13.243 15.513 1.00 88.06 334 ASP A N 1
ATOM 2632 C CA . ASP A 1 334 ? -1.815 13.990 16.745 1.00 88.06 334 ASP A CA 1
ATOM 2633 C C . ASP A 1 334 ? -0.499 14.791 16.655 1.00 88.06 334 ASP A C 1
ATOM 2635 O O . ASP A 1 334 ? -0.003 15.093 15.564 1.00 88.06 334 ASP A O 1
ATOM 2639 N N . SER A 1 335 ? 0.037 15.223 17.800 1.00 85.06 335 SER A N 1
ATOM 2640 C CA . SER A 1 335 ? 1.302 15.962 17.872 1.00 85.06 335 SER A CA 1
ATOM 2641 C C . SER A 1 335 ? 2.556 15.100 17.695 1.00 85.06 335 SER A C 1
ATOM 2643 O O . SER A 1 335 ? 3.626 15.653 17.450 1.00 85.06 335 SER A O 1
ATOM 2645 N N . GLU A 1 336 ? 2.452 13.786 17.883 1.00 83.94 336 GLU A N 1
ATOM 2646 C CA . GLU A 1 336 ? 3.567 12.835 17.846 1.00 83.94 336 GLU A CA 1
ATOM 2647 C C . GLU A 1 336 ? 3.681 12.112 16.496 1.00 83.94 336 GLU A C 1
ATOM 2649 O O . GLU A 1 336 ? 4.777 11.701 16.119 1.00 83.94 336 GLU A O 1
ATOM 2654 N N . GLY A 1 337 ? 2.586 11.995 15.746 1.00 87.12 337 GLY A N 1
ATOM 2655 C CA . GLY A 1 337 ? 2.595 11.430 14.404 1.00 87.12 337 GLY A CA 1
ATOM 2656 C C . GLY A 1 337 ? 1.197 11.217 13.841 1.00 87.12 337 GLY A C 1
ATOM 2657 O O . GLY A 1 337 ? 0.226 11.883 14.205 1.00 87.12 337 GLY A O 1
ATOM 2658 N N . GLN A 1 338 ? 1.101 10.292 12.898 1.00 92.69 338 GLN A N 1
ATOM 2659 C CA . GLN A 1 338 ? -0.134 9.956 12.216 1.00 92.69 338 GLN A CA 1
ATOM 2660 C C . GLN A 1 338 ? -0.246 8.447 11.977 1.00 92.69 338 GLN A C 1
ATOM 2662 O O . GLN A 1 338 ? 0.733 7.713 11.825 1.00 92.69 338 GLN A O 1
ATOM 2667 N N . PHE A 1 339 ? -1.485 7.975 11.953 1.00 94.38 339 PHE A N 1
ATOM 2668 C CA . PHE A 1 339 ? -1.876 6.612 11.630 1.00 94.38 339 PHE A CA 1
ATOM 2669 C C . PHE A 1 339 ? -2.785 6.658 10.414 1.00 94.38 339 PHE A C 1
ATOM 2671 O O . PHE A 1 339 ? -3.764 7.401 10.407 1.00 94.38 339 PHE A O 1
ATOM 2678 N N . LEU A 1 340 ? -2.494 5.839 9.408 1.00 95.06 340 LEU A N 1
ATOM 2679 C CA . LEU A 1 340 ? -3.458 5.497 8.373 1.00 95.06 340 LEU A CA 1
ATOM 2680 C C . LEU A 1 340 ? -4.114 4.178 8.769 1.00 95.06 340 LEU A C 1
ATOM 2682 O O . LEU A 1 340 ? -3.449 3.157 8.955 1.00 95.06 340 LEU A O 1
ATOM 2686 N N . LEU A 1 341 ? -5.430 4.221 8.910 1.00 95.25 341 LEU A N 1
ATOM 2687 C CA . LEU A 1 341 ? -6.270 3.135 9.385 1.00 95.25 341 LEU A CA 1
ATOM 2688 C C . LEU A 1 341 ? -7.265 2.791 8.275 1.00 95.25 341 LEU A C 1
ATOM 2690 O O . LEU A 1 341 ? -8.058 3.633 7.849 1.00 95.25 341 LEU A O 1
ATOM 2694 N N . ASN A 1 342 ? -7.196 1.559 7.778 1.00 94.88 342 ASN A N 1
ATOM 2695 C CA . ASN A 1 342 ? -8.087 1.038 6.752 1.00 94.88 342 ASN A CA 1
ATOM 2696 C C . ASN A 1 342 ? -9.004 -0.013 7.367 1.00 94.88 342 ASN A C 1
ATOM 2698 O O . ASN A 1 342 ? -8.553 -1.025 7.911 1.00 94.88 342 ASN A O 1
ATOM 2702 N N . TYR A 1 343 ? -10.302 0.223 7.245 1.00 94.50 343 TYR A N 1
ATOM 2703 C CA . TYR A 1 343 ? -11.348 -0.582 7.837 1.00 94.50 343 TYR A CA 1
ATOM 2704 C C . TYR A 1 343 ? -12.236 -1.247 6.780 1.00 94.50 343 TYR A C 1
ATOM 2706 O O . TYR A 1 343 ? -12.366 -0.806 5.628 1.00 94.50 343 TYR A O 1
ATOM 2714 N N . ARG A 1 344 ? -12.898 -2.319 7.210 1.00 92.19 344 ARG A N 1
ATOM 2715 C CA . ARG A 1 344 ? -14.046 -2.920 6.531 1.00 92.19 344 ARG A CA 1
ATOM 2716 C C . ARG A 1 344 ? -15.251 -2.865 7.444 1.00 92.19 344 ARG A C 1
ATOM 2718 O O . ARG A 1 344 ? -15.112 -2.956 8.660 1.00 92.19 344 ARG A O 1
ATOM 2725 N N . LYS A 1 345 ? -16.430 -2.720 6.854 1.00 90.19 345 LYS A N 1
ATOM 2726 C CA . LYS A 1 345 ? -17.679 -2.767 7.608 1.00 90.19 345 LYS A CA 1
ATOM 2727 C C . LYS A 1 345 ? -17.800 -4.107 8.329 1.00 90.19 345 LYS A C 1
ATOM 2729 O O . LYS A 1 345 ? -17.384 -5.139 7.784 1.00 90.19 345 LYS A O 1
ATOM 2734 N N . ASP A 1 346 ? -18.342 -4.098 9.541 1.00 86.44 346 ASP A N 1
ATOM 2735 C CA . ASP A 1 346 ? -18.522 -5.335 10.295 1.00 86.44 346 ASP A CA 1
ATOM 2736 C C . ASP A 1 346 ? -19.334 -6.368 9.481 1.00 86.44 346 ASP A C 1
ATOM 2738 O O . ASP A 1 346 ? -20.229 -6.027 8.706 1.00 86.44 346 ASP A O 1
ATOM 2742 N N . GLY A 1 347 ? -18.928 -7.635 9.561 1.00 84.06 347 GLY A N 1
ATOM 2743 C CA . GLY A 1 347 ? -19.396 -8.734 8.705 1.00 84.06 347 GLY A CA 1
ATOM 2744 C C . GLY A 1 347 ? -18.729 -8.856 7.320 1.00 84.06 347 GLY A C 1
ATOM 2745 O O . GLY A 1 347 ? -18.740 -9.941 6.742 1.00 84.06 347 GLY A O 1
ATOM 2746 N N . HIS A 1 348 ? -18.075 -7.810 6.796 1.00 84.44 348 HIS A N 1
ATOM 2747 C CA . HIS A 1 348 ? -17.417 -7.824 5.469 1.00 84.44 348 HIS A CA 1
ATOM 2748 C C . HIS A 1 348 ? -15.892 -8.057 5.519 1.00 84.44 348 HIS A C 1
ATOM 2750 O O . HIS A 1 348 ? -15.212 -8.015 4.492 1.00 84.44 348 HIS A O 1
ATOM 2756 N N . HIS A 1 349 ? -15.352 -8.323 6.706 1.00 83.31 349 HIS A N 1
ATOM 2757 C CA . HIS A 1 349 ? -13.924 -8.482 7.001 1.00 83.31 349 HIS A CA 1
ATOM 2758 C C . HIS A 1 349 ? -13.427 -9.941 6.908 1.00 83.31 349 HIS A C 1
ATOM 2760 O O . HIS A 1 349 ? -12.228 -10.187 6.915 1.00 83.31 349 HIS A O 1
ATOM 2766 N N . LEU A 1 350 ? -14.329 -10.920 6.774 1.00 78.25 350 LEU A N 1
ATOM 2767 C CA . LEU A 1 350 ? -13.995 -12.352 6.853 1.00 78.25 350 LEU A CA 1
ATOM 2768 C C . LEU A 1 350 ? -13.292 -12.907 5.598 1.00 78.25 350 LEU A C 1
ATOM 2770 O O . LEU A 1 350 ? -12.680 -13.974 5.635 1.00 78.25 350 LEU A O 1
ATOM 2774 N N . ASN A 1 351 ? -13.373 -12.211 4.459 1.00 77.81 351 ASN A N 1
ATOM 2775 C CA . ASN A 1 351 ? -12.746 -12.666 3.218 1.00 77.81 351 ASN A CA 1
ATOM 2776 C C . ASN A 1 351 ? -11.277 -12.220 3.142 1.00 77.81 351 ASN A C 1
ATOM 2778 O O . ASN A 1 351 ? -10.947 -11.231 2.489 1.00 77.81 351 ASN A O 1
ATOM 2782 N N . VAL A 1 352 ? -10.389 -12.994 3.769 1.00 70.88 352 VAL A N 1
ATOM 2783 C CA . VAL A 1 352 ? -8.942 -12.717 3.837 1.00 70.88 352 VAL A CA 1
ATOM 2784 C C . VAL A 1 352 ? -8.288 -12.599 2.455 1.00 70.88 352 VAL A C 1
ATOM 2786 O O . VAL A 1 352 ? -7.360 -11.812 2.282 1.00 70.88 352 VAL A O 1
ATOM 2789 N N . HIS A 1 353 ? -8.763 -13.338 1.446 1.00 70.38 353 HIS A N 1
ATOM 2790 C CA . HIS A 1 353 ? -8.244 -13.211 0.078 1.00 70.38 353 HIS A CA 1
ATOM 2791 C C . HIS A 1 353 ? -8.554 -11.841 -0.520 1.00 70.38 353 HIS A C 1
ATOM 2793 O O . HIS A 1 353 ? -7.683 -11.243 -1.148 1.00 70.38 353 HIS A O 1
ATOM 2799 N N . LYS A 1 354 ? -9.766 -11.329 -0.282 1.00 74.69 354 LYS A N 1
ATOM 2800 C CA . LYS A 1 354 ? -10.149 -9.978 -0.690 1.00 74.69 354 LYS A CA 1
ATOM 2801 C C . LYS A 1 354 ? -9.334 -8.926 0.063 1.00 74.69 354 LYS A C 1
ATOM 2803 O O . LYS A 1 354 ? -8.778 -8.048 -0.577 1.00 74.69 354 LYS A O 1
ATOM 2808 N N . LEU A 1 355 ? -9.169 -9.073 1.383 1.00 74.56 355 LEU A N 1
ATOM 2809 C CA . LEU A 1 355 ? -8.331 -8.158 2.170 1.00 74.56 355 LEU A CA 1
ATOM 2810 C C . LEU A 1 355 ? -6.907 -8.072 1.610 1.00 74.56 355 LEU A C 1
ATOM 2812 O O . LEU A 1 355 ? -6.422 -6.978 1.347 1.00 74.56 355 LEU A O 1
ATOM 2816 N N . LYS A 1 356 ? -6.278 -9.225 1.345 1.00 71.56 356 LYS A N 1
ATOM 2817 C CA . LYS A 1 356 ? -4.928 -9.292 0.768 1.00 71.56 356 LYS A CA 1
ATOM 2818 C C . LYS A 1 356 ? -4.841 -8.667 -0.621 1.00 71.56 356 LYS A C 1
ATOM 2820 O O . LYS A 1 356 ? -3.839 -8.025 -0.913 1.00 71.56 356 LYS A O 1
ATOM 2825 N N . ALA A 1 357 ? -5.860 -8.849 -1.462 1.00 69.62 357 ALA A N 1
ATOM 2826 C CA . ALA A 1 357 ? -5.917 -8.199 -2.769 1.00 69.62 357 ALA A CA 1
ATOM 2827 C C . ALA A 1 357 ? -5.974 -6.667 -2.631 1.00 69.62 357 ALA A C 1
ATOM 2829 O O . ALA A 1 357 ? -5.302 -5.960 -3.372 1.00 69.62 357 ALA A O 1
ATOM 2830 N N . ASP A 1 358 ? -6.692 -6.166 -1.624 1.00 71.38 358 ASP A N 1
ATOM 2831 C CA . ASP A 1 358 ? -6.848 -4.732 -1.371 1.00 71.38 358 ASP A CA 1
ATOM 2832 C C . ASP A 1 358 ? -5.601 -4.098 -0.708 1.00 71.38 358 ASP A C 1
ATOM 2834 O O . ASP A 1 358 ? -5.451 -2.874 -0.696 1.00 71.38 358 ASP A O 1
ATOM 2838 N N . HIS A 1 359 ? -4.657 -4.899 -0.187 1.00 74.69 359 HIS A N 1
ATOM 2839 C CA . HIS A 1 359 ? -3.425 -4.383 0.430 1.00 74.69 359 HIS A CA 1
ATOM 2840 C C . HIS A 1 359 ? -2.598 -3.539 -0.539 1.00 74.69 359 HIS A C 1
ATOM 2842 O O . HIS A 1 359 ? -1.995 -2.554 -0.112 1.00 74.69 359 HIS A O 1
ATOM 2848 N N . SER A 1 360 ? -2.582 -3.875 -1.835 1.00 69.94 360 SER A N 1
ATOM 2849 C CA . SER A 1 360 ? -1.866 -3.061 -2.819 1.00 69.94 360 SER A CA 1
ATOM 2850 C C . SER A 1 360 ? -2.390 -1.629 -2.854 1.00 69.94 360 SER A C 1
ATOM 2852 O O . SER A 1 360 ? -1.599 -0.699 -2.986 1.00 69.94 360 SER A O 1
ATOM 2854 N N . ASP A 1 361 ? -3.699 -1.435 -2.694 1.00 75.62 361 ASP A N 1
ATOM 2855 C CA . ASP A 1 361 ? -4.316 -0.111 -2.729 1.00 75.62 361 ASP A CA 1
ATOM 2856 C C . ASP A 1 361 ? -4.118 0.641 -1.411 1.00 75.62 361 ASP A C 1
ATOM 2858 O O . ASP A 1 361 ? -3.824 1.835 -1.434 1.00 75.62 361 ASP A O 1
ATOM 2862 N N . HIS A 1 362 ? -4.141 -0.053 -0.269 1.00 83.81 362 HIS A N 1
ATOM 2863 C CA . HIS A 1 362 ? -3.767 0.544 1.019 1.00 83.81 362 HIS A CA 1
ATOM 2864 C C . HIS A 1 362 ? -2.310 1.033 1.025 1.00 83.81 362 HIS A C 1
ATOM 2866 O O . HIS A 1 362 ? -2.031 2.142 1.480 1.00 83.81 362 HIS A O 1
ATOM 2872 N N . HIS A 1 363 ? -1.383 0.243 0.472 1.00 79.94 363 HIS A N 1
ATOM 2873 C CA . HIS A 1 363 ? 0.017 0.641 0.327 1.00 79.94 363 HIS A CA 1
ATOM 2874 C C . HIS A 1 363 ? 0.191 1.833 -0.624 1.00 79.94 363 HIS A C 1
ATOM 2876 O O . HIS A 1 363 ? 1.001 2.716 -0.340 1.00 79.94 363 HIS A O 1
ATOM 2882 N N . LYS A 1 364 ? -0.577 1.900 -1.724 1.00 75.69 364 LYS A N 1
ATOM 2883 C CA . LYS A 1 364 ? -0.590 3.075 -2.614 1.00 75.69 364 LYS A CA 1
ATOM 2884 C C . LYS A 1 364 ? -1.090 4.320 -1.880 1.00 75.69 364 LYS A C 1
ATOM 2886 O O . LYS A 1 364 ? -0.425 5.348 -1.933 1.00 75.69 364 LYS A O 1
ATOM 2891 N N . LEU A 1 365 ? -2.210 4.221 -1.159 1.00 82.81 365 LEU A N 1
ATOM 2892 C CA . LEU A 1 365 ? -2.756 5.330 -0.374 1.00 82.81 365 LEU A CA 1
ATOM 2893 C C . LEU A 1 365 ? -1.760 5.815 0.690 1.00 82.81 365 LEU A C 1
ATOM 2895 O O . LEU A 1 365 ? -1.539 7.014 0.823 1.00 82.81 365 LEU A O 1
ATOM 2899 N N . ALA A 1 366 ? -1.104 4.898 1.403 1.00 85.06 366 ALA A N 1
ATOM 2900 C CA . ALA A 1 366 ? -0.072 5.235 2.383 1.00 85.06 366 ALA A CA 1
ATOM 2901 C C . ALA A 1 366 ? 1.089 6.022 1.761 1.00 85.06 366 ALA A C 1
ATOM 2903 O O . ALA A 1 366 ? 1.490 7.054 2.297 1.00 85.06 366 ALA A O 1
ATOM 2904 N N . ALA A 1 367 ? 1.585 5.575 0.604 1.00 80.12 367 ALA A N 1
ATOM 2905 C CA . ALA A 1 367 ? 2.635 6.276 -0.128 1.00 80.12 367 ALA A CA 1
ATOM 2906 C C . ALA A 1 367 ? 2.178 7.674 -0.582 1.00 80.12 367 ALA A C 1
ATOM 2908 O O . ALA A 1 367 ? 2.918 8.642 -0.420 1.00 80.12 367 ALA A O 1
ATOM 2909 N N . CYS A 1 368 ? 0.943 7.798 -1.078 1.00 82.25 368 CYS A N 1
ATOM 2910 C CA . CYS A 1 368 ? 0.337 9.078 -1.459 1.00 82.25 368 CYS A CA 1
ATOM 2911 C C . CYS A 1 368 ? 0.236 10.066 -0.294 1.00 82.25 368 CYS A C 1
ATOM 2913 O O . CYS A 1 368 ? 0.445 11.263 -0.468 1.00 82.25 368 CYS A O 1
ATOM 2915 N N . LEU A 1 369 ? -0.044 9.558 0.905 1.00 83.62 369 LEU A N 1
ATOM 2916 C CA . LEU A 1 369 ? -0.150 10.352 2.127 1.00 83.62 369 LEU A CA 1
ATOM 2917 C C . LEU A 1 369 ? 1.205 10.587 2.820 1.00 83.62 369 LEU A C 1
ATOM 2919 O O . LEU A 1 369 ? 1.248 11.230 3.868 1.00 83.62 369 LEU A O 1
ATOM 2923 N N . GLY A 1 370 ? 2.306 10.103 2.237 1.00 81.88 370 GLY A N 1
ATOM 2924 C CA . GLY A 1 370 ? 3.665 10.335 2.727 1.00 81.88 370 GLY A CA 1
ATOM 2925 C C . GLY A 1 370 ? 4.091 9.452 3.901 1.00 81.88 370 GLY A C 1
ATOM 2926 O O . GLY A 1 370 ? 5.038 9.809 4.598 1.00 81.88 370 GLY A O 1
ATOM 2927 N N . PHE A 1 371 ? 3.425 8.316 4.136 1.00 83.19 371 PHE A N 1
ATOM 2928 C CA . PHE A 1 371 ? 3.863 7.358 5.155 1.00 83.19 371 PHE A CA 1
ATOM 2929 C C . PHE A 1 371 ? 5.175 6.663 4.742 1.00 83.19 371 PHE A C 1
ATOM 2931 O O . PHE A 1 371 ? 5.374 6.398 3.551 1.00 83.19 371 PHE A O 1
ATOM 2938 N N . PRO A 1 372 ? 6.056 6.317 5.704 1.00 74.12 372 PRO A N 1
ATOM 2939 C CA . PRO A 1 372 ? 7.297 5.606 5.426 1.00 74.12 372 PRO A CA 1
ATOM 2940 C C . PRO A 1 372 ? 7.038 4.275 4.717 1.00 74.12 372 PRO A C 1
ATOM 2942 O O . PRO A 1 372 ? 6.195 3.475 5.127 1.00 74.12 372 PRO A O 1
ATOM 2945 N N . THR A 1 373 ? 7.779 4.030 3.640 1.00 62.50 373 THR A N 1
ATOM 2946 C CA . THR A 1 373 ? 7.624 2.833 2.799 1.00 62.50 373 THR A CA 1
ATOM 2947 C C . THR A 1 373 ? 8.137 1.554 3.454 1.00 62.50 373 THR A C 1
ATOM 2949 O O . THR A 1 373 ? 7.806 0.464 2.992 1.00 62.50 373 THR A O 1
ATOM 2952 N N . ASP A 1 374 ? 8.945 1.686 4.503 1.00 64.31 374 ASP A N 1
ATOM 2953 C CA . ASP A 1 374 ? 9.528 0.616 5.312 1.00 64.31 374 ASP A CA 1
ATOM 2954 C C . ASP A 1 374 ? 8.747 0.343 6.610 1.00 64.31 374 ASP A C 1
ATOM 2956 O O . ASP A 1 374 ? 9.079 -0.588 7.354 1.00 64.31 374 ASP A O 1
ATOM 2960 N N . ALA A 1 375 ? 7.696 1.122 6.887 1.00 69.75 375 ALA A N 1
ATOM 2961 C CA . ALA A 1 375 ? 6.848 0.908 8.047 1.00 69.75 375 ALA A CA 1
ATOM 2962 C C . ALA A 1 375 ? 6.180 -0.473 7.969 1.00 69.75 375 ALA A C 1
ATOM 2964 O O . ALA A 1 375 ? 5.673 -0.888 6.925 1.00 69.75 375 ALA A O 1
ATOM 2965 N N . LYS A 1 376 ? 6.178 -1.203 9.089 1.00 81.75 376 LYS A N 1
ATOM 2966 C CA . LYS A 1 376 ? 5.574 -2.538 9.177 1.00 81.75 376 LYS A CA 1
ATOM 2967 C C . LYS A 1 376 ? 4.082 -2.394 9.452 1.00 81.75 376 LYS A C 1
ATOM 2969 O O . LYS A 1 376 ? 3.727 -2.021 10.572 1.00 81.75 376 LYS A O 1
ATOM 2974 N N . PRO A 1 377 ? 3.203 -2.694 8.483 1.00 87.25 377 PRO A N 1
ATOM 2975 C CA . PRO A 1 377 ? 1.786 -2.512 8.706 1.00 87.25 377 PRO A CA 1
ATOM 2976 C C . PRO A 1 377 ? 1.222 -3.600 9.621 1.00 87.25 377 PRO A C 1
ATOM 2978 O O . PRO A 1 377 ? 1.634 -4.765 9.576 1.00 87.25 377 PRO A O 1
ATOM 2981 N N . PHE A 1 378 ? 0.211 -3.228 10.398 1.00 91.12 378 PHE A N 1
ATOM 2982 C CA . PHE A 1 378 ? -0.746 -4.181 10.941 1.00 91.12 378 PHE A CA 1
ATOM 2983 C C . PHE A 1 378 ? -1.557 -4.784 9.788 1.00 91.12 378 PHE A C 1
ATOM 2985 O O . PHE A 1 378 ? -2.001 -4.061 8.896 1.00 91.12 378 PHE A O 1
ATOM 2992 N N . ASN A 1 379 ? -1.762 -6.101 9.825 1.00 88.31 379 ASN A N 1
ATOM 2993 C CA . ASN A 1 379 ? -2.606 -6.829 8.882 1.00 88.31 379 ASN A CA 1
ATOM 2994 C C . ASN A 1 379 ? -3.531 -7.744 9.676 1.00 88.31 379 ASN A C 1
ATOM 2996 O O . ASN A 1 379 ? -3.052 -8.612 10.407 1.00 88.31 379 ASN A O 1
ATOM 3000 N N . TYR A 1 380 ? -4.836 -7.571 9.507 1.00 87.31 380 TYR A N 1
ATOM 3001 C CA . TYR A 1 380 ? -5.810 -8.443 10.143 1.00 87.31 380 TYR A CA 1
ATOM 3002 C C . TYR A 1 380 ? -5.802 -9.826 9.483 1.00 87.31 380 TYR A C 1
ATOM 3004 O O . TYR A 1 380 ? -5.809 -9.953 8.256 1.00 87.31 380 TYR A O 1
ATOM 3012 N N . ASP A 1 381 ? -5.782 -10.874 10.300 1.00 79.00 381 ASP A N 1
ATOM 3013 C CA . ASP A 1 381 ? -5.651 -12.260 9.845 1.00 79.00 381 ASP A CA 1
ATOM 3014 C C . ASP A 1 381 ? -6.993 -12.923 9.485 1.00 79.00 381 ASP A C 1
ATOM 3016 O O . ASP A 1 381 ? -7.002 -14.026 8.935 1.00 79.00 381 ASP A O 1
ATOM 3020 N N . GLY A 1 382 ? -8.119 -12.254 9.757 1.00 80.19 382 GLY A N 1
ATOM 3021 C CA . GLY A 1 382 ? -9.464 -12.793 9.539 1.00 80.19 382 GLY A CA 1
ATOM 3022 C C . GLY A 1 382 ? -9.954 -13.757 10.619 1.00 80.19 382 GLY A C 1
ATOM 3023 O O . GLY A 1 382 ? -11.046 -14.302 10.468 1.00 80.19 382 GLY A O 1
ATOM 3024 N N . ALA A 1 383 ? -9.153 -14.014 11.656 1.00 78.31 383 ALA A N 1
ATOM 3025 C CA . ALA A 1 383 ? -9.393 -15.071 12.635 1.00 78.31 383 ALA A CA 1
ATOM 3026 C C . ALA A 1 383 ? -9.253 -14.607 14.092 1.00 78.31 383 ALA A C 1
ATOM 3028 O O . ALA A 1 383 ? -9.787 -15.268 14.983 1.00 78.31 383 ALA A O 1
ATOM 3029 N N . ALA A 1 384 ? -8.544 -13.506 14.350 1.00 80.25 384 ALA A N 1
ATOM 3030 C CA . ALA A 1 384 ? -8.388 -12.965 15.689 1.00 80.25 384 ALA A CA 1
ATOM 3031 C C . ALA A 1 384 ? -9.745 -12.551 16.276 1.00 80.25 384 ALA A C 1
ATOM 3033 O O . ALA A 1 384 ? -10.534 -11.855 15.628 1.00 80.25 384 ALA A O 1
ATOM 3034 N N . ASP A 1 385 ? -9.987 -12.987 17.515 1.00 80.81 385 ASP A N 1
ATOM 3035 C CA . ASP A 1 385 ? -11.173 -12.617 18.284 1.00 80.81 385 ASP A CA 1
ATOM 3036 C C . ASP A 1 385 ? -11.124 -11.129 18.649 1.00 80.81 385 ASP A C 1
ATOM 3038 O O . ASP A 1 385 ? -10.052 -10.521 18.737 1.00 80.81 385 ASP A O 1
ATOM 3042 N N . PHE A 1 386 ? -12.291 -10.538 18.862 1.00 84.12 386 PHE A N 1
ATOM 3043 C CA . PHE A 1 386 ? -12.418 -9.138 19.237 1.00 84.12 386 PHE A CA 1
ATOM 3044 C C . PHE A 1 386 ? -12.565 -8.995 20.744 1.00 84.12 386 PHE A C 1
ATOM 3046 O O . PHE A 1 386 ? -13.065 -9.879 21.440 1.00 84.12 386 PHE A O 1
ATOM 3053 N N . CYS A 1 387 ? -12.183 -7.828 21.258 1.00 81.81 387 CYS A N 1
ATOM 3054 C CA . CYS A 1 387 ? -12.634 -7.420 22.578 1.00 81.81 387 CYS A CA 1
ATOM 3055 C C . CYS A 1 387 ? -14.154 -7.265 22.528 1.00 81.81 387 CYS A C 1
ATOM 3057 O O . CYS A 1 387 ? -14.676 -6.253 22.051 1.00 81.81 387 CYS A O 1
ATOM 3059 N N . HIS A 1 388 ? -14.860 -8.290 23.001 1.00 66.56 388 HIS A N 1
ATOM 3060 C CA . HIS A 1 388 ? -16.306 -8.243 23.138 1.00 66.56 388 HIS A CA 1
ATOM 3061 C C . HIS A 1 388 ? -16.667 -7.045 24.003 1.00 66.56 388 HIS A C 1
ATOM 3063 O O . HIS A 1 388 ? -16.029 -6.771 25.025 1.00 66.56 388 HIS A O 1
ATOM 3069 N N . LYS A 1 389 ? -17.707 -6.320 23.590 1.00 53.56 389 LYS A N 1
ATOM 3070 C CA . LYS A 1 389 ? -18.378 -5.352 24.452 1.00 53.56 389 LYS A CA 1
ATOM 3071 C C . LYS A 1 389 ? -18.585 -6.052 25.799 1.00 53.56 389 LYS A C 1
ATOM 3073 O O . LYS A 1 389 ? -19.233 -7.099 25.818 1.00 53.56 389 LYS A O 1
ATOM 3078 N N . LYS A 1 390 ? -18.043 -5.527 26.911 1.00 49.16 390 LYS A N 1
ATOM 3079 C CA . LYS A 1 390 ? -18.572 -5.902 28.234 1.00 49.16 390 LYS A CA 1
ATOM 3080 C C . LYS A 1 390 ? -20.069 -5.731 28.095 1.00 49.16 390 LYS A C 1
ATOM 3082 O O . LYS A 1 390 ? -20.500 -4.635 27.732 1.00 49.16 390 LYS A O 1
ATOM 3087 N N . SER A 1 391 ? -20.790 -6.844 28.184 1.00 36.69 391 SER A N 1
ATOM 3088 C CA . SER A 1 391 ? -22.116 -6.930 27.600 1.00 36.69 391 SER A CA 1
ATOM 3089 C C . SER A 1 391 ? -22.945 -5.701 27.969 1.00 36.69 391 SER A C 1
ATOM 3091 O O . SER A 1 391 ? -23.009 -5.311 29.136 1.00 36.69 391 SER A O 1
ATOM 3093 N N . THR A 1 392 ? -23.601 -5.091 26.979 1.00 40.81 392 THR A N 1
ATOM 3094 C CA . THR A 1 392 ? -24.673 -4.130 27.268 1.00 40.81 392 THR A CA 1
ATOM 3095 C C . THR A 1 392 ? -25.792 -4.741 28.113 1.00 40.81 392 THR A C 1
ATOM 3097 O O . THR A 1 392 ? -26.638 -3.994 28.584 1.00 40.81 392 THR A O 1
ATOM 3100 N N . ASP A 1 393 ? -25.768 -6.049 28.376 1.00 43.91 393 ASP A N 1
ATOM 3101 C CA . ASP A 1 393 ? -26.650 -6.727 29.327 1.00 43.91 393 ASP A CA 1
ATOM 3102 C C . ASP A 1 393 ? -26.460 -6.269 30.781 1.00 43.91 393 ASP A C 1
ATOM 3104 O O . ASP A 1 393 ? -27.268 -6.629 31.631 1.00 43.91 393 ASP A O 1
ATOM 3108 N N . CYS A 1 394 ? -25.452 -5.445 31.099 1.00 47.53 394 CYS A N 1
ATOM 3109 C CA . CYS A 1 394 ? -25.430 -4.746 32.386 1.00 47.53 394 CYS A CA 1
ATOM 3110 C C . CYS A 1 394 ? -26.436 -3.583 32.465 1.00 47.53 394 CYS A C 1
ATOM 3112 O O . CYS A 1 394 ? -26.718 -3.144 33.578 1.00 47.53 394 CYS A O 1
ATOM 3114 N N . GLN A 1 395 ? -27.002 -3.092 31.348 1.00 43.75 395 GLN A N 1
ATOM 3115 C CA . GLN A 1 395 ? -28.046 -2.060 31.397 1.00 43.75 395 GLN A CA 1
ATOM 3116 C C . GLN A 1 395 ? -29.273 -2.596 32.139 1.00 43.75 395 GLN A C 1
ATOM 3118 O O . GLN A 1 395 ? -30.007 -3.444 31.636 1.00 43.75 395 GLN A O 1
ATOM 3123 N N . GLY A 1 396 ? -29.496 -2.076 33.347 1.00 52.66 396 GLY A N 1
ATOM 3124 C CA . GLY A 1 396 ? -30.564 -2.528 34.240 1.00 52.66 396 GLY A CA 1
ATOM 3125 C C . GLY A 1 396 ? -30.091 -3.447 35.371 1.00 52.66 396 GLY A C 1
ATOM 3126 O O . GLY A 1 396 ? -30.826 -3.603 36.343 1.00 52.66 396 GLY A O 1
ATOM 3127 N N . LEU A 1 397 ? -28.874 -4.001 35.291 1.00 52.44 397 LEU A N 1
ATOM 3128 C CA . LEU A 1 397 ? -28.224 -4.735 36.388 1.00 52.44 397 LEU A CA 1
ATOM 3129 C C . LEU A 1 397 ? -27.392 -3.812 37.299 1.00 52.44 397 LEU A C 1
ATOM 3131 O O . LEU A 1 397 ? -27.120 -4.172 38.440 1.00 52.44 397 LEU A O 1
ATOM 3135 N N . ASP A 1 398 ? -27.016 -2.624 36.819 1.00 62.03 398 ASP A N 1
ATOM 3136 C CA . ASP A 1 398 ? -26.238 -1.599 37.534 1.00 62.03 398 ASP A CA 1
ATOM 3137 C C . ASP A 1 398 ? -27.100 -0.504 38.197 1.00 62.03 398 ASP A C 1
ATOM 3139 O O . ASP A 1 398 ? -26.582 0.447 38.791 1.00 62.03 398 ASP A O 1
ATOM 3143 N N . VAL A 1 399 ? -28.429 -0.633 38.132 1.00 69.94 399 VAL A N 1
ATOM 3144 C CA . VAL A 1 399 ? -29.359 0.317 38.750 1.00 69.94 399 VAL A CA 1
ATOM 3145 C C . VAL A 1 399 ? -29.317 0.151 40.267 1.00 69.94 399 VAL A C 1
ATOM 3147 O O . VAL A 1 399 ? -29.840 -0.818 40.821 1.00 69.94 399 VAL A O 1
ATOM 3150 N N . LYS A 1 400 ? -28.724 1.134 40.953 1.00 74.19 400 LYS A N 1
ATOM 3151 C CA . LYS A 1 400 ? -28.765 1.217 42.416 1.00 74.19 400 LYS A CA 1
ATOM 3152 C C . LYS A 1 400 ? -30.211 1.252 42.909 1.00 74.19 400 LYS A C 1
ATOM 3154 O O . LYS A 1 400 ? -31.066 1.941 42.346 1.00 74.19 400 LYS A O 1
ATOM 3159 N N . LEU A 1 401 ? -30.471 0.541 44.002 1.00 80.00 401 LEU A N 1
ATOM 3160 C CA . LEU A 1 401 ? -31.736 0.653 44.716 1.00 80.00 401 LEU A CA 1
ATOM 3161 C C . LEU A 1 401 ? -31.897 2.107 45.201 1.00 80.00 401 LEU A C 1
ATOM 3163 O O . LEU A 1 401 ? -30.934 2.725 45.646 1.00 80.00 401 LEU A O 1
ATOM 3167 N N . GLN A 1 402 ? -33.093 2.686 45.119 1.00 82.88 402 GLN A N 1
ATOM 3168 C CA . GLN A 1 402 ? -33.334 4.001 45.726 1.00 82.88 402 GLN A CA 1
ATOM 3169 C C . GLN A 1 402 ? -33.626 3.832 47.218 1.00 82.88 402 GLN A C 1
ATOM 3171 O O . GLN A 1 402 ? -34.173 2.812 47.638 1.00 82.88 402 GLN A O 1
ATOM 3176 N N . THR A 1 403 ? -33.347 4.852 48.031 1.00 82.81 403 THR A N 1
ATOM 3177 C CA . THR A 1 403 ? -33.545 4.797 49.494 1.00 82.81 403 THR A CA 1
ATOM 3178 C C . THR A 1 403 ? -34.979 4.446 49.886 1.00 82.81 403 THR A C 1
ATOM 3180 O O . THR A 1 403 ? -35.209 3.719 50.852 1.00 82.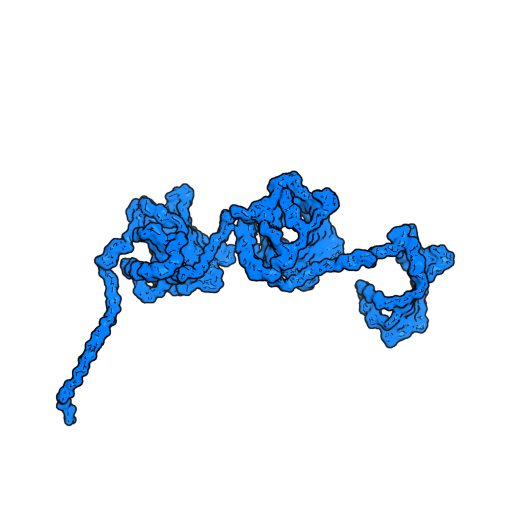81 403 THR A O 1
ATOM 3183 N N . LYS A 1 404 ? -35.957 4.889 49.087 1.00 82.44 404 LYS A N 1
ATOM 3184 C CA . LYS A 1 404 ? -37.382 4.563 49.266 1.00 82.44 404 LYS A CA 1
ATOM 3185 C C . LYS A 1 404 ? -37.697 3.067 49.111 1.00 82.44 404 LYS A C 1
ATOM 3187 O O . LYS A 1 404 ? -38.687 2.600 49.663 1.00 82.44 404 LYS A O 1
ATOM 3192 N N . ASP A 1 405 ? -36.866 2.337 48.369 1.00 87.69 405 ASP A N 1
ATOM 3193 C CA . ASP A 1 405 ? -37.058 0.931 48.013 1.00 87.69 405 ASP A CA 1
ATOM 3194 C C . ASP A 1 405 ? -36.228 -0.019 48.895 1.00 87.69 405 ASP A C 1
ATOM 3196 O O . ASP A 1 405 ? -36.425 -1.231 48.825 1.00 87.69 405 ASP A O 1
ATOM 3200 N N . ILE A 1 406 ? -35.362 0.503 49.778 1.00 87.44 406 ILE A N 1
ATOM 3201 C CA . ILE A 1 406 ? -34.597 -0.288 50.761 1.00 87.44 406 ILE A CA 1
ATOM 3202 C C . ILE A 1 406 ? -35.466 -1.251 51.577 1.00 87.44 406 ILE A C 1
ATOM 3204 O O . ILE A 1 406 ? -35.019 -2.377 51.782 1.00 87.44 406 ILE A O 1
ATOM 3208 N N . PRO A 1 407 ? -36.708 -0.920 51.990 1.00 89.12 407 PRO A N 1
ATOM 3209 C CA . PRO A 1 407 ? -37.543 -1.877 52.710 1.00 89.12 407 PRO A CA 1
ATOM 3210 C C . PRO A 1 407 ? -37.750 -3.227 52.007 1.00 89.12 407 PRO A C 1
ATOM 3212 O O . PRO A 1 407 ? -38.090 -4.202 52.671 1.00 89.12 407 PRO A O 1
ATOM 3215 N N . ARG A 1 408 ? -37.510 -3.311 50.690 1.00 89.94 408 ARG A N 1
ATOM 3216 C CA . ARG A 1 408 ? -37.576 -4.556 49.911 1.00 89.94 408 ARG A CA 1
ATOM 3217 C C . ARG A 1 408 ? -36.496 -5.575 50.272 1.00 89.94 408 ARG A C 1
ATOM 3219 O O . ARG A 1 408 ? -36.684 -6.737 49.942 1.00 89.94 408 ARG A O 1
ATOM 3226 N N . ILE A 1 409 ? -35.388 -5.167 50.898 1.00 90.19 409 ILE A N 1
ATOM 3227 C CA . ILE A 1 409 ? -34.304 -6.089 51.275 1.00 90.19 409 ILE A CA 1
ATOM 3228 C C . ILE A 1 409 ? -34.549 -6.757 52.632 1.00 90.19 409 ILE A C 1
ATOM 3230 O O . ILE A 1 409 ? -33.849 -7.706 52.965 1.00 90.19 409 ILE A O 1
ATOM 3234 N N . PHE A 1 410 ? -35.501 -6.274 53.437 1.00 92.88 410 PHE A N 1
ATOM 3235 C CA . PHE A 1 410 ? -35.733 -6.816 54.777 1.00 92.88 410 PHE A CA 1
ATOM 3236 C C . PHE A 1 410 ? -36.329 -8.224 54.735 1.00 92.88 410 PHE A C 1
ATOM 3238 O O . PHE A 1 410 ? -37.208 -8.513 53.923 1.00 92.88 410 PHE A O 1
ATOM 3245 N N . GLY A 1 411 ? -35.868 -9.076 55.649 1.00 92.75 411 GLY A N 1
ATOM 3246 C CA . GLY A 1 411 ? -36.236 -10.487 55.722 1.00 92.75 411 GLY A CA 1
ATOM 3247 C C . GLY A 1 411 ? -35.066 -11.426 55.437 1.00 92.75 411 GLY A C 1
ATOM 3248 O O . GLY A 1 411 ? -33.902 -11.019 55.447 1.00 92.75 411 GLY A O 1
ATOM 3249 N N . GLU A 1 412 ? -35.400 -12.696 55.221 1.00 94.62 412 GLU A N 1
ATOM 3250 C CA . GLU A 1 412 ? -34.447 -13.782 55.000 1.00 94.62 412 GLU A CA 1
ATOM 3251 C C . GLU A 1 412 ? -34.207 -14.031 53.506 1.00 94.62 412 GLU A C 1
ATOM 3253 O O . GLU A 1 412 ? -35.135 -14.073 52.699 1.00 94.62 412 GLU A O 1
ATOM 3258 N N . TRP A 1 413 ? -32.946 -14.256 53.158 1.00 94.25 413 TRP A N 1
ATOM 3259 C CA . TRP A 1 413 ? -32.445 -14.493 51.813 1.00 94.25 413 TRP A CA 1
ATOM 3260 C C . TRP A 1 413 ? -31.481 -15.677 51.811 1.00 94.25 413 TRP A C 1
ATOM 3262 O O . TRP A 1 413 ? -30.835 -15.992 52.812 1.00 94.25 413 TRP A O 1
ATOM 3272 N N . VAL A 1 414 ? -31.352 -16.317 50.654 1.00 91.81 414 VAL A N 1
ATOM 3273 C CA . VAL A 1 414 ? -30.327 -17.332 50.396 1.00 91.81 414 VAL A CA 1
ATOM 3274 C C . VAL A 1 414 ? -29.369 -16.766 49.360 1.00 91.81 414 VAL A C 1
ATOM 3276 O O . VAL A 1 414 ? -29.809 -16.267 48.322 1.00 91.81 414 VAL A O 1
ATOM 3279 N N . LEU A 1 415 ? -28.067 -16.838 49.627 1.00 87.00 415 LEU A N 1
ATOM 3280 C CA . LEU A 1 415 ? -27.055 -16.446 48.653 1.00 87.00 415 LEU A CA 1
ATOM 3281 C C . LEU A 1 415 ? -27.028 -17.476 47.519 1.00 87.00 415 LEU A C 1
ATOM 3283 O O . LEU A 1 415 ? -26.639 -18.624 47.723 1.00 87.00 415 LEU A O 1
ATOM 3287 N N . VAL A 1 416 ? -27.445 -17.062 46.324 1.00 85.31 416 VAL A N 1
ATOM 3288 C CA . VAL A 1 416 ? -27.485 -17.943 45.144 1.00 85.31 416 VAL A CA 1
ATOM 3289 C C . VAL A 1 416 ? -26.161 -17.918 44.378 1.00 85.31 416 VAL A C 1
ATOM 3291 O O . VAL A 1 416 ? -25.747 -18.931 43.821 1.00 85.31 416 VAL A O 1
ATOM 3294 N N . TRP A 1 417 ? -25.488 -16.766 44.346 1.00 84.06 417 TRP A N 1
ATOM 3295 C CA . TRP A 1 417 ? -24.237 -16.573 43.620 1.00 84.06 417 TRP A CA 1
ATOM 3296 C C . TRP A 1 417 ? -23.437 -15.411 44.220 1.00 84.06 417 TRP A C 1
ATOM 3298 O O . TRP A 1 417 ? -24.023 -14.445 44.705 1.00 84.06 417 TRP A O 1
ATOM 3308 N N . SER A 1 418 ? -22.106 -15.509 44.193 1.00 83.31 418 SER A N 1
ATOM 3309 C CA . SER A 1 418 ? -21.193 -14.468 44.671 1.00 83.31 418 SER A CA 1
ATOM 3310 C C . SER A 1 418 ? -19.862 -14.525 43.922 1.00 83.31 418 SER A C 1
ATOM 3312 O O . SER A 1 418 ? -19.403 -15.599 43.531 1.00 83.31 418 SER A O 1
ATOM 3314 N N . VAL A 1 419 ? -19.236 -13.363 43.754 1.00 84.44 419 VAL A N 1
ATOM 3315 C CA . VAL A 1 419 ? -17.882 -13.175 43.225 1.00 84.44 419 VAL A CA 1
ATOM 3316 C C . VAL A 1 419 ? -17.204 -12.071 44.036 1.00 84.44 419 VAL A C 1
ATOM 3318 O O . VAL A 1 419 ? -17.874 -11.201 44.588 1.00 84.44 419 VAL A O 1
ATOM 3321 N N . THR A 1 420 ? -15.879 -12.105 44.135 1.00 82.44 420 THR A N 1
ATOM 3322 C CA . THR A 1 420 ? -15.095 -11.148 44.924 1.00 82.44 420 THR A CA 1
ATOM 3323 C C . THR A 1 420 ? -13.800 -10.803 44.202 1.00 82.44 420 THR A C 1
ATOM 3325 O O . THR A 1 420 ? -13.145 -11.670 43.632 1.00 82.44 420 THR A O 1
ATOM 3328 N N . ASP A 1 421 ? -13.403 -9.539 44.263 1.00 74.38 421 ASP A N 1
ATOM 3329 C CA . ASP A 1 421 ? -12.080 -9.057 43.851 1.00 74.38 421 ASP A CA 1
ATOM 3330 C C . ASP A 1 421 ? -11.062 -9.115 45.009 1.00 74.38 421 ASP A C 1
ATOM 3332 O O . ASP A 1 421 ? -9.853 -9.154 44.794 1.00 74.38 421 ASP A O 1
ATOM 3336 N N . HIS A 1 422 ? -11.545 -9.195 46.252 1.00 80.19 422 HIS A N 1
ATOM 3337 C CA . HIS A 1 422 ? -10.714 -9.282 47.447 1.00 80.19 422 HIS A CA 1
ATOM 3338 C C . HIS A 1 422 ? -10.041 -10.660 47.613 1.00 80.19 422 HIS A C 1
ATOM 3340 O O . HIS A 1 422 ? -10.707 -11.697 47.690 1.00 80.19 422 HIS A O 1
ATOM 3346 N N . GLU A 1 423 ? -8.715 -10.674 47.794 1.00 80.38 423 GLU A N 1
ATOM 3347 C CA . GLU A 1 423 ? -7.877 -11.885 47.880 1.00 80.38 423 GLU A CA 1
ATOM 3348 C C . GLU A 1 423 ? -8.377 -12.907 48.920 1.00 80.38 423 GLU A C 1
ATOM 3350 O O . GLU A 1 423 ? -8.553 -14.086 48.613 1.00 80.38 423 GLU A O 1
ATOM 3355 N N . LYS A 1 424 ? -8.693 -12.456 50.146 1.00 79.19 424 LYS A N 1
ATOM 3356 C CA . LYS A 1 424 ? -9.262 -13.337 51.189 1.00 79.19 424 LYS A CA 1
ATOM 3357 C C . LYS A 1 424 ? -10.592 -13.972 50.774 1.00 79.19 424 LYS A C 1
ATOM 3359 O O . LYS A 1 424 ? -10.853 -15.115 51.138 1.00 79.19 424 LYS A O 1
ATOM 3364 N N . GLY A 1 425 ? -11.421 -13.245 50.024 1.00 82.38 425 GLY A N 1
ATOM 3365 C CA . GLY A 1 425 ? -12.700 -13.745 49.534 1.00 82.38 425 GLY A CA 1
ATOM 3366 C C . GLY A 1 425 ? -12.500 -14.881 48.532 1.00 82.38 425 GLY A C 1
ATOM 3367 O O . GLY A 1 425 ? -13.150 -15.916 48.655 1.00 82.38 425 GLY A O 1
ATOM 3368 N N . ASN A 1 426 ? -11.529 -14.752 47.621 1.00 84.31 426 ASN A N 1
ATOM 3369 C CA . ASN A 1 426 ? -11.209 -15.785 46.629 1.00 84.31 426 ASN A CA 1
ATOM 3370 C C . ASN A 1 426 ? -10.769 -17.112 47.272 1.00 84.31 426 ASN A C 1
ATOM 3372 O O . ASN A 1 426 ? -11.033 -18.183 46.732 1.00 84.31 426 ASN A O 1
ATOM 3376 N N . ALA A 1 427 ? -10.156 -17.063 48.458 1.00 83.44 427 ALA A N 1
ATOM 3377 C CA . ALA A 1 427 ? -9.782 -18.254 49.223 1.00 83.44 427 ALA A CA 1
ATOM 3378 C C . ALA A 1 427 ? -10.930 -18.858 50.064 1.00 83.44 427 ALA A C 1
ATOM 3380 O O . ALA A 1 427 ? -10.833 -20.017 50.493 1.00 83.44 427 ALA A O 1
ATOM 3381 N N . LEU A 1 428 ? -11.977 -18.075 50.354 1.00 82.94 428 LEU A N 1
ATOM 3382 C CA . LEU A 1 428 ? -13.093 -18.449 51.231 1.00 82.94 428 LEU A CA 1
ATOM 3383 C C . LEU A 1 428 ? -14.339 -18.884 50.455 1.00 82.94 428 LEU A C 1
ATOM 3385 O O . LEU A 1 428 ? -14.911 -19.916 50.797 1.00 82.94 428 LEU A O 1
ATOM 3389 N N . LEU A 1 429 ? -14.741 -18.146 49.414 1.00 86.00 429 LEU A N 1
ATOM 3390 C CA . LEU A 1 429 ? -15.967 -18.409 48.650 1.00 86.00 429 LEU A CA 1
ATOM 3391 C C . LEU A 1 429 ? -16.051 -19.844 48.099 1.00 86.00 429 LEU A C 1
ATOM 3393 O O . LEU A 1 429 ? -17.100 -20.458 48.281 1.00 86.00 429 LEU A O 1
ATOM 3397 N N . PRO A 1 430 ? -14.980 -20.455 47.541 1.00 87.44 430 PRO A N 1
ATOM 3398 C CA . PRO A 1 430 ? -15.046 -21.836 47.048 1.00 87.44 430 PRO A CA 1
ATOM 3399 C C . PRO A 1 430 ? -15.332 -22.882 48.134 1.00 87.44 430 PRO A C 1
ATOM 3401 O O . PRO A 1 430 ? -15.627 -24.030 47.819 1.00 87.44 430 PRO A O 1
ATOM 3404 N N . LYS A 1 431 ? -15.196 -22.516 49.415 1.00 87.75 431 LYS A N 1
ATOM 3405 C CA . LYS A 1 431 ? -15.435 -23.411 50.552 1.00 87.75 431 LYS A CA 1
ATOM 3406 C C . LYS A 1 431 ? -16.854 -23.287 51.098 1.00 87.75 431 LYS A C 1
ATOM 3408 O O . LYS A 1 431 ? -17.241 -24.165 51.868 1.00 87.75 431 LYS A O 1
ATOM 3413 N N . VAL A 1 432 ? -17.599 -22.236 50.747 1.00 86.81 432 VAL A N 1
ATOM 3414 C CA . VAL A 1 432 ? -18.981 -22.022 51.198 1.00 86.81 432 VAL A CA 1
ATOM 3415 C C . VAL A 1 432 ? -19.898 -22.991 50.455 1.00 86.81 432 VAL A C 1
ATOM 3417 O O . VAL A 1 432 ? -19.927 -23.030 49.231 1.00 86.81 432 VAL A O 1
ATOM 3420 N N . THR A 1 433 ? -20.651 -23.784 51.209 1.00 87.62 433 THR A N 1
ATOM 3421 C CA . THR A 1 433 ? -21.625 -24.760 50.688 1.00 87.62 433 THR A CA 1
ATOM 3422 C C . THR A 1 433 ? -23.047 -24.204 50.674 1.00 87.62 433 THR A C 1
ATOM 3424 O O . THR A 1 433 ? -23.834 -24.547 49.798 1.00 87.62 433 THR A O 1
ATOM 3427 N N . SER A 1 434 ? -23.370 -23.318 51.618 1.00 89.69 434 SER A N 1
ATOM 3428 C CA . SER A 1 434 ? -24.620 -22.558 51.654 1.00 89.69 434 SER A CA 1
ATOM 3429 C C . SER A 1 434 ? -24.437 -21.295 52.490 1.00 89.69 434 SER A C 1
ATOM 3431 O O . SER A 1 434 ? -23.737 -21.345 53.505 1.00 89.69 434 SER A O 1
ATOM 3433 N N . SER A 1 435 ? -25.109 -20.205 52.121 1.00 90.88 435 SER A N 1
ATOM 3434 C CA . SER A 1 435 ? -25.177 -18.986 52.932 1.00 90.88 435 SER A CA 1
ATOM 3435 C C . SER A 1 435 ? -26.615 -18.490 53.052 1.00 90.88 435 SER A C 1
ATOM 3437 O O . SER A 1 435 ? -27.329 -18.365 52.053 1.00 90.88 435 SER A O 1
ATOM 3439 N N . HIS A 1 436 ? -27.035 -18.232 54.289 1.00 93.25 436 HIS A N 1
ATOM 3440 C CA . HIS A 1 436 ? -28.300 -17.583 54.618 1.00 93.25 436 HIS A CA 1
ATOM 3441 C C . HIS A 1 436 ? -28.037 -16.174 55.126 1.00 93.25 436 HIS A C 1
ATOM 3443 O O . HIS A 1 436 ? -27.240 -15.988 56.043 1.00 93.25 436 HIS A O 1
ATOM 3449 N N . VAL A 1 437 ? -28.757 -15.205 54.578 1.00 93.44 437 VAL A N 1
ATOM 3450 C CA . VAL A 1 437 ? -28.618 -13.787 54.895 1.00 93.44 437 VAL A CA 1
ATOM 3451 C C . VAL A 1 437 ? -29.936 -13.256 55.447 1.00 93.44 437 VAL A C 1
ATOM 3453 O O . VAL A 1 437 ? -31.000 -13.602 54.955 1.00 93.44 437 VAL A O 1
ATOM 3456 N N . GLU A 1 438 ? -29.883 -12.397 56.453 1.00 94.94 438 GLU A N 1
ATOM 3457 C CA . GLU A 1 438 ? -31.053 -11.765 57.057 1.00 94.94 438 GLU A CA 1
ATOM 3458 C C . GLU A 1 438 ? -30.797 -10.268 57.246 1.00 94.94 438 GLU A C 1
ATOM 3460 O O . GLU A 1 438 ? -29.781 -9.881 57.830 1.00 94.94 438 GLU A O 1
ATOM 3465 N N . PHE A 1 439 ? -31.720 -9.429 56.770 1.00 94.62 439 PHE A N 1
ATOM 3466 C CA . PHE A 1 439 ? -31.693 -7.982 56.989 1.00 94.62 439 PHE A CA 1
ATOM 3467 C C . PHE A 1 439 ? -32.854 -7.562 57.889 1.00 94.62 439 PHE A C 1
ATOM 3469 O O . PHE A 1 439 ? -34.021 -7.698 57.514 1.00 94.62 439 PHE A O 1
ATOM 3476 N N . THR A 1 440 ? -32.533 -6.963 59.034 1.00 93.69 440 THR A N 1
ATOM 3477 C CA . THR A 1 440 ? -33.525 -6.557 60.038 1.00 93.69 440 THR A CA 1
ATOM 3478 C C . THR A 1 440 ? -33.356 -5.086 60.389 1.00 93.69 440 THR A C 1
ATOM 3480 O O . THR A 1 440 ? -32.300 -4.665 60.862 1.00 93.69 440 THR A O 1
ATOM 3483 N N . LEU A 1 441 ? -34.403 -4.285 60.176 1.00 92.81 441 LEU A N 1
ATOM 3484 C CA . LEU A 1 441 ? -34.428 -2.888 60.612 1.00 92.81 441 LEU A CA 1
ATOM 3485 C C . LEU A 1 441 ? -34.520 -2.826 62.141 1.00 92.81 441 LEU A C 1
ATOM 3487 O O . LEU A 1 441 ? -35.404 -3.442 62.735 1.00 92.81 441 LEU A O 1
ATOM 3491 N N . ARG A 1 442 ? -33.622 -2.074 62.779 1.00 89.88 442 ARG A N 1
ATOM 3492 C CA . ARG A 1 442 ? -33.659 -1.843 64.227 1.00 89.88 442 ARG A CA 1
ATOM 3493 C C . ARG A 1 442 ? -34.715 -0.800 64.603 1.00 89.88 442 ARG A C 1
ATOM 3495 O O . ARG A 1 442 ? -35.159 -0.002 63.778 1.00 89.88 442 ARG A O 1
ATOM 3502 N N . ASP A 1 443 ? -35.056 -0.759 65.889 1.00 89.44 443 ASP A N 1
ATOM 3503 C CA . ASP A 1 443 ? -36.073 0.147 66.445 1.00 89.44 443 ASP A CA 1
ATOM 3504 C C . ASP A 1 443 ? -35.778 1.639 66.209 1.00 89.44 443 ASP A C 1
ATOM 3506 O O . ASP A 1 443 ? -36.699 2.454 66.142 1.00 89.44 443 ASP A O 1
ATOM 3510 N N . ASP A 1 444 ? -34.503 2.008 66.036 1.00 89.00 444 ASP A N 1
ATOM 3511 C CA . ASP A 1 444 ? -34.077 3.379 65.730 1.00 89.00 444 ASP A CA 1
ATOM 3512 C C . ASP A 1 444 ? -34.455 3.844 64.310 1.00 89.00 444 ASP A C 1
ATOM 3514 O O . ASP A 1 444 ? -34.309 5.028 63.992 1.00 89.00 444 ASP A O 1
ATOM 3518 N N . LYS A 1 445 ? -34.939 2.921 63.463 1.00 85.75 445 LYS A N 1
ATOM 3519 C CA . LYS A 1 445 ? -35.295 3.109 62.047 1.00 85.75 445 LYS A CA 1
ATOM 3520 C C . LYS A 1 445 ? -34.169 3.672 61.175 1.00 85.75 445 LYS A C 1
ATOM 3522 O O . LYS A 1 445 ? -34.422 4.129 60.062 1.00 85.75 445 LYS A O 1
ATOM 3527 N N . LYS A 1 446 ? -32.936 3.658 61.676 1.00 88.06 446 LYS A N 1
ATOM 3528 C CA . LYS A 1 446 ? -31.741 4.205 61.021 1.00 88.06 446 LYS A CA 1
ATOM 3529 C C . LYS A 1 446 ? -30.650 3.159 60.857 1.00 88.06 446 LYS A C 1
ATOM 3531 O O . LYS A 1 446 ? -29.762 3.358 60.036 1.00 88.06 446 LYS A O 1
ATOM 3536 N N . THR A 1 447 ? -30.732 2.061 61.596 1.00 90.38 447 THR A N 1
ATOM 3537 C CA . THR A 1 447 ? -29.758 0.979 61.565 1.00 90.38 447 THR A CA 1
ATOM 3538 C C . THR A 1 447 ? -30.398 -0.292 61.023 1.00 90.38 447 THR A C 1
ATOM 3540 O O . THR A 1 447 ? -31.454 -0.722 61.487 1.00 90.38 447 THR A O 1
ATOM 3543 N N . VAL A 1 448 ? -29.725 -0.930 60.073 1.00 91.62 448 VAL A N 1
ATOM 3544 C CA . VAL A 1 448 ? -30.047 -2.264 59.567 1.00 91.62 448 VAL A CA 1
ATOM 3545 C C . VAL A 1 448 ? -29.034 -3.245 60.139 1.00 91.62 448 VAL A C 1
ATOM 3547 O O . VAL A 1 448 ? -27.826 -3.030 60.061 1.00 91.62 448 VAL A O 1
ATOM 3550 N N . MET A 1 449 ? -29.520 -4.321 60.743 1.00 92.56 449 MET A N 1
ATOM 3551 C CA . MET A 1 449 ? -28.700 -5.448 61.162 1.00 92.56 449 MET A CA 1
ATOM 3552 C C . MET A 1 449 ? -28.668 -6.474 60.032 1.00 92.56 449 MET A C 1
ATOM 3554 O O . MET A 1 449 ? -29.713 -6.974 59.628 1.00 92.56 449 MET A O 1
ATOM 3558 N N . PHE A 1 450 ? -27.472 -6.776 59.543 1.00 92.88 450 PHE A N 1
ATOM 3559 C CA . PHE A 1 450 ? -27.197 -7.846 58.594 1.00 92.88 450 PHE A CA 1
ATOM 3560 C C . PHE A 1 450 ? -26.649 -9.049 59.346 1.00 92.88 450 PHE A C 1
ATOM 3562 O O . PHE A 1 450 ? -25.661 -8.927 60.070 1.00 92.88 450 PHE A O 1
ATOM 3569 N N . THR A 1 451 ? -27.288 -10.200 59.180 1.00 91.25 451 THR A N 1
ATOM 3570 C CA . THR A 1 451 ? -26.798 -11.473 59.705 1.00 91.25 451 THR A CA 1
ATOM 3571 C C . THR A 1 451 ? -26.542 -12.418 58.548 1.00 91.25 451 THR A C 1
ATOM 3573 O O . THR A 1 451 ? -27.462 -12.709 57.796 1.00 91.25 451 THR A O 1
ATOM 3576 N N . GLU A 1 452 ? -25.326 -12.935 58.426 1.00 91.62 452 GLU A N 1
ATOM 3577 C CA . GLU A 1 452 ? -24.974 -13.941 57.428 1.00 91.62 452 GLU A CA 1
ATOM 3578 C C . GLU A 1 452 ? -24.493 -15.218 58.110 1.00 91.62 452 GLU A C 1
ATOM 3580 O O . GLU A 1 452 ? -23.612 -15.188 58.966 1.00 91.62 452 GLU A O 1
ATOM 3585 N N . ARG A 1 453 ? -25.077 -16.355 57.737 1.00 90.94 453 ARG A N 1
ATOM 3586 C CA . ARG A 1 453 ? -24.778 -17.681 58.280 1.00 90.94 453 ARG A CA 1
ATOM 3587 C C . ARG A 1 453 ? -24.218 -18.543 57.158 1.00 90.94 453 ARG A C 1
ATOM 3589 O O . ARG A 1 453 ? -24.968 -19.006 56.302 1.00 90.94 453 ARG A O 1
ATOM 3596 N N . ASN A 1 454 ? -22.910 -18.764 57.189 1.00 89.38 454 ASN A N 1
ATOM 3597 C CA . ASN A 1 454 ? -22.166 -19.517 56.188 1.00 89.38 454 ASN A CA 1
ATOM 3598 C C . ASN A 1 454 ? -21.885 -20.940 56.676 1.00 89.38 454 ASN A C 1
ATOM 3600 O O . ASN A 1 454 ? -21.291 -21.130 57.739 1.00 89.38 454 ASN A O 1
ATOM 3604 N N . ALA A 1 455 ? -22.258 -21.941 55.882 1.00 88.94 455 ALA A N 1
ATOM 3605 C CA . ALA A 1 455 ? -21.819 -23.320 56.065 1.00 88.94 455 ALA A CA 1
ATOM 3606 C C . ALA A 1 455 ? -20.632 -23.601 55.142 1.00 88.94 455 ALA A C 1
ATOM 3608 O O . ALA A 1 455 ? -20.709 -23.343 53.939 1.00 88.94 455 ALA A O 1
ATOM 3609 N N . TYR A 1 456 ? -19.553 -24.170 55.674 1.00 86.56 456 TYR A N 1
ATOM 3610 C CA . TYR A 1 456 ? -18.335 -24.443 54.915 1.00 86.56 456 TYR A CA 1
ATOM 3611 C C . TYR A 1 456 ? -18.078 -25.940 54.768 1.00 86.56 456 TYR A C 1
ATOM 3613 O O . TYR A 1 456 ? -18.445 -26.758 55.612 1.00 86.56 456 TYR A O 1
ATOM 3621 N N . THR A 1 457 ? -17.377 -26.294 53.699 1.00 79.31 457 THR A N 1
ATOM 3622 C CA . THR A 1 457 ? -16.958 -27.667 53.427 1.00 79.31 457 THR A CA 1
ATOM 3623 C C . THR A 1 457 ? -16.047 -28.146 54.564 1.00 79.31 457 THR A C 1
ATOM 3625 O O . THR A 1 457 ? -14.972 -27.588 54.780 1.00 79.31 457 THR A O 1
ATOM 3628 N N . HIS A 1 458 ? -16.482 -29.173 55.301 1.00 71.12 458 HIS A N 1
ATOM 3629 C CA . HIS A 1 458 ? -15.761 -29.773 56.436 1.00 71.12 458 HIS A CA 1
ATOM 3630 C C . HIS A 1 458 ? -15.508 -28.850 57.653 1.00 71.12 458 HIS A C 1
ATOM 3632 O O . HIS A 1 458 ? -14.564 -29.095 58.406 1.00 71.12 458 HIS A O 1
ATOM 3638 N N . GLN A 1 459 ? -16.330 -27.817 57.887 1.00 69.62 459 GLN A N 1
ATOM 3639 C CA . GLN A 1 459 ? -16.214 -26.929 59.060 1.00 69.62 459 GLN A CA 1
ATOM 3640 C C . GLN A 1 459 ? -17.580 -26.579 59.682 1.00 69.62 459 GLN A C 1
ATOM 3642 O O . GLN A 1 459 ? -18.628 -26.813 59.083 1.00 69.62 459 GLN A O 1
ATOM 3647 N N . ALA A 1 460 ? -17.551 -26.030 60.903 1.00 71.56 460 ALA A N 1
ATOM 3648 C CA . ALA A 1 460 ? -18.727 -25.511 61.605 1.00 71.56 460 ALA A CA 1
ATOM 3649 C C . ALA A 1 460 ? -19.302 -24.260 60.912 1.00 71.56 460 ALA A C 1
ATOM 3651 O O . ALA A 1 460 ? -18.588 -23.540 60.210 1.00 71.56 460 ALA A O 1
ATOM 3652 N N . CYS A 1 461 ? -20.597 -24.004 61.111 1.00 83.50 461 CYS A N 1
ATOM 3653 C CA . CYS A 1 461 ? -21.270 -22.836 60.548 1.00 83.50 461 CYS A CA 1
ATOM 3654 C C . CYS A 1 461 ? -20.763 -21.547 61.206 1.00 83.50 461 CYS A C 1
ATOM 3656 O O . CYS A 1 461 ? -20.781 -21.414 62.427 1.00 83.50 461 CYS A O 1
ATOM 3658 N N . VAL A 1 462 ? -20.371 -20.560 60.404 1.00 84.62 462 VAL A N 1
ATOM 3659 C CA . VAL A 1 462 ? -19.942 -19.251 60.912 1.00 84.62 462 VAL A CA 1
ATOM 3660 C C . VAL A 1 462 ? -21.077 -18.254 60.747 1.00 84.62 462 VAL A C 1
ATOM 3662 O O . VAL A 1 462 ? -21.687 -18.179 59.683 1.00 84.62 462 VAL A O 1
ATOM 3665 N N . THR A 1 463 ? -21.367 -17.493 61.805 1.00 86.31 463 THR A N 1
ATOM 3666 C CA . THR A 1 463 ? -22.355 -16.410 61.768 1.00 86.31 463 THR A CA 1
ATOM 3667 C C . THR A 1 463 ? -21.661 -15.059 61.890 1.00 86.31 463 THR A C 1
ATOM 3669 O O . THR A 1 463 ? -21.012 -14.777 62.898 1.00 86.31 463 THR A O 1
ATOM 3672 N N . TYR A 1 464 ? -21.842 -14.219 60.878 1.00 85.31 464 TYR A N 1
ATOM 3673 C CA . TYR A 1 464 ? -21.414 -12.829 60.847 1.00 85.31 464 TYR A CA 1
ATOM 3674 C C . TYR A 1 464 ? -22.603 -11.930 61.161 1.00 85.31 464 TYR A C 1
ATOM 3676 O O . TYR A 1 464 ? -23.676 -12.104 60.589 1.00 85.31 464 TYR A O 1
ATOM 3684 N N . ILE A 1 465 ? -22.419 -10.969 62.066 1.00 87.38 465 ILE A N 1
ATOM 3685 C CA . ILE A 1 465 ? -23.434 -9.964 62.392 1.00 87.38 465 ILE A CA 1
ATOM 3686 C C . ILE A 1 465 ? -22.803 -8.591 62.210 1.00 87.38 465 ILE A C 1
ATOM 3688 O O . ILE A 1 465 ? -21.840 -8.241 62.890 1.00 87.38 465 ILE A O 1
ATOM 3692 N N . ILE A 1 466 ? -23.358 -7.805 61.295 1.00 88.94 466 ILE A N 1
ATOM 3693 C CA . ILE A 1 466 ? -22.847 -6.492 60.910 1.00 88.94 466 ILE A CA 1
ATOM 3694 C C . ILE A 1 466 ? -23.976 -5.480 61.067 1.00 88.94 466 ILE A C 1
ATOM 3696 O O . ILE A 1 466 ? -25.115 -5.736 60.681 1.00 88.94 466 ILE A O 1
ATOM 3700 N N . ASN A 1 467 ? -23.671 -4.316 61.636 1.00 88.62 467 ASN A N 1
ATOM 3701 C CA . ASN A 1 467 ? -24.613 -3.206 61.644 1.00 88.62 467 ASN A CA 1
ATOM 3702 C C . ASN A 1 467 ? -24.284 -2.233 60.515 1.00 88.62 467 ASN A C 1
ATOM 3704 O O . ASN A 1 467 ? -23.118 -1.952 60.232 1.00 88.62 467 ASN A O 1
ATOM 3708 N N . MET A 1 468 ? -25.333 -1.721 59.888 1.00 91.31 468 MET A N 1
ATOM 3709 C CA . MET A 1 468 ? -25.270 -0.854 58.724 1.00 91.31 468 MET A CA 1
ATOM 3710 C C . MET A 1 468 ? -26.150 0.371 58.944 1.00 91.31 468 MET A C 1
ATOM 3712 O O . MET A 1 468 ? -27.279 0.247 59.416 1.00 91.31 468 MET A O 1
ATOM 3716 N N . THR A 1 469 ? -25.653 1.555 58.603 1.00 89.69 469 THR A N 1
ATOM 3717 C CA . THR A 1 469 ? -26.438 2.795 58.692 1.00 89.69 469 THR A CA 1
ATOM 3718 C C . THR A 1 469 ? -27.219 3.020 57.400 1.00 89.69 469 THR A C 1
ATOM 3720 O O . THR A 1 469 ? -26.652 2.917 56.313 1.00 89.69 469 THR A O 1
ATOM 3723 N N . MET A 1 470 ? -28.504 3.362 57.518 1.00 85.69 470 MET A N 1
ATOM 3724 C CA . MET A 1 470 ? -29.353 3.763 56.395 1.00 85.69 470 MET A CA 1
ATOM 3725 C C . MET A 1 470 ? -28.785 5.009 55.690 1.00 85.69 470 MET A C 1
ATOM 3727 O O . MET A 1 470 ? -28.349 5.943 56.374 1.00 85.69 470 MET A O 1
ATOM 3731 N N . PRO A 1 471 ? -28.828 5.068 54.349 1.00 85.19 471 PRO A N 1
ATOM 3732 C CA . PRO A 1 471 ? -28.371 6.231 53.598 1.00 85.19 471 PRO A CA 1
ATOM 3733 C C . PRO A 1 471 ? -29.247 7.458 53.864 1.00 85.19 471 PRO A C 1
ATOM 3735 O O . PRO A 1 471 ? -30.451 7.355 54.108 1.00 85.19 471 PRO A O 1
ATOM 3738 N N . THR A 1 472 ? -28.636 8.641 53.794 1.00 81.56 472 THR A N 1
ATOM 3739 C CA . THR A 1 472 ? -29.342 9.925 53.931 1.00 81.56 472 THR A CA 1
ATOM 3740 C C . THR A 1 472 ? -29.741 10.540 52.591 1.00 81.56 472 THR A C 1
ATOM 3742 O O . THR A 1 472 ? -30.639 11.379 52.563 1.00 81.56 472 THR A O 1
ATOM 3745 N N . ASP A 1 473 ? -29.093 10.146 51.492 1.00 80.06 473 ASP A N 1
ATOM 3746 C CA . ASP A 1 473 ? -29.435 10.591 50.138 1.00 80.06 473 ASP A CA 1
ATOM 3747 C C . ASP A 1 473 ? -30.607 9.751 49.585 1.00 80.06 473 ASP A C 1
ATOM 3749 O O . ASP A 1 473 ? -30.532 8.523 49.599 1.00 80.06 473 ASP A O 1
ATOM 3753 N N . PRO A 1 474 ? -31.702 10.360 49.093 1.00 73.81 474 PRO A N 1
ATOM 3754 C CA . PRO A 1 474 ? -32.827 9.637 48.497 1.00 73.81 474 PRO A CA 1
ATOM 3755 C C . PRO A 1 474 ? -32.482 8.760 47.277 1.00 73.81 474 PRO A C 1
ATOM 3757 O O . PRO A 1 474 ? -33.247 7.841 46.971 1.00 73.81 474 PRO A O 1
ATOM 3760 N N . GLN A 1 475 ? -31.383 9.052 46.572 1.00 74.50 475 GLN A N 1
ATOM 3761 C CA . GLN A 1 475 ? -30.963 8.385 45.331 1.00 74.50 475 GLN A CA 1
ATOM 3762 C C . GLN A 1 475 ? -29.781 7.419 45.512 1.00 74.50 475 GLN A C 1
ATOM 3764 O O . GLN A 1 475 ? -29.311 6.851 44.527 1.00 74.50 475 GLN A O 1
ATOM 3769 N N . ASP A 1 476 ? -29.304 7.208 46.741 1.00 76.44 476 ASP A N 1
ATOM 3770 C CA . ASP A 1 476 ? -28.164 6.334 47.023 1.00 76.44 476 ASP A CA 1
ATOM 3771 C C . ASP A 1 476 ? -28.545 5.219 48.000 1.00 76.44 476 ASP A C 1
ATOM 3773 O O . ASP A 1 476 ? -29.030 5.484 49.093 1.00 76.44 476 ASP A O 1
ATOM 3777 N N . SER A 1 477 ? -28.292 3.960 47.640 1.00 80.62 477 SER A N 1
ATOM 3778 C CA . SER A 1 477 ? -28.490 2.803 48.526 1.00 80.62 477 SER A CA 1
ATOM 3779 C C . SER A 1 477 ? -27.266 2.441 49.362 1.00 80.62 477 SER A C 1
ATOM 3781 O O . SER A 1 477 ? -27.266 1.399 50.017 1.00 80.62 477 SER A O 1
ATOM 3783 N N . THR A 1 478 ? -26.196 3.230 49.307 1.00 84.38 478 THR A N 1
ATOM 3784 C CA . THR A 1 478 ? -24.940 2.889 49.981 1.00 84.38 478 THR A CA 1
ATOM 3785 C C . THR A 1 478 ? -25.120 2.912 51.500 1.00 84.38 478 THR A C 1
ATOM 3787 O O . THR A 1 478 ? -25.394 3.956 52.090 1.00 84.38 478 THR A O 1
ATOM 3790 N N . MET A 1 479 ? -24.948 1.757 52.147 1.00 85.00 479 MET A N 1
ATOM 3791 C CA . MET A 1 479 ? -24.951 1.644 53.604 1.00 85.00 479 MET A CA 1
ATOM 3792 C C . MET A 1 479 ? -23.528 1.526 54.137 1.00 85.00 479 MET A C 1
ATOM 3794 O O . MET A 1 479 ? -22.717 0.759 53.619 1.00 85.00 479 MET A O 1
ATOM 3798 N N . THR A 1 480 ? -23.235 2.242 55.217 1.00 85.06 480 THR A N 1
ATOM 3799 C CA . THR A 1 480 ? -21.918 2.185 55.857 1.00 85.06 480 THR A CA 1
ATOM 3800 C C . THR A 1 480 ? -21.935 1.162 56.982 1.00 85.06 480 THR A C 1
ATOM 3802 O O . THR A 1 480 ? -22.747 1.265 57.904 1.00 85.06 480 THR A O 1
ATOM 3805 N N . THR A 1 481 ? -21.033 0.184 56.923 1.00 82.75 481 THR A N 1
ATOM 3806 C CA . THR A 1 481 ? -20.869 -0.824 57.974 1.00 82.75 481 THR A CA 1
ATOM 3807 C C . THR A 1 481 ? -20.109 -0.257 59.165 1.00 82.75 481 THR A C 1
ATOM 3809 O O . THR A 1 481 ? -19.117 0.454 58.995 1.00 82.75 481 THR A O 1
ATOM 3812 N N . PHE A 1 482 ? -20.503 -0.646 60.370 1.00 76.94 482 PHE A N 1
ATOM 3813 C CA . PHE A 1 482 ? -19.730 -0.432 61.588 1.00 76.94 482 PHE A CA 1
ATOM 3814 C C . PHE A 1 482 ? -19.702 -1.723 62.417 1.00 76.94 482 PHE A C 1
ATOM 3816 O O . PHE A 1 482 ? -20.599 -2.560 62.269 1.00 76.94 482 PHE A O 1
ATOM 3823 N N . PRO A 1 483 ? -18.662 -1.933 63.247 1.00 56.06 483 PRO A N 1
ATOM 3824 C CA . PRO A 1 483 ? -18.397 -3.236 63.847 1.00 56.06 483 PRO A CA 1
ATOM 3825 C C . PRO A 1 483 ? -19.606 -3.787 64.616 1.00 56.06 483 PRO A C 1
ATOM 3827 O O . PRO A 1 483 ? -20.113 -3.152 65.542 1.00 56.06 483 PRO A O 1
ATOM 3830 N N . GLY A 1 484 ? -20.053 -4.979 64.219 1.00 58.06 484 GLY A N 1
ATOM 3831 C CA . GLY A 1 484 ? -20.931 -5.853 64.996 1.00 58.06 484 GLY A CA 1
ATOM 3832 C C . GLY A 1 484 ? -20.132 -7.037 65.554 1.00 58.06 484 GLY A C 1
ATOM 3833 O O . GLY A 1 484 ? -19.014 -7.298 65.113 1.00 58.06 484 GLY A O 1
ATOM 3834 N N . CYS A 1 485 ? -20.655 -7.714 66.578 1.00 47.00 485 CYS A N 1
ATOM 3835 C CA . CYS A 1 485 ? -19.962 -8.836 67.217 1.00 47.00 485 CYS A CA 1
ATOM 3836 C C . CYS A 1 485 ? -19.928 -10.079 66.307 1.00 47.00 485 CYS A C 1
ATOM 3838 O O . CYS A 1 485 ? -20.970 -10.503 65.812 1.00 47.00 485 CYS A O 1
ATOM 3840 N N . GLU A 1 486 ? -18.763 -10.717 66.167 1.00 43.50 486 GLU A N 1
ATOM 3841 C CA . GLU A 1 486 ? -18.648 -12.081 65.634 1.00 43.50 486 GLU A CA 1
ATOM 3842 C C . GLU A 1 486 ? -19.020 -13.106 66.717 1.00 43.50 486 GLU A C 1
ATOM 3844 O O . GLU A 1 486 ? -18.614 -12.976 67.875 1.00 43.50 486 GLU A O 1
ATOM 3849 N N . SER A 1 487 ? -19.775 -14.147 66.353 1.00 46.06 487 SER A N 1
ATOM 3850 C CA . SER A 1 487 ? -20.009 -15.295 67.236 1.00 46.06 487 SER A CA 1
ATOM 3851 C C . SER A 1 487 ? -19.768 -16.605 66.490 1.00 46.06 487 SER A C 1
ATOM 3853 O O . SER A 1 487 ? -20.427 -16.878 65.486 1.00 46.06 487 SER A O 1
ATOM 3855 N N . HIS A 1 488 ? -18.861 -17.432 67.006 1.00 41.25 488 HIS A N 1
ATOM 3856 C CA . HIS A 1 488 ? -18.660 -18.806 66.547 1.00 41.25 488 HIS A CA 1
ATOM 3857 C C . HIS A 1 488 ? -19.631 -19.737 67.287 1.00 41.25 488 HIS A C 1
ATOM 3859 O O . HIS A 1 488 ? -19.738 -19.650 68.513 1.00 41.25 488 HIS A O 1
ATOM 3865 N N . LYS A 1 489 ? -20.341 -20.607 66.561 1.00 42.09 489 LYS A N 1
ATOM 3866 C CA . LYS A 1 489 ? -21.168 -21.675 67.136 1.00 42.09 489 LYS A CA 1
ATOM 3867 C C . LYS A 1 489 ? -20.774 -23.030 66.583 1.00 42.09 489 LYS A C 1
ATOM 3869 O O . LYS A 1 489 ? -20.545 -23.115 65.359 1.00 42.09 489 LYS A O 1
#